Protein AF-A0A8C2IG34-F1 (afdb_monomer)

InterPro domains:
  IPR011990 Tetratricopeptide-like helical domain superfamily [G3DSA:1.25.40.10] (146-275)
  IPR011990 Tetratricopeptide-like helical domain superfamily [SSF48452] (186-272)
  IPR013547 Prolyl 4-hydroxylase, N-terminal [PF08336] (46-177)
  IPR019734 Tetratricopeptide repeat [PS50005] (227-260)
  IPR045054 Prolyl 4-hydroxylase [PTHR10869] (148-442)
  IPR059068 Prolyl 4-hydroxylase, peptide-substrate-binding domain [PF23558] (186-275)

Structure (mmCIF, N/CA/C/O backbone):
data_AF-A0A8C2IG34-F1
#
_entry.id   AF-A0A8C2IG34-F1
#
loop_
_atom_site.group_PDB
_atom_site.id
_atom_site.type_symbol
_atom_site.label_atom_id
_atom_site.label_alt_id
_atom_site.label_comp_id
_atom_site.label_asym_id
_atom_site.label_entity_id
_atom_site.label_seq_id
_atom_site.pdbx_PDB_ins_code
_atom_site.Cartn_x
_atom_site.Cartn_y
_atom_site.Cartn_z
_atom_site.occupancy
_atom_site.B_iso_or_equiv
_atom_site.auth_seq_id
_atom_site.auth_comp_id
_atom_site.auth_asym_id
_atom_site.auth_atom_id
_atom_site.pdbx_PDB_model_num
ATOM 1 N N . MET A 1 1 ? 50.173 -30.047 80.010 1.00 35.06 1 MET A N 1
ATOM 2 C CA . MET A 1 1 ? 50.820 -30.413 78.730 1.00 35.06 1 MET A CA 1
ATOM 3 C C . MET A 1 1 ? 49.701 -30.813 77.779 1.00 35.06 1 MET A C 1
ATOM 5 O O . MET A 1 1 ? 48.978 -31.735 78.106 1.00 35.06 1 MET A O 1
ATOM 9 N N . GLN A 1 2 ? 49.252 -29.912 76.905 1.00 35.12 2 GLN A N 1
ATOM 10 C CA . GLN A 1 2 ? 49.770 -29.615 75.556 1.00 35.12 2 GLN A CA 1
ATOM 11 C C . GLN A 1 2 ? 49.113 -30.478 74.458 1.00 35.12 2 GLN A C 1
ATOM 13 O O . GLN A 1 2 ? 49.476 -31.629 74.267 1.00 35.12 2 GLN A O 1
ATOM 18 N N . GLN A 1 3 ? 48.238 -29.789 73.712 1.00 36.59 3 GLN A N 1
ATOM 19 C CA . GLN A 1 3 ? 47.991 -29.854 72.263 1.00 36.59 3 GLN A CA 1
ATOM 20 C C . GLN A 1 3 ? 46.979 -30.847 71.637 1.00 36.59 3 GLN A C 1
ATOM 22 O O . GLN A 1 3 ? 46.649 -31.863 72.239 1.00 36.59 3 GLN A O 1
ATOM 27 N N . PRO A 1 4 ? 46.394 -30.451 70.474 1.00 54.81 4 PRO A N 1
ATOM 28 C CA . PRO A 1 4 ? 44.979 -30.627 70.132 1.00 54.81 4 PRO A CA 1
ATOM 29 C C . PRO A 1 4 ? 44.765 -31.474 68.861 1.00 54.81 4 PRO A C 1
ATOM 31 O O . PRO A 1 4 ? 45.717 -31.810 68.162 1.00 54.81 4 PRO A O 1
ATOM 34 N N . VAL A 1 5 ? 43.506 -31.756 68.511 1.00 39.03 5 VAL A N 1
ATOM 35 C CA . VAL A 1 5 ? 43.142 -32.259 67.176 1.00 39.03 5 VAL A CA 1
ATOM 36 C C . VAL A 1 5 ? 42.267 -31.224 66.475 1.00 39.03 5 VAL A C 1
ATOM 38 O O . VAL A 1 5 ? 41.266 -30.757 67.013 1.00 39.03 5 VAL A O 1
ATOM 41 N N . SER A 1 6 ? 42.735 -30.856 65.291 1.00 39.84 6 SER A N 1
ATOM 42 C CA . SER A 1 6 ? 42.227 -29.883 64.331 1.00 39.84 6 SER A CA 1
ATOM 43 C C . SER A 1 6 ? 41.020 -30.370 63.522 1.00 39.84 6 SER A C 1
ATOM 45 O O . SER A 1 6 ? 40.952 -31.544 63.166 1.00 39.84 6 SER A O 1
ATOM 47 N N . ASP A 1 7 ? 40.158 -29.407 63.186 1.00 45.31 7 ASP A N 1
ATOM 48 C CA . ASP A 1 7 ? 39.379 -29.185 61.958 1.00 45.31 7 ASP A CA 1
ATOM 49 C C . ASP A 1 7 ? 39.124 -30.337 60.976 1.00 45.31 7 ASP A C 1
ATOM 51 O O . ASP A 1 7 ? 40.057 -30.896 60.414 1.00 45.31 7 ASP A O 1
ATOM 55 N N . PHE A 1 8 ? 37.846 -30.521 60.607 1.00 36.56 8 PHE A N 1
ATOM 56 C CA . PHE A 1 8 ? 37.419 -30.601 59.197 1.00 36.56 8 PHE A CA 1
ATOM 57 C C . PHE A 1 8 ? 35.886 -30.443 59.080 1.00 36.56 8 PHE A C 1
ATOM 59 O O . PHE A 1 8 ? 35.159 -31.382 58.762 1.00 36.56 8 PHE A O 1
ATOM 66 N N . LEU A 1 9 ? 35.353 -29.244 59.351 1.00 44.16 9 LEU A N 1
ATOM 67 C CA . LEU A 1 9 ? 33.945 -28.929 59.085 1.00 44.16 9 LEU A CA 1
ATOM 68 C C . LEU A 1 9 ? 33.803 -27.954 57.906 1.00 44.16 9 LEU A C 1
ATOM 70 O O . LEU A 1 9 ? 34.110 -26.772 57.981 1.00 44.16 9 LEU A O 1
ATOM 74 N N . ASN A 1 10 ? 33.225 -28.496 56.834 1.00 51.44 10 ASN A N 1
ATOM 75 C CA . ASN A 1 10 ? 32.070 -27.902 56.164 1.00 51.44 10 ASN A CA 1
ATOM 76 C C . ASN A 1 10 ? 32.257 -26.638 55.294 1.00 51.44 10 ASN A C 1
ATOM 78 O O . ASN A 1 10 ? 31.440 -25.724 55.332 1.00 51.44 10 ASN A O 1
ATOM 82 N N . THR A 1 11 ? 33.259 -26.612 54.412 1.00 45.41 11 THR A N 1
ATOM 83 C CA . THR A 1 11 ? 33.370 -25.586 53.345 1.00 45.41 11 THR A CA 1
ATOM 84 C C . THR A 1 11 ? 32.961 -26.079 51.949 1.00 45.41 11 THR A C 1
ATOM 86 O O . THR A 1 11 ? 32.830 -25.275 51.025 1.00 45.41 11 THR A O 1
ATOM 89 N N . ARG A 1 12 ? 32.714 -27.387 51.774 1.00 45.50 12 ARG A N 1
ATOM 90 C CA . ARG A 1 12 ? 32.344 -27.983 50.473 1.00 45.50 12 ARG A CA 1
ATOM 91 C C . ARG A 1 12 ? 30.837 -27.936 50.184 1.00 45.50 12 ARG A C 1
ATOM 93 O O . ARG A 1 12 ? 30.459 -27.643 49.056 1.00 45.50 12 ARG A O 1
ATOM 100 N N . GLY A 1 13 ? 29.987 -28.132 51.197 1.00 47.00 13 GLY A N 1
ATOM 101 C CA . GLY A 1 13 ? 28.525 -28.153 51.032 1.00 47.00 13 GLY A CA 1
ATOM 102 C C . GLY A 1 13 ? 27.918 -26.790 50.679 1.00 47.00 13 GLY A C 1
ATOM 103 O O . GLY A 1 13 ? 27.080 -26.703 49.790 1.00 47.00 13 GLY A O 1
ATOM 104 N N . SER A 1 14 ? 28.401 -25.708 51.301 1.00 51.50 14 SER A N 1
ATOM 105 C CA . SER A 1 14 ? 27.894 -24.344 51.063 1.00 51.50 14 SER A CA 1
ATOM 106 C C . SER A 1 14 ? 28.184 -23.834 49.643 1.00 51.50 14 SER A C 1
ATOM 108 O O . SER A 1 14 ? 27.312 -23.244 49.007 1.00 51.50 14 SER A O 1
ATOM 110 N N . LYS A 1 15 ? 29.371 -24.129 49.091 1.00 50.31 15 LYS A N 1
ATOM 111 C CA . LYS A 1 15 ? 29.723 -23.726 47.718 1.00 50.31 15 LYS A CA 1
ATOM 112 C C . LYS A 1 15 ? 28.886 -24.456 46.669 1.00 50.31 15 LYS A C 1
ATOM 114 O O . LYS A 1 15 ? 28.502 -23.855 45.672 1.00 50.31 15 LYS A O 1
ATOM 119 N N . GLN A 1 16 ? 28.573 -25.727 46.908 1.00 54.25 16 GLN A N 1
ATOM 120 C CA . GLN A 1 16 ? 27.790 -26.551 45.988 1.00 54.25 16 GLN A CA 1
ATOM 121 C C . GLN A 1 16 ? 26.297 -26.182 46.011 1.00 54.25 16 GLN A C 1
ATOM 123 O O . GLN A 1 16 ? 25.638 -26.202 44.972 1.00 54.25 16 GLN A O 1
ATOM 128 N N . PHE A 1 17 ? 25.788 -25.749 47.168 1.00 57.66 17 PHE A N 1
ATOM 129 C CA . PHE A 1 17 ? 24.428 -25.226 47.310 1.00 57.66 17 PHE A CA 1
ATOM 130 C C . PHE A 1 17 ? 24.252 -23.852 46.635 1.00 57.66 17 PHE A C 1
ATOM 132 O O . PHE A 1 17 ? 23.277 -23.627 45.925 1.00 57.66 17 PHE A O 1
ATOM 139 N N . CYS A 1 18 ? 25.236 -22.951 46.752 1.00 61.22 18 CYS A N 1
ATOM 140 C CA . CYS A 1 18 ? 25.208 -21.679 46.017 1.00 61.22 18 CYS A CA 1
ATOM 141 C C . CYS A 1 18 ? 25.310 -21.874 44.496 1.00 61.22 18 CYS A C 1
ATOM 143 O O . CYS A 1 18 ? 24.632 -21.177 43.745 1.00 61.22 18 CYS A O 1
ATOM 145 N N . LEU A 1 19 ? 26.121 -22.831 44.029 1.00 63.72 19 LEU A N 1
ATOM 146 C CA . LEU A 1 19 ? 26.281 -23.100 42.595 1.00 63.72 19 LEU A CA 1
ATOM 147 C C . LEU A 1 19 ? 24.998 -23.676 41.968 1.00 63.72 19 LEU A C 1
ATOM 149 O O . LEU A 1 19 ? 24.655 -23.352 40.832 1.00 63.72 19 LEU A O 1
ATOM 153 N N . THR A 1 20 ? 24.268 -24.503 42.718 1.00 71.06 20 THR A N 1
ATOM 154 C CA . THR A 1 20 ? 22.988 -25.085 42.282 1.00 71.06 20 THR A CA 1
ATOM 155 C C . THR A 1 20 ? 21.854 -24.059 42.292 1.00 71.06 20 THR A C 1
ATOM 157 O O . THR A 1 20 ? 21.083 -24.010 41.341 1.00 71.06 20 THR A O 1
ATOM 160 N N . MET A 1 21 ? 21.797 -23.159 43.280 1.00 68.44 21 MET A N 1
ATOM 161 C CA . MET A 1 21 ? 20.848 -22.035 43.250 1.00 68.44 21 MET A CA 1
ATOM 162 C C . MET A 1 21 ? 21.128 -21.059 42.103 1.00 68.44 21 MET A C 1
ATOM 164 O O . MET A 1 21 ? 20.196 -20.635 41.427 1.00 68.44 21 MET A O 1
ATOM 168 N N . ALA A 1 22 ? 22.397 -20.717 41.860 1.00 69.75 22 ALA A N 1
ATOM 169 C CA . ALA A 1 22 ? 22.773 -19.799 40.785 1.00 69.75 22 ALA A CA 1
ATOM 170 C C . ALA A 1 22 ? 22.454 -20.377 39.398 1.00 69.75 22 ALA A C 1
ATOM 172 O O . ALA A 1 22 ? 21.942 -19.668 38.538 1.00 69.75 22 ALA A O 1
ATOM 173 N N . THR A 1 23 ? 22.695 -21.675 39.190 1.00 73.75 23 THR A N 1
ATOM 174 C CA . THR A 1 23 ? 22.338 -22.354 37.932 1.00 73.75 23 THR A CA 1
ATOM 175 C C . THR A 1 23 ? 20.828 -22.439 37.731 1.00 73.75 23 THR A C 1
ATOM 177 O O . THR A 1 23 ? 20.368 -22.206 36.616 1.00 73.75 23 THR A O 1
ATOM 180 N N . PHE A 1 24 ? 20.048 -22.675 38.792 1.00 76.50 24 PHE A N 1
ATOM 181 C CA . PHE A 1 24 ? 18.585 -22.650 38.714 1.00 76.50 24 PHE A CA 1
ATOM 182 C C . PHE A 1 24 ? 18.057 -21.252 38.364 1.00 76.50 24 PHE A C 1
ATOM 184 O O . PHE A 1 24 ? 17.223 -21.127 37.477 1.00 76.50 24 PHE A O 1
ATOM 191 N N . LEU A 1 25 ? 18.605 -20.199 38.983 1.00 75.38 25 LEU A N 1
ATOM 192 C CA . LEU A 1 25 ? 18.249 -18.802 38.702 1.00 75.38 25 LEU A CA 1
ATOM 193 C C . LEU A 1 25 ? 18.571 -18.397 37.257 1.00 75.38 25 LEU A C 1
ATOM 195 O O . LEU A 1 25 ? 17.748 -17.772 36.589 1.00 75.38 25 LEU A O 1
ATOM 199 N N . VAL A 1 26 ? 19.740 -18.798 36.752 1.00 75.94 26 VAL A N 1
ATOM 200 C CA . VAL A 1 26 ? 20.153 -18.549 35.364 1.00 75.94 26 VAL A CA 1
ATOM 201 C C . VAL A 1 26 ? 19.265 -19.310 34.379 1.00 75.94 26 VAL A C 1
ATOM 203 O O . VAL A 1 26 ? 18.842 -18.731 33.385 1.00 75.94 26 VAL A O 1
ATOM 206 N N . LEU A 1 27 ? 18.906 -20.565 34.666 1.00 73.88 27 LEU A N 1
ATOM 207 C CA . LEU A 1 27 ? 17.966 -21.338 33.845 1.00 73.88 27 LEU A CA 1
ATOM 208 C C . LEU A 1 27 ? 16.550 -20.742 33.868 1.00 73.88 27 LEU A C 1
ATOM 210 O O . LEU A 1 27 ? 15.903 -20.681 32.824 1.00 73.88 27 LEU A O 1
ATOM 214 N N . THR A 1 28 ? 16.077 -20.240 35.012 1.00 70.19 28 THR A N 1
ATOM 215 C CA . THR A 1 28 ? 14.782 -19.541 35.093 1.00 70.19 28 THR A CA 1
ATOM 216 C C . THR A 1 28 ? 14.796 -18.203 34.357 1.00 70.19 28 THR A C 1
ATOM 218 O O . THR A 1 28 ? 13.826 -17.863 33.693 1.00 70.19 28 THR A O 1
ATOM 221 N N . LEU A 1 29 ? 15.905 -17.460 34.400 1.00 68.19 29 LEU A N 1
ATOM 222 C CA . LEU A 1 29 ? 16.047 -16.204 33.660 1.00 68.19 29 LEU A CA 1
ATOM 223 C C . LEU A 1 29 ? 16.165 -16.448 32.152 1.00 68.19 29 LEU A C 1
ATOM 225 O O . LEU A 1 29 ? 15.525 -15.743 31.387 1.00 68.19 29 LEU A O 1
ATOM 229 N N . LEU A 1 30 ? 16.907 -17.474 31.718 1.00 64.56 30 LEU A N 1
ATOM 230 C CA . LEU A 1 30 ? 17.024 -17.859 30.306 1.00 64.56 30 LEU A CA 1
ATOM 231 C C . LEU A 1 30 ? 15.703 -18.382 29.732 1.00 64.56 30 LEU A C 1
ATOM 233 O O . LEU A 1 30 ? 15.382 -18.096 28.581 1.00 64.56 30 LEU A O 1
ATOM 237 N N . THR A 1 31 ? 14.915 -19.112 30.524 1.00 59.78 31 THR A N 1
ATOM 238 C CA . THR A 1 31 ? 13.570 -19.543 30.113 1.00 59.78 31 THR A CA 1
ATOM 239 C C . THR A 1 31 ? 12.608 -18.360 30.053 1.00 59.78 31 THR A C 1
ATOM 241 O O . THR A 1 31 ? 11.941 -18.204 29.037 1.00 59.78 31 THR A O 1
ATOM 244 N N . LEU A 1 32 ? 12.610 -17.457 31.042 1.00 53.00 32 LEU A N 1
ATOM 245 C CA . LEU A 1 32 ? 11.836 -16.206 30.993 1.00 53.00 32 LEU A CA 1
ATOM 246 C C . LEU A 1 32 ? 12.209 -15.330 29.784 1.00 53.00 32 LEU A C 1
ATOM 248 O O . LEU A 1 32 ? 11.317 -14.768 29.157 1.00 53.00 32 LEU A O 1
ATOM 252 N N . TRP A 1 33 ? 13.492 -15.280 29.406 1.00 45.47 33 TRP A N 1
ATOM 253 C CA . TRP A 1 33 ? 13.965 -14.564 28.212 1.00 45.47 33 TRP A CA 1
ATOM 254 C C . TRP A 1 33 ? 13.563 -15.252 26.898 1.00 45.47 33 TRP A C 1
ATOM 256 O O . TRP A 1 33 ? 13.300 -14.588 25.901 1.00 45.47 33 TRP A O 1
ATOM 266 N N . SER A 1 34 ? 13.455 -16.585 26.903 1.00 45.44 34 SER A N 1
ATOM 267 C CA . SER A 1 34 ? 13.000 -17.372 25.745 1.00 45.44 34 SER A CA 1
ATOM 268 C C . SER A 1 34 ? 11.484 -17.270 25.519 1.00 45.44 34 SER A C 1
ATOM 270 O O . SER A 1 34 ? 11.027 -17.386 24.385 1.00 45.44 34 SER A O 1
ATOM 272 N N . PHE A 1 35 ? 10.702 -17.022 26.578 1.00 40.59 35 PHE A N 1
ATOM 273 C CA . PHE A 1 35 ? 9.256 -16.765 26.495 1.00 40.59 35 PHE A CA 1
ATOM 274 C C . PHE A 1 35 ? 8.908 -15.290 26.240 1.00 40.59 35 PHE A C 1
ATOM 276 O O . PHE A 1 35 ? 7.778 -14.993 25.864 1.00 40.59 35 PHE A O 1
ATOM 283 N N . SER A 1 36 ? 9.864 -14.368 26.387 1.00 32.28 36 SER A N 1
ATOM 284 C CA . SER A 1 36 ? 9.698 -12.944 26.085 1.00 32.28 36 SER A CA 1
ATOM 285 C C . SER A 1 36 ? 10.241 -12.584 24.702 1.00 32.28 36 SER A C 1
ATOM 287 O O . SER A 1 36 ? 11.000 -11.626 24.559 1.00 32.28 36 SER A O 1
ATOM 289 N N . SER A 1 37 ? 9.879 -13.345 23.667 1.00 30.48 37 SER A N 1
ATOM 290 C CA . SER A 1 37 ? 9.975 -12.781 22.320 1.00 30.48 37 SER A CA 1
ATOM 291 C C . SER A 1 37 ? 8.926 -11.670 22.241 1.00 30.48 37 SER A C 1
ATOM 293 O O . SER A 1 37 ? 7.749 -11.970 22.463 1.00 30.48 37 SER A O 1
ATOM 295 N N . PRO A 1 38 ? 9.293 -10.401 21.987 1.00 34.06 38 PRO A N 1
ATOM 296 C CA . PRO A 1 38 ? 8.288 -9.404 21.677 1.00 34.06 38 PRO A CA 1
ATOM 297 C C . PRO A 1 38 ? 7.557 -9.911 20.436 1.00 34.06 38 PRO A C 1
ATOM 299 O O . PRO A 1 38 ? 8.142 -10.046 19.363 1.00 34.06 38 PRO A O 1
ATOM 302 N N . VAL A 1 39 ? 6.286 -10.275 20.594 1.00 38.16 39 VAL A N 1
ATOM 303 C CA . VAL A 1 39 ? 5.408 -10.487 19.450 1.00 38.16 39 VAL A CA 1
ATOM 304 C C . VAL A 1 39 ? 5.244 -9.104 18.842 1.00 38.16 39 VAL A C 1
ATOM 306 O O . VAL A 1 39 ? 4.446 -8.298 19.319 1.00 38.16 39 VAL A O 1
ATOM 309 N N . GLN A 1 40 ? 6.076 -8.798 17.849 1.00 41.97 40 GLN A N 1
ATOM 310 C CA . GLN A 1 40 ? 5.972 -7.576 17.073 1.00 41.97 40 GLN A CA 1
ATOM 311 C C . GLN A 1 40 ? 4.647 -7.676 16.314 1.00 41.97 40 GLN A C 1
ATOM 313 O O . GLN A 1 40 ? 4.503 -8.413 15.339 1.00 41.97 40 GLN A O 1
ATOM 318 N N . ALA A 1 41 ? 3.609 -7.066 16.876 1.00 52.38 41 ALA A N 1
ATOM 319 C CA . ALA A 1 41 ? 2.284 -7.108 16.296 1.00 52.38 41 ALA A CA 1
ATOM 320 C C . ALA A 1 41 ? 2.256 -6.138 15.116 1.00 52.38 41 ALA A C 1
ATOM 322 O O . ALA A 1 41 ? 2.379 -4.935 15.336 1.00 52.38 41 ALA A O 1
ATOM 323 N N . GLU A 1 42 ? 2.046 -6.664 13.910 1.00 54.28 42 GLU A N 1
ATOM 324 C CA . GLU A 1 42 ? 1.925 -5.881 12.675 1.00 54.28 42 GLU A CA 1
ATOM 325 C C . GLU A 1 42 ? 1.079 -4.625 12.861 1.00 54.28 42 GLU A C 1
ATOM 327 O O . GLU A 1 42 ? -0.060 -4.676 13.362 1.00 54.28 42 GLU A O 1
ATOM 332 N N . ILE A 1 43 ? 1.634 -3.496 12.446 1.00 54.88 43 ILE A N 1
ATOM 333 C CA . ILE A 1 43 ? 1.086 -2.177 12.739 1.00 54.88 43 ILE A CA 1
ATOM 334 C C . ILE A 1 43 ? -0.157 -1.913 11.880 1.00 54.88 43 ILE A C 1
ATOM 336 O O . ILE A 1 43 ? -1.135 -1.323 12.351 1.00 54.88 43 ILE A O 1
ATOM 340 N N . PHE A 1 44 ? -0.207 -2.463 10.661 1.00 53.88 44 PHE A N 1
ATOM 341 C CA . PHE A 1 44 ? -1.334 -2.264 9.745 1.00 53.88 44 PHE A CA 1
ATOM 342 C C . PHE A 1 44 ? -2.635 -2.954 10.176 1.00 53.88 44 PHE A C 1
ATOM 344 O O . PHE A 1 44 ? -3.677 -2.729 9.560 1.00 53.88 44 PHE A O 1
ATOM 351 N N . THR A 1 45 ? -2.616 -3.808 11.200 1.00 53.38 45 THR A N 1
ATOM 352 C CA . THR A 1 45 ? -3.786 -4.602 11.618 1.00 53.38 45 THR A CA 1
ATOM 353 C C . THR A 1 45 ? -4.672 -3.892 12.660 1.00 53.38 45 THR A C 1
ATOM 355 O O . THR A 1 45 ? -5.672 -4.457 13.105 1.00 53.38 45 THR A O 1
ATOM 358 N N . SER A 1 46 ? -4.360 -2.639 13.039 1.00 60.78 46 SER A N 1
ATOM 359 C CA . SER A 1 46 ? -5.136 -1.832 14.001 1.00 60.78 46 SER A CA 1
ATOM 360 C C . SER A 1 46 ? -5.341 -0.380 13.552 1.00 60.78 46 SER A C 1
ATOM 362 O O . SER A 1 46 ? -4.381 0.346 13.303 1.00 60.78 46 SER A O 1
ATOM 364 N N . ILE A 1 47 ? -6.595 0.094 13.554 1.00 64.38 47 ILE A N 1
ATOM 365 C CA . ILE A 1 47 ? -6.930 1.505 13.267 1.00 64.38 47 ILE A CA 1
ATOM 366 C C . ILE A 1 47 ? -6.310 2.445 14.310 1.00 64.38 47 ILE A C 1
ATOM 368 O O . ILE A 1 47 ? -5.938 3.570 13.980 1.00 64.38 47 ILE A O 1
ATOM 372 N N . GLY A 1 48 ? -6.208 1.998 15.567 1.00 63.62 48 GLY A N 1
ATOM 373 C CA . GLY A 1 48 ? -5.592 2.783 16.640 1.00 63.62 48 GLY A CA 1
ATOM 374 C C . GLY A 1 48 ? -4.129 3.093 16.335 1.00 63.62 48 GLY A C 1
ATOM 375 O O . GLY A 1 48 ? -3.765 4.260 16.263 1.00 63.62 48 GLY A O 1
ATOM 376 N N . GLN A 1 49 ? -3.343 2.057 16.030 1.00 68.06 49 GLN A N 1
ATOM 377 C CA . GLN A 1 49 ? -1.915 2.205 15.727 1.00 68.06 49 GLN A CA 1
ATOM 378 C C . GLN A 1 49 ? -1.686 3.028 14.449 1.00 68.06 49 GLN A C 1
ATOM 380 O O . GLN A 1 49 ? -0.846 3.919 14.440 1.00 68.06 49 GLN A O 1
ATOM 385 N N . MET A 1 50 ? -2.496 2.819 13.404 1.00 76.50 50 MET A N 1
ATOM 386 C CA . MET A 1 50 ? -2.443 3.642 12.184 1.00 76.50 50 MET A CA 1
ATOM 387 C C . MET A 1 50 ? -2.775 5.120 12.445 1.00 76.50 50 MET A C 1
ATOM 389 O O . MET A 1 50 ? -2.223 6.003 11.799 1.00 76.50 50 MET A O 1
ATOM 393 N N . THR A 1 51 ? -3.675 5.410 13.391 1.00 76.12 51 THR A N 1
ATOM 394 C CA . THR A 1 51 ? -3.989 6.797 13.772 1.00 76.12 51 THR A CA 1
ATOM 395 C C . THR A 1 51 ? -2.806 7.446 14.491 1.00 76.12 51 THR A C 1
ATOM 397 O O . THR A 1 51 ? -2.502 8.608 14.230 1.00 76.12 51 THR A O 1
ATOM 400 N N . ASP A 1 52 ? -2.129 6.702 15.366 1.00 80.81 52 ASP A N 1
ATOM 401 C CA . ASP A 1 52 ? -0.945 7.186 16.080 1.00 80.81 52 ASP A CA 1
ATOM 402 C C . ASP A 1 52 ? 0.211 7.477 15.107 1.00 80.81 52 ASP A C 1
ATOM 404 O O . ASP A 1 52 ? 0.880 8.502 15.244 1.00 80.81 52 ASP A O 1
ATOM 408 N N . LEU A 1 53 ? 0.377 6.657 14.059 1.00 85.88 53 LEU A N 1
ATOM 409 C CA . LEU A 1 53 ? 1.347 6.905 12.984 1.00 85.88 53 LEU A CA 1
ATOM 410 C C . LEU A 1 53 ? 1.110 8.233 12.254 1.00 85.88 53 LEU A C 1
ATOM 412 O O . LEU A 1 53 ? 2.066 8.960 12.004 1.00 85.88 53 LEU A O 1
ATOM 416 N N . ILE A 1 54 ? -0.145 8.589 11.959 1.00 86.94 54 ILE A N 1
ATOM 417 C CA . ILE A 1 54 ? -0.473 9.872 11.306 1.00 86.94 54 ILE A CA 1
ATOM 418 C C . ILE A 1 54 ? -0.048 11.055 12.187 1.00 86.94 54 ILE A C 1
ATOM 420 O O . ILE A 1 54 ? 0.444 12.074 11.696 1.00 86.94 54 ILE A O 1
ATOM 424 N N . PHE A 1 55 ? -0.239 10.948 13.504 1.00 87.88 55 PHE A N 1
ATOM 425 C CA . PHE A 1 55 ? 0.198 11.997 14.424 1.00 87.88 55 PHE A CA 1
ATOM 426 C C . PHE A 1 55 ? 1.723 12.065 14.541 1.00 87.88 55 PHE A C 1
ATOM 428 O O . PHE A 1 55 ? 2.255 13.174 14.555 1.00 87.88 55 PHE A O 1
ATOM 435 N N . ALA A 1 56 ? 2.410 10.920 14.549 1.00 89.25 56 ALA A N 1
ATOM 436 C CA . ALA A 1 56 ? 3.871 10.860 14.523 1.00 89.25 56 ALA A CA 1
ATOM 437 C C . ALA A 1 56 ? 4.447 11.479 13.238 1.00 89.25 56 ALA A C 1
ATOM 439 O O . ALA A 1 56 ? 5.365 12.293 13.301 1.00 89.25 56 ALA A O 1
ATOM 440 N N . GLU A 1 57 ? 3.871 11.173 12.072 1.00 92.31 57 GLU A N 1
ATOM 441 C CA . GLU A 1 57 ? 4.264 11.786 10.799 1.00 92.31 57 GLU A CA 1
ATOM 442 C C . GLU A 1 57 ? 4.110 13.312 10.849 1.00 92.31 57 GLU A C 1
ATOM 444 O O . GLU A 1 57 ? 5.020 14.047 10.465 1.00 92.31 57 GLU A O 1
ATOM 449 N N . ARG A 1 58 ? 3.000 13.813 11.404 1.00 92.38 58 ARG A N 1
ATOM 450 C CA . ARG A 1 58 ? 2.786 15.257 11.580 1.00 92.38 58 ARG A CA 1
ATOM 451 C C . ARG A 1 58 ? 3.863 15.909 12.456 1.00 92.38 58 ARG A C 1
ATOM 453 O O . ARG A 1 58 ? 4.290 17.022 12.148 1.00 92.38 58 ARG A O 1
ATOM 460 N N . GLU A 1 59 ? 4.280 15.257 13.539 1.00 92.19 59 GLU A N 1
ATOM 461 C CA . GLU A 1 59 ? 5.351 15.750 14.420 1.00 92.19 59 GLU A CA 1
ATOM 462 C C . GLU A 1 59 ? 6.711 15.762 13.711 1.00 92.19 59 GLU A C 1
ATOM 464 O O . GLU A 1 59 ? 7.456 16.738 13.814 1.00 92.19 59 GLU A O 1
ATOM 469 N N . LEU A 1 60 ? 7.005 14.739 12.908 1.00 94.69 60 LEU A N 1
ATOM 470 C CA . LEU A 1 60 ? 8.223 14.690 12.099 1.00 94.69 60 LEU A CA 1
ATOM 471 C C . LEU A 1 60 ? 8.240 15.749 10.998 1.00 94.69 60 LEU A C 1
ATOM 473 O O . LEU A 1 60 ? 9.277 16.367 10.774 1.00 94.69 60 LEU A O 1
ATOM 477 N N . VAL A 1 61 ? 7.102 16.022 10.354 1.00 96.31 61 VAL A N 1
ATOM 478 C CA . VAL A 1 61 ? 6.976 17.118 9.380 1.00 96.31 61 VAL A CA 1
ATOM 479 C C . VAL A 1 61 ? 7.234 18.470 10.043 1.00 96.31 61 VAL A C 1
ATOM 481 O O . VAL A 1 61 ? 7.871 19.335 9.444 1.00 96.31 61 VAL A O 1
ATOM 484 N N . GLN A 1 62 ? 6.762 18.671 11.274 1.00 95.56 62 GLN A N 1
ATOM 485 C CA . GLN A 1 62 ? 7.052 19.894 12.021 1.00 95.56 62 GLN A CA 1
ATOM 486 C C . GLN A 1 62 ? 8.550 20.012 12.341 1.00 95.56 62 GLN A C 1
ATOM 488 O O . GLN A 1 62 ? 9.151 21.050 12.076 1.00 95.56 62 GLN A O 1
ATOM 493 N N . SER A 1 63 ? 9.172 18.930 12.805 1.00 96.56 63 SER A N 1
ATOM 494 C CA . SER A 1 63 ? 10.613 18.884 13.074 1.00 96.56 63 SER A CA 1
ATOM 495 C C . SER A 1 63 ? 11.465 19.089 11.812 1.00 96.56 63 SER A C 1
ATOM 497 O O . SER A 1 63 ? 12.499 19.751 11.860 1.00 96.56 63 SER A O 1
ATOM 499 N N . LEU A 1 64 ? 11.005 18.591 10.660 1.00 97.50 64 LEU A N 1
ATOM 500 C CA . LEU A 1 64 ? 11.636 18.834 9.364 1.00 97.50 64 LEU A CA 1
ATOM 501 C C . LEU A 1 64 ? 11.586 20.320 8.983 1.00 97.50 64 LEU A C 1
ATOM 503 O O . LEU A 1 64 ? 12.567 20.847 8.469 1.00 97.50 64 LEU A O 1
ATOM 507 N N . LYS A 1 65 ? 10.469 21.010 9.246 1.00 97.44 65 LYS A N 1
ATOM 508 C CA . LYS A 1 65 ? 10.356 22.458 8.996 1.00 97.44 65 LYS A CA 1
ATOM 509 C C . LYS A 1 65 ? 11.313 23.267 9.864 1.00 97.44 65 LYS A C 1
ATOM 511 O O . LYS A 1 65 ? 11.931 24.193 9.357 1.00 97.44 65 LYS A O 1
ATOM 516 N N . GLU A 1 66 ? 11.460 22.899 11.133 1.00 97.19 66 GLU A N 1
ATOM 517 C CA . GLU A 1 66 ? 12.409 23.541 12.053 1.00 97.19 66 GLU A CA 1
ATOM 518 C C . GLU A 1 66 ? 13.861 23.343 11.597 1.00 97.19 66 GLU A C 1
ATOM 520 O O . GLU A 1 66 ? 14.653 24.283 11.626 1.00 97.19 66 GLU A O 1
ATOM 525 N N . TYR A 1 67 ? 14.201 22.145 11.107 1.00 97.81 67 TYR A N 1
ATOM 526 C CA . TYR A 1 67 ? 15.499 21.888 10.480 1.00 97.81 67 TYR A CA 1
ATOM 527 C C . TYR A 1 67 ? 15.723 22.756 9.232 1.00 97.81 67 TYR A C 1
ATOM 529 O O . TYR A 1 67 ? 16.784 23.365 9.097 1.00 97.81 67 TYR A O 1
ATOM 537 N N . ILE A 1 68 ? 14.724 22.850 8.345 1.00 97.94 68 ILE A N 1
ATOM 538 C CA . ILE A 1 68 ? 14.799 23.685 7.137 1.00 97.94 68 ILE A CA 1
ATOM 539 C C . ILE A 1 68 ? 15.034 25.153 7.509 1.00 97.94 68 ILE A C 1
ATOM 541 O O . ILE A 1 68 ? 15.937 25.773 6.957 1.00 97.94 68 ILE A O 1
ATOM 545 N N . GLU A 1 69 ? 14.280 25.696 8.467 1.00 97.88 69 GLU A N 1
ATOM 546 C CA . GLU A 1 69 ? 14.440 27.082 8.923 1.00 97.88 69 GLU A CA 1
ATOM 547 C C . GLU A 1 69 ? 15.851 27.336 9.485 1.00 97.88 69 GLU A C 1
ATOM 549 O O . GLU A 1 69 ? 16.479 28.352 9.182 1.00 97.88 69 GLU A O 1
ATOM 554 N N . ALA A 1 70 ? 16.396 26.388 10.252 1.00 97.06 70 ALA A N 1
ATOM 555 C CA . ALA A 1 70 ? 17.753 26.486 10.782 1.00 97.06 70 ALA A CA 1
ATOM 556 C C . ALA A 1 70 ? 18.832 26.441 9.679 1.00 97.06 70 ALA A C 1
ATOM 558 O O . ALA A 1 70 ? 19.799 27.209 9.742 1.00 97.06 70 ALA A O 1
ATOM 559 N N . GLU A 1 71 ? 18.670 25.595 8.656 1.00 97.38 71 GLU A N 1
ATOM 560 C CA . GLU A 1 71 ? 19.555 25.580 7.480 1.00 97.38 71 GLU A CA 1
ATOM 561 C C . GLU A 1 71 ? 19.449 26.868 6.658 1.00 97.38 71 GLU A C 1
ATOM 563 O O . GLU A 1 71 ? 20.467 27.401 6.218 1.00 97.38 71 GLU A O 1
ATOM 568 N N . GLU A 1 72 ? 18.245 27.412 6.467 1.00 97.62 72 GLU A N 1
ATOM 569 C CA . GLU A 1 72 ? 18.044 28.667 5.737 1.00 97.62 72 GLU A CA 1
ATOM 570 C C . GLU A 1 72 ? 18.729 29.846 6.439 1.00 97.62 72 GLU A C 1
ATOM 572 O O . GLU A 1 72 ? 19.451 30.604 5.786 1.00 97.62 72 GLU A O 1
ATOM 577 N N . LEU A 1 73 ? 18.596 29.958 7.767 1.00 96.88 73 LEU A N 1
ATOM 578 C CA . LEU A 1 73 ? 19.278 30.982 8.569 1.00 96.88 73 LEU A CA 1
ATOM 579 C C . LEU A 1 73 ? 20.805 30.837 8.514 1.00 96.88 73 LEU A C 1
ATOM 581 O O . LEU A 1 73 ? 21.527 31.828 8.358 1.00 96.88 73 LEU A O 1
ATOM 585 N N . LYS A 1 74 ? 21.316 29.602 8.607 1.00 96.94 74 LYS A N 1
ATOM 586 C CA . LYS A 1 74 ? 22.748 29.317 8.445 1.00 96.94 74 LYS A CA 1
ATOM 587 C C . LYS A 1 74 ? 23.224 29.725 7.050 1.00 96.94 74 LYS A C 1
ATOM 589 O O . LYS A 1 74 ? 24.245 30.403 6.918 1.00 96.94 74 LYS A O 1
ATOM 594 N N . LEU A 1 75 ? 22.487 29.344 6.009 1.00 97.56 75 LEU A N 1
ATOM 595 C CA . LEU A 1 75 ? 22.814 29.660 4.624 1.00 97.56 75 LEU A CA 1
ATOM 596 C C . LEU A 1 75 ? 22.790 31.171 4.368 1.00 97.56 75 LEU A C 1
ATOM 598 O O . LEU A 1 75 ? 23.664 31.680 3.667 1.00 97.56 75 LEU A O 1
ATOM 602 N N . GLU A 1 76 ? 21.829 31.899 4.933 1.00 97.56 76 GLU A N 1
ATOM 603 C CA . GLU A 1 76 ? 21.761 33.359 4.848 1.00 97.56 76 GLU A CA 1
ATOM 604 C C . GLU A 1 76 ? 22.981 34.016 5.506 1.00 97.56 76 GLU A C 1
ATOM 606 O O . GLU A 1 76 ? 23.621 34.884 4.903 1.00 97.56 76 GLU A O 1
ATOM 611 N N . ALA A 1 77 ? 23.380 33.546 6.692 1.00 96.50 77 ALA A N 1
ATOM 612 C CA . ALA A 1 77 ? 24.586 34.024 7.359 1.00 96.50 77 ALA A CA 1
ATOM 613 C C . ALA A 1 77 ? 25.849 33.759 6.518 1.00 96.50 77 ALA A C 1
ATOM 615 O O . ALA A 1 77 ? 26.675 34.659 6.341 1.00 96.50 77 ALA A O 1
ATOM 616 N N . VAL A 1 78 ? 25.986 32.561 5.940 1.00 96.94 78 VAL A N 1
ATOM 617 C CA . VAL A 1 78 ? 27.114 32.210 5.058 1.00 96.94 78 VAL A CA 1
ATOM 618 C C . VAL A 1 78 ? 27.122 33.067 3.786 1.00 96.94 78 VAL A C 1
ATOM 620 O O . VAL A 1 78 ? 28.185 33.548 3.390 1.00 96.94 78 VAL A O 1
ATOM 623 N N . LYS A 1 79 ? 25.960 33.325 3.170 1.00 97.31 79 LYS A N 1
ATOM 624 C CA . LYS A 1 79 ? 25.837 34.238 2.019 1.00 97.31 79 LYS A CA 1
ATOM 625 C C . LYS A 1 79 ? 26.290 35.654 2.376 1.00 97.31 79 LYS A C 1
ATOM 627 O O . LYS A 1 79 ? 27.114 36.220 1.665 1.00 97.31 79 LYS A O 1
ATOM 632 N N . SER A 1 80 ? 25.846 36.190 3.516 1.00 96.38 80 SER A N 1
ATOM 633 C CA . SER A 1 80 ? 26.282 37.513 3.982 1.00 96.38 80 SER A CA 1
ATOM 634 C C . SER A 1 80 ? 27.798 37.582 4.209 1.00 96.38 80 SER A C 1
ATOM 636 O O . SER A 1 80 ? 28.431 38.590 3.875 1.00 96.38 80 SER A O 1
ATOM 638 N N . TRP A 1 81 ? 28.396 36.513 4.744 1.00 95.12 81 TRP A N 1
ATOM 639 C CA . TRP A 1 81 ? 29.848 36.395 4.867 1.00 95.12 81 TRP A CA 1
ATOM 640 C C . TRP A 1 81 ? 30.541 36.392 3.504 1.00 95.12 81 TRP A C 1
ATOM 642 O O . TRP A 1 81 ? 31.516 37.124 3.324 1.00 95.12 81 TRP A O 1
ATOM 652 N N . ALA A 1 82 ? 30.034 35.620 2.541 1.00 95.12 82 ALA A N 1
ATOM 653 C CA . ALA A 1 82 ? 30.577 35.557 1.189 1.00 95.12 82 ALA A CA 1
ATOM 654 C C . ALA A 1 82 ? 30.538 36.927 0.489 1.00 95.12 82 ALA A C 1
ATOM 656 O O . ALA A 1 82 ? 31.567 37.367 -0.022 1.00 95.12 82 ALA A O 1
ATOM 657 N N . ASP A 1 83 ? 29.413 37.644 0.556 1.00 94.94 83 ASP A N 1
ATOM 658 C CA . ASP A 1 83 ? 29.258 38.979 -0.040 1.00 94.94 83 ASP A CA 1
ATOM 659 C C . ASP A 1 83 ? 30.225 40.000 0.581 1.00 94.94 83 ASP A C 1
ATOM 661 O O . ASP A 1 83 ? 30.899 40.765 -0.119 1.00 94.94 83 ASP A O 1
ATOM 665 N N . LYS A 1 84 ? 30.354 39.987 1.916 1.00 91.31 84 LYS A N 1
ATOM 666 C CA . LYS A 1 84 ? 31.313 40.836 2.640 1.00 91.31 84 LYS A CA 1
ATOM 667 C C . LYS A 1 84 ? 32.751 40.536 2.207 1.00 91.31 84 LYS A C 1
ATOM 669 O O . LYS A 1 84 ? 33.547 41.463 2.042 1.00 91.31 84 LYS A O 1
ATOM 674 N N . LEU A 1 85 ? 33.106 39.260 2.060 1.00 90.25 85 LEU A N 1
ATOM 675 C CA . LEU A 1 85 ? 34.450 38.844 1.665 1.00 90.25 85 LEU A CA 1
ATOM 676 C C . LEU A 1 85 ? 34.750 39.190 0.201 1.00 90.25 85 LEU A C 1
ATOM 678 O O . LEU A 1 85 ? 35.844 39.685 -0.060 1.00 90.25 85 LEU A O 1
ATOM 682 N N . ASP A 1 86 ? 33.796 39.018 -0.716 1.00 90.44 86 ASP A N 1
ATOM 683 C CA . ASP A 1 86 ? 33.926 39.359 -2.142 1.00 90.44 86 ASP A CA 1
ATOM 684 C C . ASP A 1 86 ? 34.177 40.862 -2.364 1.00 90.44 86 ASP A C 1
ATOM 686 O O . ASP A 1 86 ? 35.072 41.258 -3.115 1.00 90.44 86 ASP A O 1
ATOM 690 N N . LEU A 1 87 ? 33.467 41.733 -1.638 1.00 87.31 87 LEU A N 1
ATOM 691 C CA . LEU A 1 87 ? 33.732 43.177 -1.681 1.00 87.31 87 LEU A CA 1
ATOM 692 C C . LEU A 1 87 ? 35.153 43.521 -1.208 1.00 87.31 87 LEU A C 1
ATOM 694 O O . LEU A 1 87 ? 35.833 44.362 -1.803 1.00 87.31 87 LEU A O 1
ATOM 698 N N . LEU A 1 88 ? 35.617 42.868 -0.138 1.00 84.31 88 LEU A N 1
ATOM 699 C CA . LEU A 1 88 ? 36.938 43.116 0.440 1.00 84.31 88 LEU A CA 1
ATOM 700 C C . LEU A 1 88 ? 38.076 42.578 -0.434 1.00 84.31 88 LEU A C 1
ATOM 702 O O . LEU A 1 88 ? 39.139 43.201 -0.491 1.00 84.31 88 LEU A O 1
ATOM 706 N N . THR A 1 89 ? 37.883 41.439 -1.100 1.00 84.75 89 THR A N 1
ATOM 707 C CA . THR A 1 89 ? 38.902 40.845 -1.971 1.00 84.75 89 THR A CA 1
ATOM 708 C C . THR A 1 89 ? 39.101 41.682 -3.227 1.00 84.75 89 THR A C 1
ATOM 710 O O . THR A 1 89 ? 40.249 42.023 -3.510 1.00 84.75 89 THR A O 1
ATOM 713 N N . ARG A 1 90 ? 38.026 42.134 -3.893 1.00 85.06 90 ARG A N 1
ATOM 714 C CA . ARG A 1 90 ? 38.094 42.994 -5.096 1.00 85.06 90 ARG A CA 1
ATOM 715 C C . ARG A 1 90 ? 38.933 44.258 -4.892 1.00 85.06 90 ARG A C 1
ATOM 717 O O . ARG A 1 90 ? 39.754 44.606 -5.744 1.00 85.06 90 ARG A O 1
ATOM 724 N N . ALA A 1 91 ? 38.753 44.929 -3.753 1.00 77.25 91 ALA A N 1
ATOM 725 C CA . ALA A 1 91 ? 39.526 46.122 -3.406 1.00 77.25 91 ALA A CA 1
ATOM 726 C C . ALA A 1 91 ? 41.015 45.798 -3.189 1.00 77.25 91 ALA A C 1
ATOM 728 O O . ALA A 1 91 ? 41.880 46.533 -3.655 1.00 77.25 91 ALA A O 1
ATOM 729 N N . SER A 1 92 ? 41.319 44.677 -2.524 1.00 80.94 92 SER A N 1
ATOM 730 C CA . SER A 1 92 ? 42.701 44.279 -2.225 1.00 80.94 92 SER A CA 1
ATOM 731 C C . SER A 1 92 ? 43.475 43.715 -3.421 1.00 80.94 92 SER A C 1
ATOM 733 O O . SER A 1 92 ? 44.693 43.836 -3.458 1.00 80.94 92 SER A O 1
ATOM 735 N N . THR A 1 93 ? 42.799 43.110 -4.404 1.00 86.44 93 THR A N 1
ATOM 736 C CA . THR A 1 93 ? 43.452 42.504 -5.578 1.00 86.44 93 THR A CA 1
ATOM 737 C C . THR A 1 93 ? 43.724 43.497 -6.705 1.00 86.44 93 THR A C 1
ATOM 739 O O . THR A 1 93 ? 44.498 43.184 -7.603 1.00 86.44 93 THR A O 1
ATOM 742 N N . SER A 1 94 ? 43.093 44.675 -6.679 1.00 86.12 94 SER A N 1
ATOM 743 C CA . SER A 1 94 ? 43.255 45.697 -7.723 1.00 86.12 94 SER A CA 1
ATOM 744 C C . SER A 1 94 ? 44.587 46.460 -7.614 1.00 86.12 94 SER A C 1
ATOM 746 O O . SER A 1 94 ? 45.149 46.838 -8.636 1.00 86.12 94 SER A O 1
ATOM 748 N N . ASP A 1 95 ? 45.103 46.652 -6.394 1.00 87.19 95 ASP A N 1
ATOM 749 C CA . ASP A 1 95 ? 46.441 47.202 -6.107 1.00 87.19 95 ASP A CA 1
ATOM 750 C C . ASP A 1 95 ? 46.971 46.635 -4.771 1.00 87.19 95 ASP A C 1
ATOM 752 O O . ASP A 1 95 ? 46.807 47.258 -3.718 1.00 87.19 95 ASP A O 1
ATOM 756 N N . PRO A 1 96 ? 47.561 45.425 -4.769 1.00 88.06 96 PRO A N 1
ATOM 757 C CA . PRO A 1 96 ? 47.960 44.756 -3.531 1.00 88.06 96 PRO A CA 1
ATOM 758 C C . PRO A 1 96 ? 49.043 45.500 -2.739 1.00 88.06 96 PRO A C 1
ATOM 760 O O . PRO A 1 96 ? 48.966 45.569 -1.511 1.00 88.06 96 PRO A O 1
ATOM 763 N N . GLU A 1 97 ? 50.046 46.065 -3.419 1.00 85.69 97 GLU A N 1
ATOM 764 C CA . GLU A 1 97 ? 51.162 46.757 -2.764 1.00 85.69 97 GLU A CA 1
ATOM 765 C C . GLU A 1 97 ? 50.714 48.093 -2.163 1.00 85.69 97 GLU A C 1
ATOM 767 O O . GLU A 1 97 ? 50.996 48.356 -0.990 1.00 85.69 97 GLU A O 1
ATOM 772 N N . GLY A 1 98 ? 49.946 48.903 -2.903 1.00 87.38 98 GLY A N 1
ATOM 773 C CA . GLY A 1 98 ? 49.386 50.148 -2.376 1.00 87.38 98 GLY A CA 1
ATOM 774 C C . GLY A 1 98 ? 48.346 49.915 -1.278 1.00 87.38 98 GLY A C 1
ATOM 775 O O . GLY A 1 98 ? 48.312 50.649 -0.286 1.00 87.38 98 GLY A O 1
ATOM 776 N N . PHE A 1 99 ? 47.549 48.845 -1.377 1.00 86.31 99 PHE A N 1
ATOM 777 C CA . PHE A 1 99 ? 46.597 48.462 -0.335 1.00 86.31 99 PHE A CA 1
ATOM 778 C C . PHE A 1 99 ? 47.301 48.081 0.974 1.00 86.31 99 PHE A C 1
ATOM 780 O O . PHE A 1 99 ? 46.873 48.526 2.043 1.00 86.31 99 PHE A O 1
ATOM 787 N N . LEU A 1 100 ? 48.380 47.292 0.907 1.00 89.31 100 LEU A N 1
ATOM 788 C CA . LEU A 1 100 ? 49.140 46.831 2.076 1.00 89.31 100 LEU A CA 1
ATOM 789 C C . LEU A 1 100 ? 50.102 47.880 2.646 1.00 89.31 100 LEU A C 1
ATOM 791 O O . LEU A 1 100 ? 50.452 47.787 3.824 1.00 89.31 100 LEU A O 1
ATOM 795 N N . ALA A 1 101 ? 50.474 48.902 1.870 1.00 88.25 101 ALA A N 1
ATOM 796 C CA . ALA A 1 101 ? 51.261 50.035 2.356 1.00 88.25 101 ALA A CA 1
ATOM 797 C C . ALA A 1 101 ? 50.550 50.820 3.478 1.00 88.25 101 ALA A C 1
ATOM 799 O O . ALA A 1 101 ? 51.208 51.493 4.272 1.00 88.25 101 ALA A O 1
ATOM 800 N N . HIS A 1 102 ? 49.217 50.714 3.587 1.00 88.44 102 HIS A N 1
ATOM 801 C CA . HIS A 1 102 ? 48.443 51.289 4.684 1.00 88.44 102 HIS A CA 1
ATOM 802 C C . HIS A 1 102 ? 48.388 50.325 5.895 1.00 88.44 102 HIS A C 1
ATOM 804 O O . HIS A 1 102 ? 47.732 49.280 5.818 1.00 88.44 102 HIS A O 1
ATOM 810 N N . PRO A 1 103 ? 48.970 50.670 7.063 1.00 87.75 103 PRO A N 1
ATOM 811 C CA . PRO A 1 103 ? 49.090 49.747 8.200 1.00 87.75 103 PRO A CA 1
ATOM 812 C C . PRO A 1 103 ? 47.762 49.164 8.716 1.00 87.75 103 PRO A C 1
ATOM 814 O O . PRO A 1 103 ? 47.718 48.019 9.168 1.00 87.75 103 PRO A O 1
ATOM 817 N N . VAL A 1 104 ? 46.652 49.911 8.613 1.00 91.69 104 VAL A N 1
ATOM 818 C CA . VAL A 1 104 ? 45.313 49.414 9.004 1.00 91.69 104 VAL A CA 1
ATOM 819 C C . VAL A 1 104 ? 44.833 48.295 8.077 1.00 91.69 104 VAL A C 1
ATOM 821 O O . VAL A 1 104 ? 44.218 47.338 8.545 1.00 91.69 104 VAL A O 1
ATOM 824 N N . ASN A 1 105 ? 45.134 48.378 6.779 1.00 89.69 105 ASN A N 1
ATOM 825 C CA . ASN A 1 105 ? 44.732 47.367 5.803 1.00 89.69 105 ASN A CA 1
ATOM 826 C C . ASN A 1 105 ? 45.530 46.075 6.004 1.00 89.69 105 ASN A C 1
ATOM 828 O O . ASN A 1 105 ? 44.941 44.993 6.007 1.00 89.69 105 ASN A O 1
ATOM 832 N N . ALA A 1 106 ? 46.838 46.192 6.267 1.00 89.31 106 ALA A N 1
ATOM 833 C CA . ALA A 1 106 ? 47.687 45.062 6.633 1.00 89.31 106 ALA A CA 1
ATOM 834 C C . ALA A 1 106 ? 47.171 44.355 7.902 1.00 89.31 106 ALA A C 1
ATOM 836 O O . ALA A 1 106 ? 46.969 43.140 7.892 1.00 89.31 106 ALA A O 1
ATOM 837 N N . TYR A 1 107 ? 46.848 45.107 8.964 1.00 92.00 107 TYR A N 1
ATOM 838 C CA . TYR A 1 107 ? 46.238 44.545 10.177 1.00 92.00 107 TYR A CA 1
ATOM 839 C C . TYR A 1 107 ? 44.887 43.866 9.898 1.00 92.00 107 TYR A C 1
ATOM 841 O O . TYR A 1 107 ? 44.651 42.745 10.352 1.00 92.00 107 TYR A O 1
ATOM 849 N N . LYS A 1 108 ? 43.996 44.510 9.130 1.00 92.19 108 LYS A N 1
ATOM 850 C CA . LYS A 1 108 ? 42.677 43.953 8.791 1.00 92.19 108 LYS A CA 1
ATOM 851 C C . LYS A 1 108 ? 42.778 42.664 7.975 1.00 92.19 108 LYS A C 1
ATOM 853 O O . LYS A 1 108 ? 41.975 41.765 8.214 1.00 92.19 108 LYS A O 1
ATOM 858 N N . LEU A 1 109 ? 43.747 42.545 7.064 1.00 91.62 109 LEU A N 1
ATOM 859 C CA . LEU A 1 109 ? 44.009 41.301 6.334 1.00 91.62 109 LEU A CA 1
ATOM 860 C C . LEU A 1 109 ? 44.499 40.192 7.275 1.00 91.62 109 LEU A C 1
ATOM 862 O O . LEU A 1 109 ? 43.953 39.091 7.233 1.00 91.62 109 LEU A O 1
ATOM 866 N N . MET A 1 110 ? 45.473 40.489 8.144 1.00 92.00 110 MET A N 1
ATOM 867 C CA . MET A 1 110 ? 45.993 39.521 9.121 1.00 92.00 110 MET A CA 1
ATOM 868 C C . MET A 1 110 ? 44.891 39.023 10.060 1.00 92.00 110 MET A C 1
ATOM 870 O O . MET A 1 110 ? 44.725 37.818 10.222 1.00 92.00 110 MET A O 1
ATOM 874 N N . LYS A 1 111 ? 44.073 39.929 10.616 1.00 92.94 111 LYS A N 1
ATOM 875 C CA . LYS A 1 111 ? 42.917 39.561 11.448 1.00 92.94 111 LYS A CA 1
ATOM 876 C C . LYS A 1 111 ? 41.916 38.698 10.678 1.00 92.94 111 LYS A C 1
ATOM 878 O O . LYS A 1 111 ? 41.407 37.722 11.221 1.00 92.94 111 LYS A O 1
ATOM 883 N N . ARG A 1 112 ? 41.628 39.053 9.422 1.00 93.38 112 ARG A N 1
ATOM 884 C CA . ARG A 1 112 ? 40.671 38.312 8.601 1.00 93.38 112 ARG A CA 1
ATOM 885 C C . ARG A 1 112 ? 41.123 36.869 8.397 1.00 93.38 112 ARG A C 1
ATOM 887 O O . ARG A 1 112 ? 40.350 35.967 8.685 1.00 93.38 112 ARG A O 1
ATOM 894 N N . LEU A 1 113 ? 42.364 36.659 7.954 1.00 93.00 113 LEU A N 1
ATOM 895 C CA . LEU A 1 113 ? 42.925 35.324 7.705 1.00 93.00 113 LEU A CA 1
ATOM 896 C C . LEU A 1 113 ? 43.134 34.501 8.983 1.00 93.00 113 LEU A C 1
ATOM 898 O O . LEU A 1 113 ? 42.975 33.291 8.939 1.00 93.00 113 LEU A O 1
ATOM 902 N N . ASN A 1 114 ? 43.470 35.139 10.106 1.00 93.12 114 ASN A N 1
ATOM 903 C CA . ASN A 1 114 ? 43.750 34.434 11.359 1.00 93.12 114 ASN A CA 1
ATOM 904 C C . ASN A 1 114 ? 42.504 34.146 12.217 1.00 93.12 114 ASN A C 1
ATOM 906 O O . ASN A 1 114 ? 42.542 33.255 13.057 1.00 93.12 114 ASN A O 1
ATOM 910 N N . THR A 1 115 ? 41.439 34.942 12.092 1.00 93.19 115 THR A N 1
ATOM 911 C CA . THR A 1 115 ? 40.285 34.872 13.007 1.00 93.19 115 THR A CA 1
ATOM 912 C C . THR A 1 115 ? 38.957 34.817 12.266 1.00 93.19 115 THR A C 1
ATOM 914 O O . THR A 1 115 ? 38.186 33.893 12.490 1.00 93.19 115 THR A O 1
ATOM 917 N N . GLU A 1 116 ? 38.691 35.761 11.357 1.00 93.81 116 GLU A N 1
ATOM 918 C CA . GLU A 1 116 ? 37.376 35.838 10.694 1.00 93.81 116 GLU A CA 1
ATOM 919 C C . GLU A 1 116 ? 37.107 34.608 9.793 1.00 93.81 116 GLU A C 1
ATOM 921 O O . GLU A 1 116 ? 35.976 34.141 9.713 1.00 93.81 116 GLU A O 1
ATOM 926 N N . TRP A 1 117 ? 38.134 34.037 9.149 1.00 95.12 117 TRP A N 1
ATOM 927 C CA . TRP A 1 117 ? 37.988 32.792 8.376 1.00 95.12 117 TRP A CA 1
ATOM 928 C C . TRP A 1 117 ? 37.724 31.561 9.253 1.00 95.12 117 TRP A C 1
ATOM 930 O O . TRP A 1 117 ? 36.928 30.714 8.858 1.00 95.12 117 TRP A O 1
ATOM 940 N N . SER A 1 118 ? 38.324 31.478 10.443 1.00 95.25 118 SER A N 1
ATOM 941 C CA . SER A 1 118 ? 38.059 30.387 11.392 1.00 95.25 118 SER A CA 1
ATOM 942 C C . SER A 1 118 ? 36.639 30.463 11.972 1.00 95.25 118 SER A C 1
ATOM 944 O O . SER A 1 118 ? 36.003 29.438 12.200 1.00 95.25 118 SER A O 1
ATOM 946 N N . GLU A 1 119 ? 36.109 31.673 12.187 1.00 94.81 119 GLU A N 1
ATOM 947 C CA . GLU A 1 119 ? 34.706 31.883 12.580 1.00 94.81 119 GLU A CA 1
ATOM 948 C C . GLU A 1 119 ? 33.740 31.404 11.483 1.00 94.81 119 GLU A C 1
ATOM 950 O O . GLU A 1 119 ? 32.753 30.728 11.778 1.00 94.81 119 GLU A O 1
ATOM 955 N N . LEU A 1 120 ? 34.046 31.701 10.214 1.00 95.19 120 LEU A N 1
ATOM 956 C CA . LEU A 1 120 ? 33.275 31.200 9.074 1.00 95.19 120 LEU A CA 1
ATOM 957 C C . LEU A 1 120 ? 33.353 29.670 8.961 1.00 95.19 120 LEU A C 1
ATOM 959 O O . LEU A 1 120 ? 32.328 29.032 8.744 1.00 95.19 120 LEU A O 1
ATOM 963 N N . GLU A 1 121 ? 34.535 29.076 9.132 1.00 94.94 121 GLU A N 1
ATOM 964 C CA . GLU A 1 121 ? 34.709 27.618 9.154 1.00 94.94 121 GLU A CA 1
ATOM 965 C C . GLU A 1 121 ? 33.828 26.971 10.233 1.00 94.94 121 GLU A C 1
ATOM 967 O O . GLU A 1 121 ? 33.085 26.035 9.944 1.00 94.94 121 GLU A O 1
ATOM 972 N N . SER A 1 122 ? 33.832 27.526 11.449 1.00 96.31 122 SER A N 1
ATOM 973 C CA . SER A 1 122 ? 32.974 27.076 12.550 1.00 96.31 122 SER A CA 1
ATOM 974 C C . SER A 1 122 ? 31.482 27.148 12.203 1.00 96.31 122 SER A C 1
ATOM 976 O O . SER A 1 122 ? 30.742 26.221 12.522 1.00 96.31 122 SER A O 1
ATOM 978 N N . LEU A 1 123 ? 31.028 28.229 11.557 1.00 95.31 123 LEU A N 1
ATOM 979 C CA . LEU A 1 123 ? 29.639 28.367 11.103 1.00 95.31 123 LEU A CA 1
ATOM 980 C C . LEU A 1 123 ? 29.289 27.328 10.029 1.00 95.31 123 LEU A C 1
ATOM 982 O O . LEU A 1 123 ? 28.216 26.734 10.073 1.00 95.31 123 LEU A O 1
ATOM 986 N N . VAL A 1 124 ? 30.184 27.092 9.067 1.00 95.31 124 VAL A N 1
ATOM 987 C CA . VAL A 1 124 ? 29.966 26.123 7.980 1.00 95.31 124 VAL A CA 1
ATOM 988 C C . VAL A 1 124 ? 29.867 24.694 8.522 1.00 95.31 124 VAL A C 1
ATOM 990 O O . VAL A 1 124 ? 29.004 23.938 8.070 1.00 95.31 124 VAL A O 1
ATOM 993 N N . LEU A 1 125 ? 30.703 24.347 9.505 1.00 95.81 125 LEU A N 1
ATOM 994 C CA . LEU A 1 125 ? 30.737 23.026 10.143 1.00 95.81 125 LEU A CA 1
ATOM 995 C C . LEU A 1 125 ? 29.570 22.759 11.103 1.00 95.81 125 LEU A C 1
ATOM 997 O O . LEU A 1 125 ? 29.367 21.612 11.490 1.00 95.81 125 LEU A O 1
ATOM 1001 N N . GLN A 1 126 ? 28.812 23.781 11.503 1.00 94.25 126 GLN A N 1
ATOM 1002 C CA . GLN A 1 126 ? 27.664 23.605 12.387 1.00 94.25 126 GLN A CA 1
ATOM 1003 C C . GLN A 1 126 ? 26.572 22.769 11.703 1.00 94.25 126 GLN A C 1
ATOM 1005 O O . GLN A 1 126 ? 26.106 23.137 10.627 1.00 94.25 126 GLN A O 1
ATOM 1010 N N . ASP A 1 127 ? 26.137 21.677 12.330 1.00 93.81 127 ASP A N 1
ATOM 1011 C CA . ASP A 1 127 ? 25.055 20.822 11.832 1.00 93.81 127 ASP A CA 1
ATOM 1012 C C . ASP A 1 127 ? 23.739 21.142 12.569 1.00 93.81 127 ASP A C 1
ATOM 1014 O O . ASP A 1 127 ? 23.635 20.882 13.769 1.00 93.81 127 ASP A O 1
ATOM 1018 N N . PRO A 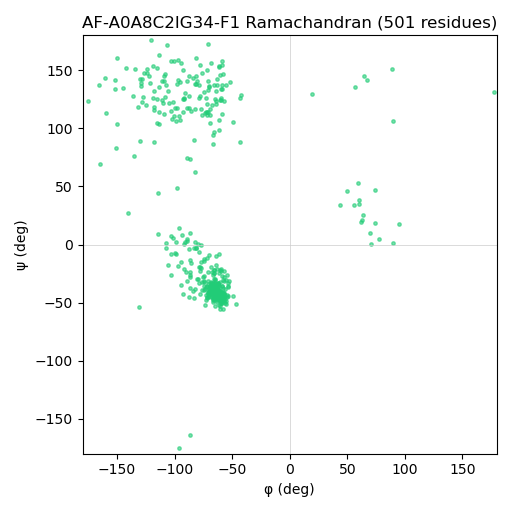1 128 ? 22.731 21.736 11.904 1.00 94.00 128 PRO A N 1
ATOM 1019 C CA . PRO A 1 128 ? 21.432 21.995 12.520 1.00 94.00 128 PRO A CA 1
ATOM 1020 C C . PRO A 1 128 ? 20.513 20.757 12.560 1.00 94.00 128 PRO A C 1
ATOM 1022 O O . PRO A 1 128 ? 19.383 20.860 13.039 1.00 94.00 128 PRO A O 1
ATOM 1025 N N . SER A 1 129 ? 20.951 19.591 12.065 1.00 95.06 129 SER A N 1
ATOM 1026 C CA . SER A 1 129 ? 20.106 18.397 11.931 1.00 95.06 129 SER A CA 1
ATOM 1027 C C . SER A 1 129 ? 19.857 17.627 13.233 1.00 95.06 129 SER A C 1
ATOM 1029 O O . SER A 1 129 ? 18.902 16.850 13.291 1.00 95.06 129 SER A O 1
ATOM 1031 N N . ASP A 1 130 ? 20.633 17.871 14.297 1.00 93.81 130 ASP A N 1
ATOM 1032 C CA . ASP A 1 130 ? 20.589 17.113 15.561 1.00 93.81 130 ASP A CA 1
ATOM 1033 C C . ASP A 1 130 ? 19.170 16.935 16.130 1.00 93.81 130 ASP A C 1
ATOM 1035 O O . ASP A 1 130 ? 18.788 15.834 16.548 1.00 93.81 130 ASP A O 1
ATOM 1039 N N . GLY A 1 131 ? 18.365 18.004 16.128 1.00 91.25 131 GLY A N 1
ATOM 1040 C CA . GLY A 1 131 ? 16.985 17.972 16.622 1.00 91.25 131 GLY A CA 1
ATOM 1041 C C . GLY A 1 131 ? 16.085 17.057 15.788 1.00 91.25 131 GLY A C 1
ATOM 1042 O O . GLY A 1 131 ? 15.376 16.211 16.338 1.00 91.25 131 GLY A O 1
ATOM 1043 N N . PHE A 1 132 ? 16.171 17.169 14.460 1.00 95.19 132 PHE A N 1
ATOM 1044 C CA . PHE A 1 132 ? 15.411 16.337 13.529 1.00 95.19 132 PHE A CA 1
ATOM 1045 C C . PHE A 1 132 ? 15.837 14.868 13.591 1.00 95.19 132 PHE A C 1
ATOM 1047 O O . PHE A 1 132 ? 14.987 13.984 13.708 1.00 95.19 132 PHE A O 1
ATOM 1054 N N . ILE A 1 133 ? 17.143 14.589 13.579 1.00 95.31 133 ILE A N 1
ATOM 1055 C CA . ILE A 1 133 ? 17.676 13.221 13.638 1.00 95.31 133 ILE A CA 1
ATOM 1056 C C . ILE A 1 133 ? 17.305 12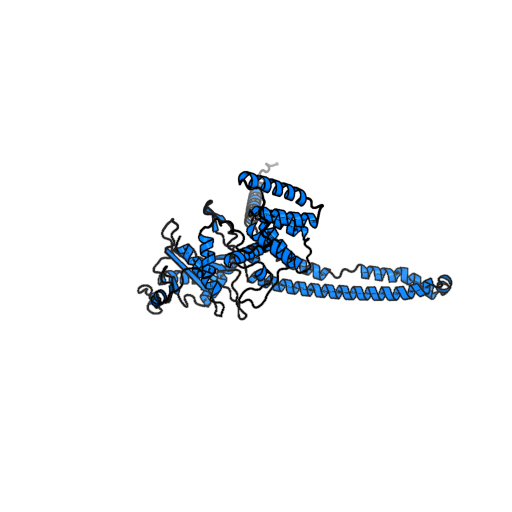.536 14.955 1.00 95.31 133 ILE A C 1
ATOM 1058 O O . ILE A 1 133 ? 16.925 11.359 14.953 1.00 95.31 133 ILE A O 1
ATOM 1062 N N . SER A 1 134 ? 17.348 13.265 16.072 1.00 92.81 134 SER A N 1
ATOM 1063 C CA . SER A 1 134 ? 16.915 12.748 17.373 1.00 92.81 134 SER A CA 1
ATOM 1064 C C . SER A 1 134 ? 15.427 12.396 17.364 1.00 92.81 134 SER A C 1
ATOM 1066 O O . SER A 1 134 ? 15.057 11.297 17.779 1.00 92.81 134 SER A O 1
ATOM 1068 N N . ASN A 1 135 ? 14.576 13.280 16.832 1.00 90.62 135 ASN A N 1
ATOM 1069 C CA . ASN A 1 135 ? 13.135 13.046 16.771 1.00 90.62 135 ASN A CA 1
ATOM 1070 C C . ASN A 1 135 ? 12.777 11.868 15.843 1.00 90.62 135 ASN A C 1
ATOM 1072 O O . ASN A 1 135 ? 12.052 10.951 16.232 1.00 90.62 135 ASN A O 1
ATOM 1076 N N . MET A 1 136 ? 13.381 11.820 14.650 1.00 92.69 136 MET A N 1
ATOM 1077 C CA . MET A 1 136 ? 13.260 10.694 13.719 1.00 92.69 136 MET A CA 1
ATOM 1078 C C . MET A 1 136 ? 13.652 9.374 14.391 1.00 92.69 136 MET A C 1
ATOM 1080 O O . MET A 1 136 ? 12.932 8.386 14.279 1.00 92.69 136 MET A O 1
ATOM 1084 N N . SER A 1 137 ? 14.757 9.353 15.138 1.00 90.81 137 SER A N 1
ATOM 1085 C CA . SER A 1 137 ? 15.228 8.148 15.833 1.00 90.81 137 SER A CA 1
ATOM 1086 C C . SER A 1 137 ? 14.247 7.664 16.906 1.00 90.81 137 SER A C 1
ATOM 1088 O O . SER A 1 137 ? 14.036 6.459 17.038 1.00 90.81 137 SER A O 1
ATOM 1090 N N . VAL A 1 138 ? 13.610 8.584 17.639 1.00 89.38 138 VAL A N 1
ATOM 1091 C CA . VAL A 1 138 ? 12.594 8.257 18.654 1.00 89.38 138 VAL A CA 1
ATOM 1092 C C . VAL A 1 138 ? 11.337 7.660 18.023 1.00 89.38 138 VAL A C 1
ATOM 1094 O O . VAL A 1 138 ? 10.796 6.693 18.561 1.00 89.38 138 VAL A O 1
ATOM 1097 N N . HIS A 1 139 ? 10.872 8.189 16.889 1.00 86.44 139 HIS A N 1
ATOM 1098 C CA . HIS A 1 139 ? 9.669 7.678 16.225 1.00 86.44 139 HIS A CA 1
ATOM 1099 C C . HIS A 1 139 ? 9.916 6.411 15.401 1.00 86.44 139 HIS A C 1
ATOM 1101 O O . HIS A 1 139 ? 9.025 5.566 15.317 1.00 86.44 139 HIS A O 1
ATOM 1107 N N . ARG A 1 140 ? 11.123 6.229 14.850 1.00 86.31 140 ARG A N 1
ATOM 1108 C CA . ARG A 1 140 ? 11.469 5.104 13.964 1.00 86.31 140 ARG A CA 1
ATOM 1109 C C . ARG A 1 140 ? 11.204 3.729 14.576 1.00 86.31 140 ARG A C 1
ATOM 1111 O O . ARG A 1 140 ? 10.883 2.802 13.846 1.00 86.31 140 ARG A O 1
ATOM 1118 N N . GLN A 1 141 ? 11.300 3.588 15.897 1.00 80.56 141 GLN A N 1
ATOM 1119 C CA . GLN A 1 141 ? 10.999 2.325 16.587 1.00 80.56 141 GLN A CA 1
ATOM 1120 C C . GLN A 1 141 ? 9.527 1.883 16.462 1.00 80.56 141 GLN A C 1
ATOM 1122 O O . GLN A 1 141 ? 9.219 0.724 16.719 1.00 80.56 141 GLN A O 1
ATOM 1127 N N . TYR A 1 142 ? 8.625 2.798 16.092 1.00 80.50 142 TYR A N 1
ATOM 1128 C CA . TYR A 1 142 ? 7.193 2.541 15.926 1.00 80.50 142 TYR A CA 1
ATOM 1129 C C . TYR A 1 142 ? 6.755 2.524 14.461 1.00 80.50 142 TYR A C 1
ATOM 1131 O O . TYR A 1 142 ? 5.562 2.398 14.197 1.00 80.50 142 TYR A O 1
ATOM 1139 N N . PHE A 1 143 ? 7.681 2.709 13.520 1.00 83.62 143 PHE A N 1
ATOM 1140 C CA . PHE A 1 143 ? 7.359 2.724 12.099 1.00 83.62 143 PHE A CA 1
ATOM 1141 C C . PHE A 1 143 ? 7.013 1.325 11.588 1.00 83.62 143 PHE A C 1
ATOM 1143 O O . PHE A 1 143 ? 7.544 0.345 12.117 1.00 83.62 143 PHE A O 1
ATOM 1150 N N . PRO A 1 144 ? 6.150 1.237 10.558 1.00 84.44 144 PRO A N 1
ATOM 1151 C CA . PRO A 1 144 ? 5.947 -0.012 9.844 1.00 84.44 144 PRO A CA 1
ATOM 1152 C C . PRO A 1 144 ? 7.257 -0.487 9.211 1.00 84.44 144 PRO A C 1
ATOM 1154 O O . PRO A 1 144 ? 8.090 0.325 8.794 1.00 84.44 144 PRO A O 1
ATOM 1157 N N . ASP A 1 145 ? 7.429 -1.803 9.158 1.00 82.88 145 ASP A N 1
ATOM 1158 C CA . ASP A 1 145 ? 8.537 -2.450 8.459 1.00 82.88 145 ASP A CA 1
ATOM 1159 C C . ASP A 1 145 ? 8.139 -2.909 7.040 1.00 82.88 145 ASP A C 1
ATOM 1161 O O . ASP A 1 145 ? 7.044 -2.630 6.547 1.00 82.88 145 ASP A O 1
ATOM 1165 N N . GLU A 1 146 ? 9.057 -3.596 6.356 1.00 82.50 146 GLU A N 1
ATOM 1166 C CA . GLU A 1 146 ? 8.846 -4.104 4.993 1.00 82.50 146 GLU A CA 1
ATOM 1167 C C . GLU A 1 146 ? 7.694 -5.127 4.917 1.00 82.50 146 GLU A C 1
ATOM 1169 O O . GLU A 1 146 ? 6.960 -5.176 3.928 1.00 82.50 146 GLU A O 1
ATOM 1174 N N . GLU A 1 147 ? 7.484 -5.926 5.969 1.00 80.19 147 GLU A N 1
ATOM 1175 C CA . GLU A 1 147 ? 6.381 -6.890 6.017 1.00 80.19 147 GLU A CA 1
ATOM 1176 C C . GLU A 1 147 ? 5.035 -6.180 6.202 1.00 80.19 147 GLU A C 1
ATOM 1178 O O . GLU A 1 147 ? 4.037 -6.578 5.590 1.00 80.19 147 GLU A O 1
ATOM 1183 N N . ASP A 1 148 ? 5.002 -5.094 6.981 1.00 79.19 148 ASP A N 1
ATOM 1184 C CA . ASP A 1 148 ? 3.812 -4.258 7.126 1.00 79.19 148 ASP A CA 1
ATOM 1185 C C . ASP A 1 148 ? 3.396 -3.610 5.791 1.00 79.19 148 ASP A C 1
ATOM 1187 O O . ASP A 1 148 ? 2.211 -3.619 5.427 1.00 79.19 148 ASP A O 1
ATOM 1191 N N . GLU A 1 149 ? 4.364 -3.089 5.033 1.00 81.88 149 GLU A N 1
ATOM 1192 C CA . GLU A 1 149 ? 4.148 -2.516 3.700 1.00 81.88 149 GLU A CA 1
ATOM 1193 C C . GLU A 1 149 ? 3.645 -3.578 2.710 1.00 81.88 149 GLU A C 1
ATOM 1195 O O . GLU A 1 149 ? 2.596 -3.415 2.072 1.00 81.88 149 GLU A O 1
ATOM 1200 N N . LYS A 1 150 ? 4.320 -4.731 2.657 1.00 83.88 150 LYS A N 1
ATOM 1201 C CA . LYS A 1 150 ? 3.918 -5.876 1.832 1.00 83.88 150 LYS A CA 1
ATOM 1202 C C . LYS A 1 150 ? 2.512 -6.368 2.183 1.00 83.88 150 LYS A C 1
ATOM 1204 O O . LYS A 1 150 ? 1.715 -6.695 1.297 1.00 83.88 150 LYS A O 1
ATOM 1209 N N . GLY A 1 151 ? 2.176 -6.410 3.472 1.00 78.88 151 GLY A N 1
ATOM 1210 C CA . GLY A 1 151 ? 0.849 -6.760 3.971 1.00 78.88 151 GLY A CA 1
ATOM 1211 C C . GLY A 1 151 ? -0.230 -5.764 3.537 1.00 78.88 151 GLY A C 1
ATOM 1212 O O . GLY A 1 151 ? -1.342 -6.168 3.176 1.00 78.88 151 GLY A O 1
ATOM 1213 N N . ALA A 1 152 ? 0.088 -4.467 3.512 1.00 81.62 152 ALA A N 1
ATOM 1214 C CA . ALA A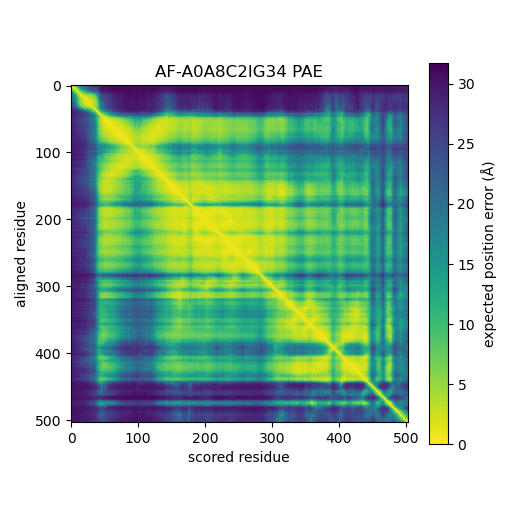 1 152 ? -0.806 -3.433 3.002 1.00 81.62 152 ALA A CA 1
ATOM 1215 C C . ALA A 1 152 ? -1.051 -3.574 1.490 1.00 81.62 152 ALA A C 1
ATOM 1217 O O . ALA A 1 152 ? -2.211 -3.563 1.069 1.00 81.62 152 ALA A O 1
ATOM 1218 N N . ALA A 1 153 ? -0.001 -3.806 0.701 1.00 86.38 153 ALA A N 1
ATOM 1219 C CA . ALA A 1 153 ? -0.098 -4.051 -0.737 1.00 86.38 153 ALA A CA 1
ATOM 1220 C C . ALA A 1 153 ? -0.958 -5.287 -1.059 1.00 86.38 153 ALA A C 1
ATOM 1222 O O . ALA A 1 153 ? -1.914 -5.206 -1.833 1.00 86.38 153 ALA A O 1
ATOM 1223 N N . LYS A 1 154 ? -0.719 -6.421 -0.384 1.00 82.75 154 LYS A N 1
ATOM 1224 C CA . LYS A 1 154 ? -1.545 -7.636 -0.536 1.00 82.75 154 LYS A CA 1
ATOM 1225 C C . LYS A 1 154 ? -3.016 -7.395 -0.182 1.00 82.75 154 LYS A C 1
ATOM 1227 O O . LYS A 1 154 ? -3.910 -7.949 -0.823 1.00 82.75 154 LYS A O 1
ATOM 1232 N N . ALA A 1 155 ? -3.294 -6.556 0.819 1.00 79.56 155 ALA A N 1
ATOM 1233 C CA . ALA A 1 155 ? -4.665 -6.186 1.161 1.00 79.56 155 ALA A CA 1
ATOM 1234 C C . ALA A 1 155 ? -5.347 -5.377 0.042 1.00 79.56 155 ALA A C 1
ATOM 1236 O O . ALA A 1 155 ? -6.533 -5.595 -0.211 1.00 79.56 155 ALA A O 1
ATOM 1237 N N . LEU A 1 156 ? -4.615 -4.492 -0.647 1.00 85.75 156 LEU A N 1
ATOM 1238 C CA . LEU A 1 156 ? -5.127 -3.763 -1.813 1.00 85.75 156 LEU A CA 1
ATOM 1239 C C . LEU A 1 156 ? -5.428 -4.708 -2.981 1.00 85.75 156 LEU A C 1
ATOM 1241 O O . LEU A 1 156 ? -6.523 -4.631 -3.534 1.00 85.75 156 LEU A O 1
ATOM 1245 N N . LEU A 1 157 ? -4.526 -5.644 -3.300 1.00 86.94 157 LEU A N 1
ATOM 1246 C CA . LEU A 1 157 ? -4.764 -6.664 -4.335 1.00 86.94 157 LEU A CA 1
ATOM 1247 C C . LEU A 1 157 ? -6.019 -7.493 -4.033 1.00 86.94 157 LEU A C 1
ATOM 1249 O O . LEU A 1 157 ? -6.867 -7.713 -4.891 1.00 86.94 157 LEU A O 1
ATOM 1253 N N . ARG A 1 158 ? -6.227 -7.868 -2.768 1.00 83.12 158 ARG A N 1
ATOM 1254 C CA . ARG A 1 158 ? -7.444 -8.586 -2.376 1.00 83.12 158 ARG A CA 1
ATOM 1255 C C . ARG A 1 158 ? -8.718 -7.756 -2.555 1.00 83.12 158 ARG A C 1
ATOM 1257 O O . ARG A 1 158 ? -9.759 -8.314 -2.906 1.00 83.12 158 ARG A O 1
ATOM 1264 N N . LEU A 1 159 ? -8.681 -6.455 -2.265 1.00 84.75 159 LEU A N 1
ATOM 1265 C CA . LEU A 1 159 ? -9.823 -5.570 -2.523 1.00 84.75 159 LEU A CA 1
ATOM 1266 C C . LEU A 1 159 ? -10.097 -5.462 -4.023 1.00 84.75 159 LEU A C 1
ATOM 1268 O O . LEU A 1 159 ? -11.260 -5.500 -4.425 1.00 84.75 159 LEU A O 1
ATOM 1272 N N . GLN A 1 160 ? -9.033 -5.387 -4.825 1.00 87.50 160 GLN A N 1
ATOM 1273 C CA . GLN A 1 160 ? -9.110 -5.396 -6.278 1.00 87.50 160 GLN A CA 1
ATOM 1274 C C . GLN A 1 160 ? -9.858 -6.632 -6.789 1.00 87.50 160 GLN A C 1
ATOM 1276 O O . GLN A 1 160 ? -10.846 -6.487 -7.506 1.00 87.50 160 GLN A O 1
ATOM 1281 N N . ASP A 1 161 ? -9.455 -7.821 -6.340 1.00 85.75 161 ASP A N 1
ATOM 1282 C CA . ASP A 1 161 ? -10.120 -9.094 -6.629 1.00 85.75 161 ASP A CA 1
ATOM 1283 C C . ASP A 1 161 ? -11.590 -9.105 -6.188 1.00 85.75 161 ASP A C 1
ATOM 1285 O O . ASP A 1 161 ? -12.506 -9.366 -6.972 1.00 85.75 161 ASP A O 1
ATOM 1289 N N . THR A 1 162 ? -11.819 -8.804 -4.906 1.00 83.00 162 THR A N 1
ATOM 1290 C CA . THR A 1 162 ? -13.131 -8.952 -4.262 1.00 83.00 162 THR A CA 1
ATOM 1291 C C . THR A 1 162 ? -14.175 -8.091 -4.958 1.00 83.00 162 THR A C 1
ATOM 1293 O O . THR A 1 162 ? -15.283 -8.555 -5.228 1.00 83.00 162 THR A O 1
ATOM 1296 N N . TYR A 1 163 ? -13.814 -6.855 -5.301 1.00 84.00 163 TYR A N 1
ATOM 1297 C CA . TYR A 1 163 ? -14.731 -5.884 -5.887 1.00 84.00 163 TYR A CA 1
ATOM 1298 C C . TYR A 1 163 ? -14.556 -5.702 -7.399 1.00 84.00 163 TYR A C 1
ATOM 1300 O O . TYR A 1 163 ? -15.217 -4.837 -7.967 1.00 84.00 163 TYR A O 1
ATOM 1308 N N . LYS A 1 164 ? -13.721 -6.522 -8.057 1.00 87.12 164 LYS A N 1
ATOM 1309 C CA . LYS A 1 164 ? -13.397 -6.417 -9.493 1.00 87.12 164 LYS A CA 1
ATOM 1310 C C . LYS A 1 164 ? -12.995 -4.991 -9.893 1.00 87.12 164 LYS A C 1
ATOM 1312 O O . LYS A 1 164 ? -13.496 -4.443 -10.874 1.00 87.12 164 LYS A O 1
ATOM 1317 N N . LEU A 1 165 ? -12.126 -4.374 -9.095 1.00 87.62 165 LEU A N 1
ATOM 1318 C CA . LEU A 1 165 ? -11.685 -2.997 -9.318 1.00 87.62 165 LEU A CA 1
ATOM 1319 C C . LEU A 1 165 ? -10.644 -2.969 -10.434 1.00 87.62 165 LEU A C 1
ATOM 1321 O O . LEU A 1 165 ? -9.644 -3.685 -10.385 1.00 87.62 165 LEU A O 1
ATOM 1325 N N . ASP A 1 166 ? -10.849 -2.120 -11.433 1.00 88.50 166 ASP A N 1
ATOM 1326 C CA . ASP A 1 166 ? -9.840 -1.920 -12.461 1.00 88.50 166 ASP A CA 1
ATOM 1327 C C . ASP A 1 166 ? -8.640 -1.145 -11.888 1.00 88.50 166 ASP A C 1
ATOM 1329 O O . ASP A 1 166 ? -8.804 -0.209 -11.098 1.00 88.50 166 ASP A O 1
ATOM 1333 N N . SER A 1 167 ? -7.420 -1.529 -12.283 1.00 90.69 167 SER A N 1
ATOM 1334 C CA . SER A 1 167 ? -6.191 -0.888 -11.791 1.00 90.69 167 SER A CA 1
ATOM 1335 C C . SER A 1 167 ? -6.149 0.612 -12.089 1.00 90.69 167 SER A C 1
ATOM 1337 O O . SER A 1 167 ? -5.524 1.352 -11.339 1.00 90.69 167 SER A O 1
ATOM 1339 N N . GLU A 1 168 ? -6.824 1.089 -13.140 1.00 89.12 168 GLU A N 1
ATOM 1340 C CA . GLU A 1 168 ? -6.823 2.507 -13.502 1.00 89.12 168 GLU A CA 1
ATOM 1341 C C . GLU A 1 168 ? -7.668 3.365 -12.551 1.00 89.12 168 GLU A C 1
ATOM 1343 O O . GLU A 1 168 ? -7.188 4.374 -12.029 1.00 89.12 168 GLU A O 1
ATOM 1348 N N . SER A 1 169 ? -8.925 2.998 -12.311 1.00 85.88 169 SER A N 1
ATOM 1349 C CA . SER A 1 169 ? -9.786 3.690 -11.352 1.00 85.88 169 SER A CA 1
ATOM 1350 C C . SER A 1 169 ? -9.223 3.565 -9.948 1.00 85.88 169 SER A C 1
ATOM 1352 O O . SER A 1 169 ? -9.278 4.531 -9.184 1.00 85.88 169 SER A O 1
ATOM 1354 N N . PHE A 1 170 ? -8.653 2.402 -9.621 1.00 87.44 170 PHE A N 1
ATOM 1355 C CA . PHE A 1 170 ? -8.072 2.165 -8.311 1.00 87.44 170 PHE A CA 1
ATOM 1356 C C . PHE A 1 170 ? -6.826 3.026 -8.079 1.00 87.44 170 PHE A C 1
ATOM 1358 O O . PHE A 1 170 ? -6.753 3.692 -7.048 1.00 87.44 170 PHE A O 1
ATOM 1365 N N . SER A 1 171 ? -5.915 3.117 -9.058 1.00 91.12 171 SER A N 1
ATOM 1366 C CA . SER A 1 171 ? -4.734 3.986 -8.957 1.00 91.12 171 SER A CA 1
ATOM 1367 C C . SER A 1 171 ? -5.105 5.467 -8.894 1.00 91.12 171 SER A C 1
ATOM 1369 O O . SER A 1 171 ? -4.391 6.244 -8.285 1.00 91.12 171 SER A O 1
ATOM 1371 N N . LYS A 1 172 ? -6.214 5.885 -9.513 1.00 88.75 172 LYS A N 1
ATOM 1372 C CA . LYS A 1 172 ? -6.685 7.284 -9.500 1.00 88.75 172 LYS A CA 1
ATOM 1373 C C . LYS A 1 172 ? -7.560 7.617 -8.283 1.00 88.75 172 LYS A C 1
ATOM 1375 O O . LYS A 1 172 ? -8.253 8.634 -8.286 1.00 88.75 172 LYS A O 1
ATOM 1380 N N . GLY A 1 173 ? -7.631 6.725 -7.291 1.00 83.50 173 GLY A N 1
ATOM 1381 C CA . GLY A 1 173 ? -8.447 6.914 -6.091 1.00 83.50 173 GLY A CA 1
ATOM 1382 C C . GLY A 1 173 ? -9.952 7.029 -6.362 1.00 83.50 173 GLY A C 1
ATOM 1383 O O . GLY A 1 173 ? -10.692 7.542 -5.524 1.00 83.50 173 GLY A O 1
ATOM 1384 N N . LYS A 1 174 ? -10.437 6.574 -7.526 1.00 81.31 174 LYS A N 1
ATOM 1385 C CA . LYS A 1 174 ? -11.847 6.665 -7.940 1.00 81.31 174 LYS A CA 1
ATOM 1386 C C . LYS A 1 174 ? -12.667 5.534 -7.328 1.00 81.31 174 LYS A C 1
ATOM 1388 O O . LYS A 1 174 ? -13.227 4.697 -8.032 1.00 81.31 174 LYS A O 1
ATOM 1393 N N . LEU A 1 175 ? -12.737 5.516 -6.001 1.00 76.00 175 LEU A N 1
ATOM 1394 C CA . LEU A 1 175 ? -13.538 4.553 -5.254 1.00 76.00 175 LEU A CA 1
ATOM 1395 C C . LEU A 1 175 ? -14.897 5.163 -4.864 1.00 76.00 175 LEU A C 1
ATOM 1397 O O . LEU A 1 175 ? -14.978 6.343 -4.517 1.00 76.00 175 LEU A O 1
ATOM 1401 N N . PRO A 1 176 ? -16.001 4.399 -4.906 1.00 71.62 176 PRO A N 1
ATOM 1402 C CA . PRO A 1 176 ? -17.296 4.900 -4.459 1.00 71.62 176 PRO A CA 1
ATOM 1403 C C . PRO A 1 176 ? -17.293 5.247 -2.962 1.00 71.62 176 PRO A C 1
ATOM 1405 O O . PRO A 1 176 ? -16.808 4.479 -2.136 1.00 71.62 176 PRO A O 1
ATOM 1408 N N . GLY A 1 177 ? -17.893 6.383 -2.594 1.00 70.00 177 GLY A N 1
ATOM 1409 C CA . GLY A 1 177 ? -18.189 6.714 -1.193 1.00 70.00 177 GLY A CA 1
ATOM 1410 C C . GLY A 1 177 ? -17.011 7.213 -0.348 1.00 70.00 177 GLY A C 1
ATOM 1411 O O . GLY A 1 177 ? -17.199 7.455 0.846 1.00 70.00 177 GLY A O 1
ATOM 1412 N N . VAL A 1 178 ? -15.826 7.418 -0.933 1.00 70.50 178 VAL A N 1
ATOM 1413 C CA . VAL A 1 178 ? -14.689 8.032 -0.229 1.00 70.50 178 VAL A CA 1
ATOM 1414 C C . VAL A 1 178 ? -14.699 9.557 -0.370 1.00 70.50 178 VAL A C 1
ATOM 1416 O O . VAL A 1 178 ? -15.057 10.109 -1.407 1.00 70.50 178 VAL A O 1
ATOM 1419 N N . ARG A 1 179 ? -14.350 10.254 0.719 1.00 60.84 179 ARG A N 1
ATOM 1420 C CA . ARG A 1 179 ? -14.228 11.727 0.753 1.00 60.84 179 ARG A CA 1
ATOM 1421 C C . ARG A 1 179 ? -12.818 12.224 0.444 1.00 60.84 179 ARG A C 1
ATOM 1423 O O . ARG A 1 179 ? -12.652 13.391 0.112 1.00 60.84 179 ARG A O 1
ATOM 1430 N N . TYR A 1 180 ? -11.831 11.355 0.617 1.00 69.44 180 TYR A N 1
ATOM 1431 C CA . TYR A 1 180 ? -10.418 11.653 0.456 1.00 69.44 180 TYR A CA 1
ATOM 1432 C C . TYR A 1 180 ? -9.865 10.652 -0.544 1.00 69.44 180 TYR A C 1
ATOM 1434 O O . TYR A 1 180 ? -9.960 9.446 -0.309 1.00 69.44 180 TYR A O 1
ATOM 1442 N N . ASN A 1 181 ? -9.330 11.164 -1.646 1.00 76.19 181 ASN A N 1
ATOM 1443 C CA . ASN A 1 181 ? -8.746 10.351 -2.699 1.00 76.19 181 ASN A CA 1
ATOM 1444 C C . ASN A 1 181 ? -7.231 10.482 -2.596 1.00 76.19 181 ASN A C 1
ATOM 1446 O O . ASN A 1 181 ? -6.715 11.591 -2.468 1.00 76.19 181 ASN A O 1
ATOM 1450 N N . ALA A 1 182 ? -6.552 9.345 -2.630 1.00 85.31 182 ALA A N 1
ATOM 1451 C CA . ALA A 1 182 ? -5.125 9.270 -2.875 1.00 85.31 182 ALA A CA 1
ATOM 1452 C C . ALA A 1 182 ? -4.930 8.679 -4.270 1.00 85.31 182 ALA A C 1
ATOM 1454 O O . ALA A 1 182 ? -5.734 7.852 -4.709 1.00 85.31 182 ALA A O 1
ATOM 1455 N N . GLU A 1 183 ? -3.883 9.123 -4.947 1.00 91.94 183 GLU A N 1
ATOM 1456 C CA . GLU A 1 183 ? -3.485 8.600 -6.246 1.00 91.94 183 GLU A CA 1
ATOM 1457 C C . GLU A 1 183 ? -2.186 7.812 -6.069 1.00 91.94 183 GLU A C 1
ATOM 1459 O O . GLU A 1 183 ? -1.331 8.200 -5.274 1.00 91.94 183 GLU A O 1
ATOM 1464 N N . LEU A 1 184 ? -2.079 6.687 -6.769 1.00 94.31 184 LEU A N 1
ATOM 1465 C CA . LEU A 1 184 ? -0.866 5.885 -6.857 1.00 94.31 184 LEU A CA 1
ATOM 1466 C C . LEU A 1 184 ? -0.068 6.356 -8.066 1.00 94.31 184 LEU A C 1
ATOM 1468 O O . LEU A 1 184 ? -0.604 6.378 -9.181 1.00 94.31 184 LEU A O 1
ATOM 1472 N N . THR A 1 185 ? 1.192 6.690 -7.817 1.00 96.00 185 THR A N 1
ATOM 1473 C CA . THR A 1 185 ? 2.160 7.117 -8.827 1.00 96.00 185 THR A CA 1
ATOM 1474 C C . THR A 1 185 ? 2.594 5.957 -9.724 1.00 96.00 185 THR A C 1
ATOM 1476 O O . THR A 1 185 ? 2.301 4.783 -9.453 1.00 96.00 185 THR A O 1
ATOM 1479 N N . VAL A 1 186 ? 3.359 6.274 -10.772 1.00 97.56 186 VAL A N 1
ATOM 1480 C CA . VAL A 1 186 ? 4.009 5.265 -11.626 1.00 97.56 186 VAL A CA 1
ATOM 1481 C C . VAL A 1 186 ? 4.866 4.306 -10.796 1.00 97.56 186 VAL A C 1
ATOM 1483 O O . VAL A 1 186 ? 4.814 3.093 -11.018 1.00 97.56 186 VAL A O 1
ATOM 1486 N N . ASP A 1 187 ? 5.636 4.844 -9.845 1.00 97.62 187 ASP A N 1
ATOM 1487 C CA . ASP A 1 187 ? 6.526 4.066 -8.982 1.00 97.62 187 ASP A CA 1
ATOM 1488 C C . ASP A 1 187 ? 5.708 3.159 -8.035 1.00 97.62 187 ASP A C 1
ATOM 1490 O O . ASP A 1 187 ? 5.992 1.965 -7.948 1.00 97.62 187 ASP A O 1
ATOM 1494 N N . ASP A 1 188 ? 4.606 3.655 -7.453 1.00 96.62 188 ASP A N 1
ATOM 1495 C CA . ASP A 1 188 ? 3.704 2.836 -6.620 1.00 96.62 188 ASP A CA 1
ATOM 1496 C C . ASP A 1 188 ? 3.072 1.679 -7.419 1.00 96.62 188 ASP A C 1
ATOM 1498 O O . ASP A 1 188 ? 2.978 0.541 -6.950 1.00 96.62 188 ASP A O 1
ATOM 1502 N N . CYS A 1 189 ? 2.634 1.949 -8.655 1.00 97.38 189 CYS A N 1
ATOM 1503 C CA . CYS A 1 189 ? 2.070 0.924 -9.535 1.00 97.38 189 CYS A CA 1
ATOM 1504 C C . CYS A 1 189 ? 3.122 -0.125 -9.925 1.00 97.38 189 CYS A C 1
ATOM 1506 O O . CYS A 1 189 ? 2.810 -1.318 -10.004 1.00 97.38 189 CYS A O 1
ATOM 1508 N N . PHE A 1 190 ? 4.364 0.303 -10.159 1.00 98.06 190 PHE A N 1
ATOM 1509 C CA . PHE A 1 190 ? 5.477 -0.597 -10.432 1.00 98.06 190 PHE A CA 1
ATOM 1510 C C . PHE A 1 190 ? 5.787 -1.491 -9.228 1.00 98.06 190 PHE A C 1
ATOM 1512 O O . PHE A 1 190 ? 5.898 -2.709 -9.395 1.00 98.06 190 PHE A O 1
ATOM 1519 N N . ASP A 1 191 ? 5.846 -0.930 -8.020 1.00 96.62 191 ASP A N 1
ATOM 1520 C CA . ASP A 1 191 ? 6.115 -1.683 -6.795 1.00 96.62 191 ASP A CA 1
ATOM 1521 C C . ASP A 1 191 ? 5.009 -2.705 -6.498 1.00 96.62 191 ASP A C 1
ATOM 15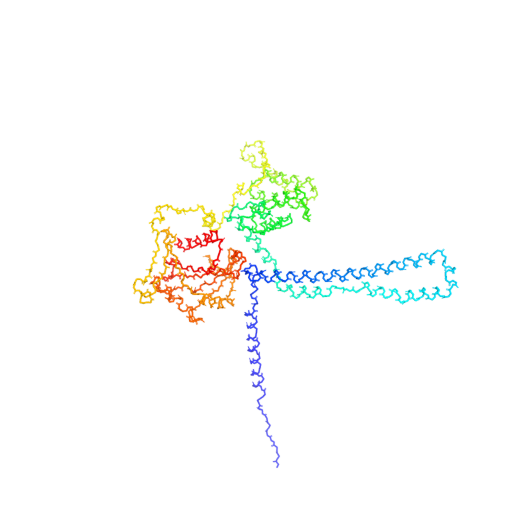23 O O . ASP A 1 191 ? 5.306 -3.869 -6.210 1.00 96.62 191 ASP A O 1
ATOM 1527 N N . MET A 1 192 ? 3.738 -2.341 -6.701 1.00 95.94 192 MET A N 1
ATOM 1528 C CA . MET A 1 192 ? 2.605 -3.276 -6.635 1.00 95.94 192 MET A CA 1
ATOM 1529 C C . MET A 1 192 ? 2.749 -4.432 -7.637 1.00 95.94 192 MET A C 1
ATOM 1531 O O . MET A 1 192 ? 2.593 -5.605 -7.279 1.00 95.94 192 MET A O 1
ATOM 1535 N N . GLY A 1 193 ? 3.085 -4.125 -8.895 1.00 97.25 193 GLY A N 1
ATOM 1536 C CA . GLY A 1 193 ? 3.278 -5.133 -9.939 1.00 97.25 193 GLY A CA 1
ATOM 1537 C C . GLY A 1 193 ? 4.479 -6.047 -9.683 1.00 97.25 193 GLY A C 1
ATOM 1538 O O . GLY A 1 193 ? 4.427 -7.244 -9.985 1.00 97.25 193 GLY A O 1
ATOM 1539 N N . LYS A 1 194 ? 5.552 -5.507 -9.099 1.00 97.38 194 LYS A N 1
ATOM 1540 C CA . LYS A 1 194 ? 6.780 -6.229 -8.753 1.00 97.38 194 LYS A CA 1
ATOM 1541 C C . LYS A 1 194 ? 6.575 -7.120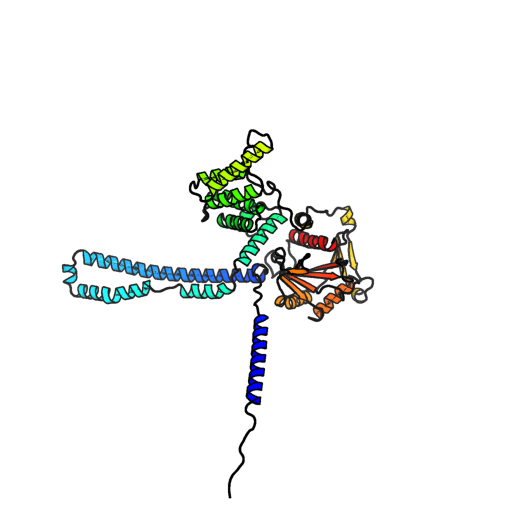 -7.531 1.00 97.38 194 LYS A C 1
ATOM 1543 O O . LYS A 1 194 ? 7.058 -8.251 -7.511 1.00 97.38 194 LYS A O 1
ATOM 1548 N N . LEU A 1 195 ? 5.821 -6.653 -6.540 1.00 95.62 195 LEU A N 1
ATOM 1549 C CA . LEU A 1 195 ? 5.401 -7.463 -5.401 1.00 95.62 195 LEU A CA 1
ATOM 1550 C C . LEU A 1 195 ? 4.578 -8.667 -5.867 1.00 95.62 195 LEU A C 1
ATOM 1552 O O . LEU A 1 195 ? 4.895 -9.794 -5.492 1.00 95.62 195 LEU A O 1
ATOM 1556 N N . ALA A 1 196 ? 3.582 -8.449 -6.731 1.00 95.44 196 ALA A N 1
ATOM 1557 C CA . ALA A 1 196 ? 2.783 -9.531 -7.308 1.00 95.44 196 ALA A CA 1
ATOM 1558 C C . ALA A 1 196 ? 3.652 -10.523 -8.104 1.00 95.44 196 ALA A C 1
ATOM 1560 O O . ALA A 1 196 ? 3.552 -11.734 -7.909 1.00 95.44 196 ALA A O 1
ATOM 1561 N N . TYR A 1 197 ? 4.579 -10.015 -8.924 1.00 96.81 197 TYR A N 1
ATOM 1562 C CA . TYR A 1 197 ? 5.536 -10.835 -9.672 1.00 96.81 197 TYR A CA 1
ATOM 1563 C C . TYR A 1 197 ? 6.353 -11.762 -8.764 1.00 96.81 197 TYR A C 1
ATOM 1565 O O . TYR A 1 197 ? 6.471 -12.957 -9.035 1.00 96.81 197 TYR A O 1
ATOM 1573 N N . ASN A 1 198 ? 6.916 -11.217 -7.682 1.00 94.88 198 ASN A N 1
ATOM 1574 C CA . ASN A 1 198 ? 7.769 -11.962 -6.754 1.00 94.88 198 ASN A CA 1
ATOM 1575 C C . ASN A 1 198 ? 7.001 -13.057 -5.997 1.00 94.88 198 ASN A C 1
ATOM 1577 O O . ASN A 1 198 ? 7.592 -14.048 -5.577 1.00 94.88 198 ASN A O 1
ATOM 1581 N N . GLU A 1 199 ? 5.684 -12.903 -5.860 1.00 89.75 199 GLU A N 1
ATOM 1582 C CA . GLU A 1 199 ? 4.783 -13.898 -5.271 1.00 89.75 199 GLU A CA 1
ATOM 1583 C C . GLU A 1 199 ? 4.237 -14.897 -6.314 1.00 89.75 199 GLU A C 1
ATOM 1585 O O . GLU A 1 199 ? 3.443 -15.770 -5.971 1.00 89.75 199 GLU A O 1
ATOM 1590 N N . ASN A 1 200 ? 4.693 -14.821 -7.572 1.00 93.38 200 ASN A N 1
ATOM 1591 C CA . ASN A 1 200 ? 4.199 -15.585 -8.730 1.00 93.38 200 ASN A CA 1
ATOM 1592 C C . ASN A 1 200 ? 2.729 -15.307 -9.089 1.00 93.38 200 ASN A C 1
ATOM 1594 O O . ASN A 1 200 ? 2.089 -16.093 -9.790 1.00 93.38 200 ASN A O 1
ATOM 1598 N N . ASP A 1 201 ? 2.197 -14.169 -8.649 1.00 93.62 201 ASP A N 1
ATOM 1599 C CA . ASP A 1 201 ? 0.893 -13.664 -9.055 1.00 93.62 201 ASP A CA 1
ATOM 1600 C C . ASP A 1 201 ? 1.039 -12.849 -10.347 1.00 93.62 201 ASP A C 1
ATOM 1602 O O . ASP A 1 201 ? 1.029 -11.613 -10.372 1.00 93.62 201 ASP A O 1
ATOM 1606 N N . TYR A 1 202 ? 1.243 -13.567 -11.453 1.00 96.44 202 TYR A N 1
ATOM 1607 C CA . TYR A 1 202 ? 1.434 -12.942 -12.761 1.00 96.44 202 TYR A CA 1
ATOM 1608 C C . TYR A 1 202 ? 0.173 -12.231 -13.256 1.00 96.44 202 TYR A C 1
ATOM 1610 O O . TYR A 1 202 ? 0.287 -11.252 -13.989 1.00 96.44 202 TYR A O 1
ATOM 1618 N N . TYR A 1 203 ? -1.012 -12.658 -12.810 1.00 95.56 203 TYR A N 1
ATOM 1619 C CA . TYR A 1 203 ? -2.274 -12.001 -13.136 1.00 95.56 203 TYR A CA 1
ATOM 1620 C C . TYR A 1 203 ? -2.280 -10.550 -12.634 1.00 95.56 203 TYR A C 1
ATOM 1622 O O . TYR A 1 203 ? -2.412 -9.624 -13.438 1.00 95.56 203 TYR A O 1
ATOM 1630 N N . HIS A 1 204 ? -2.034 -10.323 -11.339 1.00 95.56 204 HIS A N 1
ATOM 1631 C CA . HIS A 1 204 ? -1.952 -8.962 -10.806 1.00 95.56 204 HIS A CA 1
ATOM 1632 C C . HIS A 1 204 ? -0.713 -8.216 -11.303 1.00 95.56 204 HIS A C 1
ATOM 1634 O O . HIS A 1 204 ? -0.797 -7.016 -11.572 1.00 95.56 204 HIS A O 1
ATOM 1640 N N . SER A 1 205 ? 0.418 -8.910 -11.481 1.00 97.56 205 SER A N 1
ATOM 1641 C CA . SER A 1 205 ? 1.635 -8.284 -12.006 1.00 97.56 205 SER A CA 1
ATOM 1642 C C . SER A 1 205 ? 1.392 -7.631 -13.364 1.00 97.56 205 SER A C 1
ATOM 1644 O O . SER A 1 205 ? 1.755 -6.473 -13.563 1.00 97.56 205 SER A O 1
ATOM 1646 N N . VAL A 1 206 ? 0.696 -8.319 -14.273 1.00 97.50 206 VAL A N 1
ATOM 1647 C CA . VAL A 1 206 ? 0.350 -7.762 -15.581 1.00 97.50 206 VAL A CA 1
ATOM 1648 C C . VAL A 1 206 ? -0.524 -6.511 -15.459 1.00 97.50 206 VAL A C 1
ATOM 1650 O O . VAL A 1 206 ? -0.233 -5.505 -16.108 1.00 97.50 206 VAL A O 1
ATOM 1653 N N . LEU A 1 207 ? -1.577 -6.555 -14.635 1.00 96.81 207 LEU A N 1
ATOM 1654 C CA . LEU A 1 207 ? -2.511 -5.434 -14.482 1.00 96.81 207 LEU A CA 1
ATOM 1655 C C . LEU A 1 207 ? -1.802 -4.169 -13.973 1.00 96.81 207 LEU A C 1
ATOM 1657 O O . LEU A 1 207 ? -1.983 -3.084 -14.531 1.00 96.81 207 LEU A O 1
ATOM 1661 N N . TRP A 1 208 ? -0.955 -4.312 -12.952 1.00 97.69 208 TRP A N 1
ATOM 1662 C CA . TRP A 1 208 ? -0.245 -3.190 -12.334 1.00 97.69 208 TRP A CA 1
ATOM 1663 C C . TRP A 1 208 ? 0.935 -2.685 -13.165 1.00 97.69 208 TRP A C 1
ATOM 1665 O O . TRP A 1 208 ? 1.092 -1.474 -13.312 1.00 97.69 208 TRP A O 1
ATOM 1675 N N . MET A 1 209 ? 1.702 -3.575 -13.802 1.00 98.06 209 MET A N 1
ATOM 1676 C CA . MET A 1 209 ? 2.774 -3.172 -14.720 1.00 98.06 209 MET A CA 1
ATOM 1677 C C . MET A 1 209 ? 2.222 -2.436 -15.944 1.00 98.06 209 MET A C 1
ATOM 1679 O O . MET A 1 209 ? 2.794 -1.437 -16.378 1.00 98.06 209 MET A O 1
ATOM 1683 N N . GLN A 1 210 ? 1.081 -2.876 -16.486 1.00 96.81 210 GLN A N 1
ATOM 1684 C CA . GLN A 1 210 ? 0.427 -2.139 -17.562 1.00 96.81 210 GLN A CA 1
ATOM 1685 C C . GLN A 1 210 ? -0.062 -0.767 -17.088 1.00 96.81 210 GLN A C 1
ATOM 1687 O O . GLN A 1 210 ? 0.046 0.205 -17.837 1.00 96.81 210 GLN A O 1
ATOM 1692 N N . GLN A 1 211 ? -0.595 -0.669 -15.868 1.00 96.81 211 GLN A N 1
ATOM 1693 C CA . GLN A 1 211 ? -1.039 0.613 -15.331 1.00 96.81 211 GLN A CA 1
ATOM 1694 C C . GLN A 1 211 ? 0.133 1.584 -15.133 1.00 96.81 211 GLN A C 1
ATOM 1696 O O . GLN A 1 211 ? 0.022 2.735 -15.552 1.00 96.81 211 GLN A O 1
ATOM 1701 N N . ALA A 1 212 ? 1.269 1.111 -14.610 1.00 97.81 212 ALA A N 1
ATOM 1702 C CA . ALA A 1 212 ? 2.500 1.897 -14.514 1.00 97.81 212 ALA A CA 1
ATOM 1703 C C . ALA A 1 212 ? 2.968 2.381 -15.899 1.00 97.81 212 ALA A C 1
ATOM 1705 O O . ALA A 1 212 ? 3.232 3.566 -16.097 1.00 97.81 212 ALA A O 1
ATOM 1706 N N . LEU A 1 213 ? 2.988 1.483 -16.895 1.00 96.75 213 LEU A N 1
ATOM 1707 C CA . LEU A 1 213 ? 3.351 1.824 -18.273 1.00 96.75 213 LEU A CA 1
ATOM 1708 C C . LEU A 1 213 ? 2.418 2.887 -18.867 1.00 96.75 213 LEU A C 1
ATOM 1710 O O . LEU A 1 213 ? 2.877 3.821 -19.516 1.00 96.75 213 LEU A O 1
ATOM 1714 N N . ARG A 1 214 ? 1.108 2.762 -18.627 1.00 95.19 214 ARG A N 1
ATOM 1715 C CA . ARG A 1 214 ? 0.095 3.705 -19.113 1.00 95.19 214 ARG A CA 1
ATOM 1716 C C . ARG A 1 214 ? 0.245 5.088 -18.478 1.00 95.19 214 ARG A C 1
ATOM 1718 O O . ARG A 1 214 ? 0.109 6.079 -19.192 1.00 95.19 214 ARG A O 1
ATOM 1725 N N . GLN A 1 215 ? 0.491 5.165 -17.170 1.00 96.06 215 GLN A N 1
ATOM 1726 C CA . GLN A 1 215 ? 0.733 6.437 -16.481 1.00 96.06 215 GLN A CA 1
ATOM 1727 C C . GLN A 1 215 ? 2.005 7.113 -17.012 1.00 96.06 215 GLN A C 1
ATOM 1729 O O . GLN A 1 215 ? 1.968 8.282 -17.399 1.00 96.06 215 GLN A O 1
ATOM 1734 N N . MET A 1 216 ? 3.086 6.349 -17.178 1.00 95.94 216 MET A N 1
ATOM 1735 C CA . MET A 1 216 ? 4.335 6.845 -17.760 1.00 95.94 216 MET A CA 1
ATOM 1736 C C . MET A 1 216 ? 4.149 7.333 -19.208 1.00 95.94 216 MET A C 1
ATOM 1738 O O . MET A 1 216 ? 4.629 8.402 -19.575 1.00 95.94 216 MET A O 1
ATOM 1742 N N . ASP A 1 217 ? 3.386 6.603 -20.028 1.00 94.50 217 ASP A N 1
ATOM 1743 C CA . ASP A 1 217 ? 3.052 7.010 -21.401 1.00 94.50 217 ASP A CA 1
ATOM 1744 C C . ASP A 1 217 ? 2.174 8.269 -21.461 1.00 94.50 217 ASP A C 1
ATOM 1746 O O . ASP A 1 217 ? 2.170 8.971 -22.474 1.00 94.50 217 ASP A O 1
ATOM 1750 N N . SER A 1 218 ? 1.453 8.584 -20.380 1.00 94.44 218 SER A N 1
ATOM 1751 C CA . SER A 1 218 ? 0.686 9.827 -20.250 1.00 94.44 218 SER A CA 1
ATOM 1752 C C . SER A 1 218 ? 1.527 11.040 -19.830 1.00 94.44 218 SER A C 1
ATOM 1754 O O . SER A 1 218 ? 1.005 12.155 -19.808 1.00 94.44 218 SER A O 1
ATOM 1756 N N . GLY A 1 219 ? 2.827 10.843 -19.576 1.00 94.38 219 GLY A N 1
ATOM 1757 C CA . GLY A 1 219 ? 3.787 11.901 -19.257 1.00 94.38 219 GLY A CA 1
ATOM 1758 C C . GLY A 1 219 ? 4.014 12.134 -17.764 1.00 94.38 219 GLY A C 1
ATOM 1759 O O . GLY A 1 219 ? 4.503 13.199 -17.402 1.00 94.38 219 GLY A O 1
ATOM 1760 N N . GLU A 1 220 ? 3.640 11.183 -16.905 1.00 95.31 220 GLU A N 1
ATOM 1761 C CA . GLU A 1 220 ? 3.941 11.249 -15.474 1.00 95.31 220 GLU A CA 1
ATOM 1762 C C . GLU A 1 220 ? 5.428 10.952 -15.215 1.00 95.31 220 GLU A C 1
ATOM 1764 O O . GLU A 1 220 ? 5.977 9.979 -15.742 1.00 95.31 220 GLU A O 1
ATOM 1769 N N . ASP A 1 221 ? 6.076 11.804 -14.416 1.00 92.81 221 ASP A N 1
ATOM 1770 C CA . ASP A 1 221 ? 7.475 11.633 -14.026 1.00 92.81 221 ASP A CA 1
ATOM 1771 C C . ASP A 1 221 ? 7.622 10.450 -13.059 1.00 92.81 221 ASP A C 1
ATOM 1773 O O . ASP A 1 221 ? 6.869 10.319 -12.096 1.00 92.81 221 ASP A O 1
ATOM 1777 N N . ALA A 1 222 ? 8.632 9.612 -13.288 1.00 95.44 222 ALA A N 1
ATOM 1778 C CA . ALA A 1 222 ? 8.904 8.430 -12.476 1.00 95.44 222 ALA A CA 1
ATOM 1779 C C . ALA A 1 222 ? 10.408 8.222 -12.297 1.00 95.44 222 ALA A C 1
ATOM 1781 O O . ALA A 1 222 ? 11.205 8.576 -13.172 1.00 95.44 222 ALA A O 1
ATOM 1782 N N . LYS A 1 223 ? 10.806 7.605 -11.181 1.00 95.56 223 LYS A N 1
ATOM 1783 C CA . LYS A 1 223 ? 12.194 7.148 -10.992 1.00 95.56 223 LYS A CA 1
ATOM 1784 C C . LYS A 1 223 ? 12.454 5.845 -11.743 1.00 95.56 223 LYS A C 1
ATOM 1786 O O . LYS A 1 223 ? 13.571 5.612 -12.204 1.00 95.56 223 LYS A O 1
ATOM 1791 N N . THR A 1 224 ? 11.431 5.002 -11.846 1.00 94.31 224 THR A N 1
ATOM 1792 C CA . THR A 1 224 ? 11.480 3.714 -12.536 1.00 94.31 224 THR A CA 1
ATOM 1793 C C . THR A 1 224 ? 11.685 3.893 -14.039 1.00 94.31 224 THR A C 1
ATOM 1795 O O . THR A 1 224 ? 11.048 4.729 -14.680 1.00 94.31 224 THR A O 1
ATOM 1798 N N . LEU A 1 225 ? 12.550 3.070 -14.637 1.00 95.88 225 LEU A N 1
ATOM 1799 C CA . LEU A 1 225 ? 12.776 3.098 -16.078 1.00 95.88 225 LEU A CA 1
ATOM 1800 C C . LEU A 1 225 ? 11.676 2.331 -16.815 1.00 95.88 225 LEU A C 1
ATOM 1802 O O . LEU A 1 225 ? 11.295 1.222 -16.440 1.00 95.88 225 LEU A O 1
ATOM 1806 N N . LYS A 1 226 ? 11.241 2.863 -17.963 1.00 96.50 226 LYS A N 1
ATOM 1807 C CA . LYS A 1 226 ? 10.287 2.180 -18.857 1.00 96.50 226 LYS A CA 1
ATOM 1808 C C . LYS A 1 226 ? 10.741 0.769 -19.253 1.00 96.50 226 LYS A C 1
ATOM 1810 O O . LYS A 1 226 ? 9.912 -0.120 -19.444 1.00 96.50 226 LYS A O 1
ATOM 1815 N N . ALA A 1 227 ? 12.055 0.575 -19.385 1.00 96.75 227 ALA A N 1
ATOM 1816 C CA . ALA A 1 227 ? 12.659 -0.716 -19.694 1.00 96.75 227 ALA A CA 1
ATOM 1817 C C . ALA A 1 227 ? 12.370 -1.764 -18.60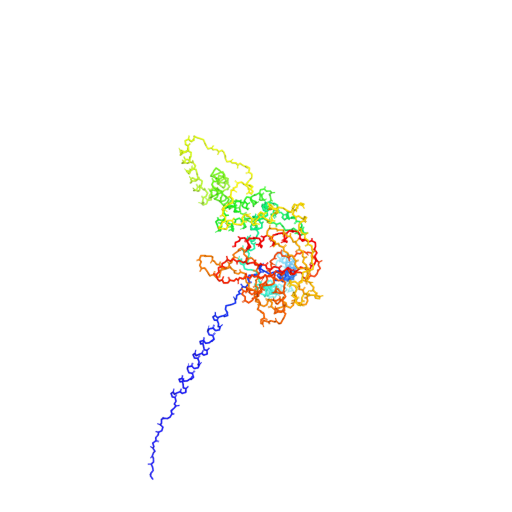4 1.00 96.75 227 ALA A C 1
ATOM 1819 O O . ALA A 1 227 ? 11.988 -2.885 -18.936 1.00 96.75 227 ALA A O 1
ATOM 1820 N N . ASP A 1 228 ? 12.450 -1.382 -17.325 1.00 96.94 228 ASP A N 1
ATOM 1821 C CA . ASP A 1 228 ? 12.180 -2.286 -16.204 1.00 96.94 228 ASP A CA 1
ATOM 1822 C C . ASP A 1 228 ? 10.718 -2.744 -16.215 1.00 96.94 228 ASP A C 1
ATOM 1824 O O . ASP A 1 228 ? 10.440 -3.940 -16.133 1.00 96.94 228 ASP A O 1
ATOM 1828 N N . ILE A 1 229 ? 9.776 -1.813 -16.410 1.00 97.94 229 ILE A N 1
ATOM 1829 C CA . ILE A 1 229 ? 8.340 -2.127 -16.501 1.00 97.94 229 ILE A CA 1
ATOM 1830 C C . ILE A 1 229 ? 8.074 -3.125 -17.634 1.00 97.94 229 ILE A C 1
ATOM 1832 O O . ILE A 1 229 ? 7.375 -4.120 -17.439 1.00 97.94 229 ILE A O 1
ATOM 1836 N N . LEU A 1 230 ? 8.640 -2.887 -18.823 1.00 97.62 230 LEU A N 1
ATOM 1837 C CA . LEU A 1 230 ? 8.457 -3.768 -19.979 1.00 97.62 230 LEU A CA 1
ATOM 1838 C C . LEU A 1 230 ? 9.070 -5.158 -19.768 1.00 97.62 230 LEU A C 1
ATOM 1840 O O . LEU A 1 230 ? 8.517 -6.140 -20.267 1.00 97.62 230 LEU A O 1
ATOM 1844 N N . ASP A 1 231 ? 10.179 -5.264 -19.035 1.00 97.62 231 ASP A N 1
ATOM 1845 C CA . ASP A 1 231 ? 10.800 -6.553 -18.729 1.00 97.62 231 ASP A CA 1
ATOM 1846 C C . ASP A 1 231 ? 9.878 -7.408 -17.845 1.00 97.62 231 ASP A C 1
ATOM 1848 O O . ASP A 1 231 ? 9.499 -8.515 -18.243 1.00 97.62 231 ASP A O 1
ATOM 1852 N N . TYR A 1 232 ? 9.406 -6.863 -16.716 1.00 98.25 232 TYR A N 1
ATOM 1853 C CA . TYR A 1 232 ? 8.446 -7.554 -15.841 1.00 98.25 232 TYR A CA 1
ATOM 1854 C C . TYR A 1 232 ? 7.118 -7.849 -16.549 1.00 98.25 232 TYR A C 1
ATOM 1856 O O . TYR A 1 232 ? 6.596 -8.964 -16.442 1.00 98.25 232 TYR A O 1
ATOM 1864 N N . LEU A 1 233 ? 6.579 -6.882 -17.298 1.00 97.81 233 LEU A N 1
ATOM 1865 C CA . LEU A 1 233 ? 5.314 -7.037 -18.014 1.00 97.81 233 LEU A CA 1
ATOM 1866 C C . LEU A 1 233 ? 5.408 -8.133 -19.080 1.00 97.81 233 LEU A C 1
ATOM 1868 O O . LEU A 1 233 ? 4.544 -9.004 -19.127 1.00 97.81 233 LEU A O 1
ATOM 1872 N N . SER A 1 234 ? 6.459 -8.133 -19.908 1.00 97.25 234 SER A N 1
ATOM 1873 C CA . SER A 1 234 ? 6.608 -9.116 -20.991 1.00 97.25 234 SER A CA 1
ATOM 1874 C C . SER A 1 234 ? 6.721 -10.549 -20.469 1.00 97.25 234 SER A C 1
ATOM 1876 O O . SER A 1 234 ? 6.086 -11.452 -21.017 1.00 97.25 234 SER A O 1
ATOM 1878 N N . TYR A 1 235 ? 7.454 -10.762 -19.371 1.00 97.38 235 TYR A N 1
ATOM 1879 C CA . TYR A 1 235 ? 7.540 -12.078 -18.744 1.00 97.38 235 TYR A CA 1
ATOM 1880 C C . TYR A 1 235 ? 6.215 -12.495 -18.100 1.00 97.38 235 TYR A C 1
ATOM 1882 O O . TYR A 1 235 ? 5.795 -13.637 -18.268 1.00 97.38 235 TYR A O 1
ATOM 1890 N N . SER A 1 236 ? 5.534 -11.588 -17.398 1.00 97.81 236 SER A N 1
ATOM 1891 C CA . SER A 1 236 ? 4.259 -11.903 -16.739 1.00 97.81 236 SER A CA 1
ATOM 1892 C C . SER A 1 236 ? 3.167 -12.234 -17.758 1.00 97.81 236 SER A C 1
ATOM 1894 O O . SER A 1 236 ? 2.444 -13.209 -17.588 1.00 97.81 236 SER A O 1
ATOM 1896 N N . VAL A 1 237 ? 3.107 -11.499 -18.874 1.00 96.88 237 VAL A N 1
ATOM 1897 C CA . VAL A 1 237 ? 2.211 -11.796 -20.005 1.00 96.88 237 VAL A CA 1
ATOM 1898 C C . VAL A 1 237 ? 2.521 -13.168 -20.618 1.00 96.88 237 VAL A C 1
ATOM 1900 O O . VAL A 1 237 ? 1.601 -13.939 -20.885 1.00 96.88 237 VAL A O 1
ATOM 1903 N N . TYR A 1 238 ? 3.804 -13.518 -20.772 1.00 95.94 238 TYR A N 1
ATOM 1904 C CA . TYR A 1 238 ? 4.210 -14.860 -21.200 1.00 95.94 238 TYR A CA 1
ATOM 1905 C C . TYR A 1 238 ? 3.737 -15.951 -20.225 1.00 95.94 238 TYR A C 1
ATOM 1907 O O . TYR A 1 238 ? 3.229 -16.980 -20.668 1.00 95.94 238 TYR A O 1
ATOM 1915 N N . GLN A 1 239 ? 3.854 -15.728 -18.912 1.00 96.12 239 GLN A N 1
ATOM 1916 C CA . GLN A 1 239 ? 3.380 -16.675 -17.894 1.00 96.12 239 GLN A CA 1
ATOM 1917 C C . GLN A 1 239 ? 1.856 -16.848 -17.905 1.00 96.12 239 GLN A C 1
ATOM 1919 O O . GLN A 1 239 ? 1.367 -17.937 -17.615 1.00 96.12 239 GLN A O 1
ATOM 1924 N N . MET A 1 240 ? 1.110 -15.815 -18.308 1.00 94.94 240 MET A N 1
ATOM 1925 C CA . MET A 1 240 ? -0.338 -15.896 -18.538 1.00 94.94 240 MET A CA 1
ATOM 1926 C C . MET A 1 240 ? -0.713 -16.578 -19.870 1.00 94.94 240 MET A C 1
ATOM 1928 O O . MET A 1 240 ? -1.896 -16.729 -20.164 1.00 94.94 240 MET A O 1
ATOM 1932 N N . GLY A 1 241 ? 0.268 -17.016 -20.670 1.00 93.25 241 GLY A N 1
ATOM 1933 C CA . GLY A 1 241 ? 0.061 -17.775 -21.908 1.00 93.25 241 GLY A CA 1
ATOM 1934 C C . GLY A 1 241 ? -0.105 -16.933 -23.178 1.00 93.25 241 GLY A C 1
ATOM 1935 O O . GLY A 1 241 ? -0.258 -17.500 -24.259 1.00 93.25 241 GLY A O 1
ATOM 1936 N N . ASP A 1 242 ? -0.029 -15.601 -23.098 1.00 94.12 242 ASP A N 1
ATOM 1937 C CA . ASP A 1 242 ? -0.154 -14.709 -24.260 1.00 94.12 242 ASP A CA 1
ATOM 1938 C C . ASP A 1 242 ? 1.214 -14.456 -24.907 1.00 94.12 242 ASP A C 1
ATOM 1940 O O . ASP A 1 242 ? 1.858 -13.410 -24.772 1.00 94.12 242 ASP A O 1
ATOM 1944 N N . LEU A 1 243 ? 1.690 -15.485 -25.607 1.00 93.88 243 LEU A N 1
ATOM 1945 C CA . LEU A 1 243 ? 2.988 -15.469 -26.271 1.00 93.88 243 LEU A CA 1
ATOM 1946 C C . LEU A 1 243 ? 3.112 -14.381 -27.361 1.00 93.88 243 LEU A C 1
ATOM 1948 O O . LEU A 1 243 ? 4.158 -13.722 -27.399 1.00 93.88 243 LEU A O 1
ATOM 1952 N N . PRO A 1 244 ? 2.107 -14.135 -28.232 1.00 93.31 244 PRO A N 1
ATOM 1953 C CA . PRO A 1 244 ? 2.180 -13.059 -29.218 1.00 93.31 244 PRO A CA 1
ATOM 1954 C C . PRO A 1 244 ? 2.402 -11.682 -28.585 1.00 93.31 244 PRO A C 1
ATOM 1956 O O . PRO A 1 244 ? 3.280 -10.941 -29.037 1.00 93.31 244 PRO A O 1
ATOM 1959 N N . ARG A 1 245 ? 1.661 -11.347 -27.521 1.00 95.12 245 ARG A N 1
ATOM 1960 C CA . ARG A 1 245 ? 1.805 -10.058 -26.836 1.00 95.12 245 ARG A CA 1
ATOM 1961 C C . ARG A 1 245 ? 3.117 -9.961 -26.064 1.00 95.12 245 ARG A C 1
ATOM 1963 O O . ARG A 1 245 ? 3.745 -8.904 -26.094 1.00 95.12 245 ARG A O 1
ATOM 1970 N N . ALA A 1 246 ? 3.579 -11.048 -25.442 1.00 96.19 246 ALA A N 1
ATOM 1971 C CA . ALA A 1 246 ? 4.887 -11.083 -24.787 1.00 96.19 246 ALA A CA 1
ATOM 1972 C C . ALA A 1 246 ? 6.026 -10.741 -25.764 1.00 96.19 246 ALA A C 1
ATOM 1974 O O . ALA A 1 246 ? 6.867 -9.900 -25.453 1.00 96.19 246 ALA A O 1
ATOM 1975 N N . ILE A 1 247 ? 6.013 -11.320 -26.973 1.00 95.69 247 ILE A N 1
ATOM 1976 C CA . ILE A 1 247 ? 6.994 -11.022 -28.032 1.00 95.69 247 ILE A CA 1
ATOM 1977 C C . ILE A 1 247 ? 6.966 -9.538 -28.407 1.00 95.69 247 ILE A C 1
ATOM 1979 O O . ILE A 1 247 ? 8.023 -8.917 -28.514 1.00 95.69 247 ILE A O 1
ATOM 1983 N N . GLU A 1 248 ? 5.779 -8.964 -28.599 1.00 95.19 248 GLU A N 1
ATOM 1984 C CA . GLU A 1 248 ? 5.631 -7.552 -28.961 1.00 95.19 248 GLU A CA 1
ATOM 1985 C C . GLU A 1 248 ? 6.159 -6.619 -27.859 1.00 95.19 248 GLU A C 1
ATOM 1987 O O . GLU A 1 248 ? 6.930 -5.697 -28.130 1.00 95.19 248 GLU A O 1
ATOM 1992 N N . LEU A 1 249 ? 5.845 -6.907 -26.595 1.00 96.25 249 LEU A N 1
ATOM 1993 C CA . LEU A 1 249 ? 6.383 -6.167 -25.451 1.00 96.25 249 LEU A CA 1
ATOM 1994 C C . LEU A 1 249 ? 7.912 -6.278 -25.365 1.00 96.25 249 LEU A C 1
ATOM 1996 O O . LEU A 1 249 ? 8.590 -5.271 -25.156 1.00 96.25 249 LEU A O 1
ATOM 2000 N N . THR A 1 250 ? 8.479 -7.468 -25.589 1.00 97.06 250 THR A N 1
ATOM 2001 C CA . THR A 1 250 ? 9.938 -7.643 -25.605 1.00 97.06 250 THR A CA 1
ATOM 2002 C C . THR A 1 250 ? 10.590 -6.930 -26.795 1.00 97.06 250 THR A C 1
ATOM 2004 O O . THR A 1 250 ? 11.688 -6.395 -26.652 1.00 97.06 250 THR A O 1
ATOM 2007 N N . ARG A 1 251 ? 9.935 -6.845 -27.961 1.00 96.25 251 ARG A N 1
ATOM 2008 C CA . ARG A 1 251 ? 10.426 -6.036 -29.095 1.00 96.25 251 ARG A CA 1
ATOM 2009 C C . ARG A 1 251 ? 10.485 -4.554 -28.745 1.00 96.25 251 ARG A C 1
ATOM 2011 O O . ARG A 1 251 ? 11.491 -3.911 -29.039 1.00 96.25 251 ARG A O 1
ATOM 2018 N N . ARG A 1 252 ? 9.459 -4.028 -28.067 1.00 95.88 252 ARG A N 1
ATOM 2019 C CA . ARG A 1 252 ? 9.459 -2.647 -27.552 1.00 95.88 252 ARG A CA 1
ATOM 2020 C C . ARG A 1 252 ? 10.583 -2.423 -26.544 1.00 95.88 252 ARG A C 1
ATOM 2022 O O . ARG A 1 252 ? 11.262 -1.405 -26.627 1.00 95.88 252 ARG A O 1
ATOM 2029 N N . LEU A 1 253 ? 10.826 -3.385 -25.652 1.00 97.25 253 LEU A N 1
ATOM 2030 C CA . LEU A 1 253 ? 11.946 -3.335 -24.710 1.00 97.25 253 LEU A CA 1
ATOM 2031 C C . LEU A 1 253 ? 13.296 -3.259 -25.436 1.00 97.25 253 LEU A C 1
ATOM 2033 O O . LEU A 1 253 ? 14.076 -2.356 -25.163 1.00 97.25 253 LEU A O 1
ATOM 2037 N N . VAL A 1 254 ? 13.547 -4.145 -26.406 1.00 97.06 254 VAL A N 1
ATOM 2038 C CA . VAL A 1 254 ? 14.791 -4.144 -27.200 1.00 97.06 254 VAL A CA 1
ATOM 2039 C C . VAL A 1 254 ? 14.955 -2.852 -28.007 1.00 97.06 254 VAL A C 1
ATOM 2041 O O . VAL A 1 254 ? 16.078 -2.402 -28.214 1.00 97.06 254 VAL A O 1
ATOM 2044 N N . ALA A 1 255 ? 13.861 -2.242 -28.468 1.00 96.62 255 ALA A N 1
ATOM 2045 C CA . ALA A 1 255 ? 13.916 -0.966 -29.178 1.00 96.62 255 ALA A CA 1
ATOM 2046 C C . ALA A 1 255 ? 14.330 0.207 -28.268 1.00 96.62 255 ALA A C 1
ATOM 2048 O O . ALA A 1 255 ? 14.975 1.137 -28.746 1.00 96.62 255 ALA A O 1
ATOM 2049 N N . ILE A 1 256 ? 13.967 0.163 -26.981 1.00 95.44 256 ILE A N 1
ATOM 2050 C CA . ILE A 1 256 ? 14.308 1.193 -25.987 1.00 95.44 256 ILE A CA 1
ATOM 2051 C C . ILE A 1 256 ? 15.710 0.961 -25.414 1.00 95.44 256 ILE A C 1
ATOM 2053 O O . ILE A 1 256 ? 16.498 1.899 -25.328 1.00 95.44 256 ILE A O 1
ATOM 2057 N N . ASP A 1 257 ? 16.029 -0.280 -25.051 1.00 96.06 257 ASP A N 1
ATOM 2058 C CA . ASP A 1 257 ? 17.339 -0.683 -24.543 1.00 96.06 257 ASP A CA 1
ATOM 2059 C C . ASP A 1 257 ? 17.855 -1.920 -25.303 1.00 96.06 257 ASP A C 1
ATOM 2061 O O . ASP A 1 257 ? 17.644 -3.067 -24.889 1.00 96.06 257 ASP A O 1
ATOM 2065 N N . PRO A 1 258 ? 18.576 -1.712 -26.421 1.00 94.56 258 PRO A N 1
ATOM 2066 C CA . PRO A 1 258 ? 19.180 -2.800 -27.187 1.00 94.56 258 PRO A CA 1
ATOM 2067 C C . PRO A 1 258 ? 20.242 -3.588 -26.407 1.00 94.56 258 PRO A C 1
ATOM 2069 O O . PRO A 1 258 ? 20.563 -4.718 -26.782 1.00 94.56 258 PRO A O 1
ATOM 2072 N N . SER A 1 259 ? 20.812 -2.993 -25.352 1.00 94.31 259 SER A N 1
ATOM 2073 C CA . SER A 1 259 ? 21.825 -3.605 -24.486 1.00 94.31 259 SER A CA 1
ATOM 2074 C C . SER A 1 259 ? 21.243 -4.334 -23.275 1.00 94.31 259 SER A C 1
ATOM 2076 O O . SER A 1 259 ? 22.008 -4.896 -22.487 1.00 94.31 259 SER A O 1
ATOM 2078 N N . HIS A 1 260 ? 19.914 -4.380 -23.146 1.00 95.38 260 HIS A N 1
ATOM 2079 C CA . HIS A 1 260 ? 19.244 -4.979 -22.003 1.00 95.38 260 HIS A CA 1
ATOM 2080 C C . HIS A 1 260 ? 19.645 -6.449 -21.819 1.00 95.38 260 HIS A C 1
ATOM 2082 O O . HIS A 1 260 ? 19.450 -7.288 -22.708 1.00 95.38 260 HIS A O 1
ATOM 2088 N N . GLN A 1 261 ? 20.156 -6.785 -20.630 1.00 91.75 261 GLN A N 1
ATOM 2089 C CA . GLN A 1 261 ? 20.819 -8.063 -20.339 1.00 91.75 261 GLN A CA 1
ATOM 2090 C C . GLN A 1 261 ? 19.969 -9.295 -20.700 1.00 91.75 261 GLN A C 1
ATOM 2092 O O . GLN A 1 261 ? 20.499 -10.316 -21.146 1.00 91.75 261 GLN A O 1
ATOM 2097 N N . ARG A 1 262 ? 18.646 -9.208 -20.503 1.00 93.38 262 ARG A N 1
ATOM 2098 C CA . ARG A 1 262 ? 17.709 -10.331 -20.686 1.00 93.38 262 ARG A CA 1
ATOM 2099 C C . ARG A 1 262 ? 16.890 -10.268 -21.973 1.00 93.38 262 ARG A C 1
ATOM 2101 O O . ARG A 1 262 ? 16.490 -11.314 -22.481 1.00 93.38 262 ARG A O 1
ATOM 2108 N N . ALA A 1 263 ? 16.655 -9.078 -22.525 1.00 94.50 263 ALA A N 1
ATOM 2109 C CA . ALA A 1 263 ? 15.583 -8.871 -23.504 1.00 94.50 263 ALA A CA 1
ATOM 2110 C C . ALA A 1 263 ? 15.845 -9.619 -24.817 1.00 94.50 263 ALA A C 1
ATOM 2112 O O . ALA A 1 263 ? 14.980 -10.339 -25.309 1.00 94.50 263 ALA A O 1
ATOM 2113 N N . GLY A 1 264 ? 17.070 -9.530 -25.347 1.00 93.00 264 GLY A N 1
ATOM 2114 C CA . GLY A 1 264 ? 17.440 -10.224 -26.583 1.00 93.00 264 GLY A CA 1
ATOM 2115 C C . GLY A 1 264 ? 17.384 -11.752 -26.463 1.00 93.00 264 GLY A C 1
ATOM 2116 O O . GLY A 1 264 ? 16.990 -12.438 -27.409 1.00 93.00 264 GLY A O 1
ATOM 2117 N N . THR A 1 265 ? 17.739 -12.297 -25.296 1.00 94.44 265 THR A N 1
ATOM 2118 C CA . THR A 1 265 ? 17.659 -13.742 -25.026 1.00 94.44 265 THR A CA 1
ATOM 2119 C C . THR A 1 265 ? 16.206 -14.192 -24.878 1.00 94.44 265 THR A C 1
ATOM 2121 O O . THR A 1 265 ? 15.820 -15.178 -25.510 1.00 94.44 265 THR A O 1
ATOM 2124 N N . ASN A 1 266 ? 15.392 -13.448 -24.121 1.00 95.25 266 ASN A N 1
ATOM 2125 C CA . ASN A 1 266 ? 13.962 -13.715 -23.948 1.00 95.25 266 ASN A CA 1
ATOM 2126 C C . ASN A 1 266 ? 13.220 -13.663 -25.289 1.00 95.25 266 ASN A C 1
ATOM 2128 O O . ASN A 1 266 ? 12.472 -14.584 -25.601 1.00 95.25 266 ASN A O 1
ATOM 2132 N N . LEU A 1 267 ? 13.504 -12.664 -26.133 1.00 96.25 267 LEU A N 1
ATOM 2133 C CA . LEU A 1 267 ? 12.884 -12.533 -27.452 1.00 96.25 267 LEU A CA 1
ATOM 2134 C C . LEU A 1 267 ? 13.142 -13.767 -28.326 1.00 96.25 267 LEU A C 1
ATOM 2136 O O . LEU A 1 267 ? 12.205 -14.372 -28.841 1.00 96.25 267 LEU A O 1
ATOM 2140 N N . ARG A 1 268 ? 14.406 -14.199 -28.436 1.00 95.69 268 ARG A N 1
ATOM 2141 C CA . ARG A 1 268 ? 14.769 -15.407 -29.200 1.00 95.69 268 ARG A CA 1
ATOM 2142 C C . ARG A 1 268 ? 14.114 -16.666 -28.636 1.00 95.69 268 ARG A C 1
ATOM 2144 O O . ARG A 1 268 ? 13.774 -17.577 -29.392 1.00 95.69 268 ARG A O 1
ATOM 2151 N N . TYR A 1 269 ? 13.979 -16.742 -27.314 1.00 95.69 269 TYR A N 1
ATOM 2152 C CA . TYR A 1 269 ? 13.316 -17.852 -26.645 1.00 95.69 269 TYR A CA 1
ATOM 2153 C C . TYR A 1 269 ? 11.815 -17.885 -26.972 1.00 95.69 269 TYR A C 1
ATOM 2155 O O . TYR A 1 269 ? 11.323 -18.915 -27.438 1.00 95.69 269 TYR A O 1
ATOM 2163 N N . PHE A 1 270 ? 11.114 -16.757 -26.836 1.00 95.94 270 PHE A N 1
ATOM 2164 C CA . PHE A 1 270 ? 9.693 -16.632 -27.161 1.00 95.94 270 PHE A CA 1
ATOM 2165 C C . PHE A 1 270 ? 9.405 -16.902 -28.645 1.00 95.94 270 PHE A C 1
ATOM 2167 O O . PHE A 1 270 ? 8.512 -17.684 -28.965 1.00 95.94 270 PHE A O 1
ATOM 2174 N N . GLU A 1 271 ? 10.212 -16.365 -29.565 1.00 94.19 271 GLU A N 1
ATOM 2175 C CA . GLU A 1 271 ? 10.070 -16.622 -31.007 1.00 94.19 271 GLU A CA 1
ATOM 2176 C C . GLU A 1 271 ? 10.275 -18.106 -31.360 1.00 94.19 271 GLU A C 1
ATOM 2178 O O . GLU A 1 271 ? 9.588 -18.655 -32.230 1.00 94.19 271 GLU A O 1
ATOM 2183 N N . ARG A 1 272 ? 11.186 -18.799 -30.661 1.00 94.81 272 ARG A N 1
ATOM 2184 C CA . ARG A 1 272 ? 11.379 -20.248 -30.821 1.00 94.81 272 ARG A CA 1
ATOM 2185 C C . ARG A 1 272 ? 10.173 -21.041 -30.316 1.00 94.81 272 ARG A C 1
ATOM 2187 O O . ARG A 1 272 ? 9.798 -22.010 -30.982 1.00 94.81 272 ARG A O 1
ATOM 2194 N N . LEU A 1 273 ? 9.598 -20.666 -29.169 1.00 94.00 273 LEU A N 1
ATOM 2195 C CA . LEU A 1 273 ? 8.384 -21.295 -28.639 1.00 94.00 273 LEU A CA 1
ATOM 2196 C C . LEU A 1 273 ? 7.218 -21.133 -29.613 1.00 94.00 273 LEU A C 1
ATOM 2198 O O . LEU A 1 273 ? 6.606 -22.129 -29.990 1.00 94.00 273 LEU A O 1
ATOM 2202 N N . LEU A 1 274 ? 7.007 -19.919 -30.120 1.00 91.31 274 LEU A N 1
ATOM 2203 C CA . LEU A 1 274 ? 5.939 -19.627 -31.071 1.00 91.31 274 LEU A CA 1
ATOM 2204 C C . LEU A 1 274 ? 6.113 -20.430 -32.365 1.00 91.31 274 LEU A C 1
ATOM 2206 O O . LEU A 1 274 ? 5.175 -21.035 -32.875 1.00 91.31 274 LEU A O 1
ATOM 2210 N N . SER A 1 275 ? 7.342 -20.499 -32.882 1.00 91.12 275 SER A N 1
ATOM 2211 C CA . SER A 1 275 ? 7.654 -21.299 -34.073 1.00 91.12 275 SER A CA 1
ATOM 2212 C C . SER A 1 275 ? 7.361 -22.788 -33.873 1.00 91.12 275 SER A C 1
ATOM 2214 O O . SER A 1 275 ? 7.060 -23.496 -34.833 1.00 91.12 275 SER A O 1
ATOM 2216 N N . LYS A 1 276 ? 7.512 -23.297 -32.645 1.00 91.81 276 LYS A N 1
ATOM 2217 C CA . LYS A 1 276 ? 7.166 -24.678 -32.303 1.00 91.81 276 LYS A CA 1
ATOM 2218 C C . LYS A 1 276 ? 5.647 -24.854 -32.255 1.00 91.81 276 LYS A C 1
ATOM 2220 O O . LYS A 1 276 ? 5.153 -25.761 -32.909 1.00 91.81 276 LYS A O 1
ATOM 2225 N N . GLU A 1 277 ? 4.936 -23.957 -31.583 1.00 89.38 277 GLU A N 1
ATOM 2226 C CA . GLU A 1 277 ? 3.473 -23.976 -31.481 1.00 89.38 277 GLU A CA 1
ATOM 2227 C C . GLU A 1 277 ? 2.790 -23.921 -32.857 1.00 89.38 277 GLU A C 1
ATOM 2229 O O . GLU A 1 277 ? 1.908 -24.724 -33.151 1.00 89.38 277 GLU A O 1
ATOM 2234 N N . LEU A 1 278 ? 3.266 -23.054 -33.757 1.00 89.69 278 LEU A N 1
ATOM 2235 C CA . LEU A 1 278 ? 2.770 -22.970 -35.134 1.00 89.69 278 LEU A CA 1
ATOM 2236 C C . LEU A 1 278 ? 2.952 -24.282 -35.908 1.00 89.69 278 LEU A C 1
ATOM 2238 O O . LEU A 1 278 ? 2.042 -24.707 -36.622 1.00 89.69 278 LEU A O 1
ATOM 2242 N N . ARG A 1 279 ? 4.105 -24.946 -35.744 1.00 89.62 279 ARG A N 1
ATOM 2243 C CA . ARG A 1 279 ? 4.357 -26.261 -36.354 1.00 89.62 279 ARG A CA 1
ATOM 2244 C C . ARG A 1 279 ? 3.427 -27.328 -35.790 1.00 89.62 279 ARG A C 1
ATOM 2246 O O . ARG A 1 279 ? 2.858 -28.084 -36.572 1.00 89.62 279 ARG A O 1
ATOM 2253 N N . ASP A 1 280 ? 3.261 -27.365 -34.471 1.00 89.88 280 ASP A N 1
ATOM 2254 C CA . ASP A 1 280 ? 2.430 -28.358 -33.785 1.00 89.88 280 ASP A CA 1
ATOM 2255 C C . ASP A 1 280 ? 0.938 -28.193 -34.153 1.00 89.88 280 ASP A C 1
ATOM 2257 O O . ASP A 1 280 ? 0.219 -29.181 -34.291 1.00 89.88 280 ASP A O 1
ATOM 2261 N N . LEU A 1 281 ? 0.487 -26.958 -34.405 1.00 87.19 281 LEU A N 1
ATOM 2262 C CA . LEU A 1 281 ? -0.877 -26.629 -34.844 1.00 87.19 281 LEU A CA 1
ATOM 2263 C C . LEU A 1 281 ? -1.084 -26.674 -36.371 1.00 87.19 281 LEU A C 1
ATOM 2265 O O . LEU A 1 281 ? -2.198 -26.439 -36.841 1.00 87.19 281 LEU A O 1
ATOM 2269 N N . GLY A 1 282 ? -0.036 -26.927 -37.164 1.00 84.50 282 GLY A N 1
ATOM 2270 C CA . GLY A 1 282 ? -0.109 -26.917 -38.630 1.00 84.50 282 GLY A CA 1
ATOM 2271 C C . GLY A 1 282 ? -0.446 -25.547 -39.238 1.00 84.50 282 GLY A C 1
ATOM 2272 O O . GLY A 1 282 ? -0.995 -25.479 -40.339 1.00 84.50 282 GLY A O 1
ATOM 2273 N N . ARG A 1 283 ? -0.146 -24.451 -38.530 1.00 82.94 283 ARG A N 1
ATOM 2274 C CA . ARG A 1 283 ? -0.393 -23.071 -38.973 1.00 82.94 283 ARG A CA 1
ATOM 2275 C C . ARG A 1 283 ? 0.880 -22.461 -39.559 1.00 82.94 283 ARG A C 1
ATOM 2277 O O . ARG A 1 283 ? 1.963 -22.599 -39.003 1.00 82.94 283 ARG A O 1
ATOM 2284 N N . SER A 1 284 ? 0.740 -21.730 -40.663 1.00 72.19 284 SER A N 1
ATOM 2285 C CA . SER A 1 284 ? 1.875 -21.074 -41.339 1.00 72.19 284 SER A CA 1
ATOM 2286 C C . SER A 1 284 ? 2.087 -19.619 -40.917 1.00 72.19 284 SER A C 1
ATOM 2288 O O . SER A 1 284 ? 3.123 -19.041 -41.237 1.00 72.19 284 SER A O 1
ATOM 2290 N N . GLN A 1 285 ? 1.104 -19.005 -40.254 1.00 72.69 285 GLN A N 1
ATOM 2291 C CA . GLN A 1 285 ? 1.123 -17.592 -39.877 1.00 72.69 285 GLN A CA 1
ATOM 2292 C C . GLN A 1 285 ? 0.802 -17.426 -38.392 1.00 72.69 285 GLN A C 1
ATOM 2294 O O . GLN A 1 285 ? -0.080 -18.101 -37.861 1.00 72.69 285 GLN A O 1
ATOM 2299 N N . GLN A 1 286 ? 1.540 -16.521 -37.752 1.00 74.56 286 GLN A N 1
ATOM 2300 C CA . GLN A 1 286 ? 1.284 -16.053 -36.396 1.00 74.56 286 GLN A CA 1
ATOM 2301 C C . GLN A 1 286 ? 0.014 -15.194 -36.384 1.00 74.56 286 GLN A C 1
ATOM 2303 O O . GLN A 1 286 ? -0.147 -14.329 -37.246 1.00 74.56 286 GLN A O 1
ATOM 2308 N N . GLU A 1 287 ? -0.852 -15.392 -35.390 1.00 75.88 287 GLU A N 1
ATOM 2309 C CA . GLU A 1 287 ? -1.897 -14.405 -35.118 1.00 75.88 287 GLU A CA 1
ATOM 2310 C C . GLU A 1 287 ? -1.267 -13.142 -34.519 1.00 75.88 287 GLU A C 1
ATOM 2312 O O . GLU A 1 287 ? -0.402 -13.249 -33.639 1.00 75.88 287 GLU A O 1
ATOM 2317 N N . PRO A 1 288 ? -1.634 -11.950 -35.022 1.00 79.19 288 PRO A N 1
ATOM 2318 C CA . PRO A 1 288 ? -1.078 -10.705 -34.520 1.00 79.19 288 PRO A CA 1
ATOM 2319 C C . PRO A 1 288 ? -1.361 -10.574 -33.023 1.00 79.19 288 PRO A C 1
ATOM 2321 O O . PRO A 1 288 ? -2.398 -11.024 -32.534 1.00 79.19 288 PRO A O 1
ATOM 2324 N N . ALA A 1 289 ? -0.428 -9.955 -32.299 1.00 80.94 289 ALA A N 1
ATOM 2325 C CA . ALA A 1 289 ? -0.657 -9.626 -30.903 1.00 80.94 289 ALA A CA 1
ATOM 2326 C C . ALA A 1 289 ? -1.887 -8.718 -30.789 1.00 80.94 289 ALA A C 1
ATOM 2328 O O . ALA A 1 289 ? -2.046 -7.779 -31.571 1.00 80.94 289 ALA A O 1
ATOM 2329 N N . ASP A 1 290 ? -2.747 -8.983 -29.809 1.00 83.75 290 ASP A N 1
ATOM 2330 C CA . ASP A 1 290 ? -3.852 -8.081 -29.518 1.00 83.75 290 ASP A CA 1
ATOM 2331 C C . ASP A 1 290 ? -3.297 -6.806 -28.865 1.00 83.75 290 ASP A C 1
ATOM 2333 O O . ASP A 1 290 ? -2.786 -6.823 -27.743 1.00 83.75 290 ASP A O 1
ATOM 2337 N N . GLU A 1 291 ? -3.375 -5.689 -29.583 1.00 80.56 291 GLU A N 1
ATOM 2338 C CA . GLU A 1 291 ? -2.868 -4.390 -29.129 1.00 80.56 291 GLU A CA 1
ATOM 2339 C C . GLU A 1 291 ? -3.810 -3.684 -28.145 1.00 80.56 291 GLU A C 1
ATOM 2341 O O . GLU A 1 291 ? -3.456 -2.640 -27.590 1.00 80.56 291 GLU A O 1
ATOM 2346 N N . ARG A 1 292 ? -5.014 -4.224 -27.912 1.00 86.31 292 ARG A N 1
ATOM 2347 C CA . ARG A 1 292 ? -5.942 -3.649 -26.936 1.00 86.31 292 ARG A CA 1
ATOM 2348 C C . ARG A 1 292 ? -5.330 -3.710 -25.531 1.00 86.31 292 ARG A C 1
ATOM 2350 O O . ARG A 1 292 ? -4.691 -4.710 -25.194 1.00 86.31 292 ARG A O 1
ATOM 2357 N N . PRO A 1 293 ? -5.546 -2.676 -24.694 1.00 85.94 293 PRO A N 1
ATOM 2358 C CA . PRO A 1 293 ? -5.110 -2.706 -23.305 1.00 85.94 293 PRO A CA 1
ATOM 2359 C C . PRO A 1 293 ? -5.676 -3.925 -22.577 1.00 85.94 293 PRO A C 1
ATOM 2361 O O . PRO A 1 293 ? -6.860 -4.231 -22.716 1.00 85.94 293 PRO A O 1
ATOM 2364 N N . ILE A 1 294 ? -4.836 -4.576 -21.780 1.00 87.12 294 ILE A N 1
ATOM 2365 C CA . ILE A 1 294 ? -5.203 -5.691 -20.909 1.00 87.12 294 ILE A CA 1
ATOM 2366 C C . ILE A 1 294 ? -6.181 -5.165 -19.860 1.00 87.12 294 ILE A C 1
ATOM 2368 O O . ILE A 1 294 ? -5.895 -4.207 -19.142 1.00 87.12 294 ILE A O 1
ATOM 2372 N N . GLN A 1 295 ? -7.352 -5.773 -19.798 1.00 85.56 295 GLN A N 1
ATOM 2373 C CA . GLN A 1 295 ? -8.381 -5.500 -18.806 1.00 85.56 295 GLN A CA 1
ATOM 2374 C C . GLN A 1 295 ? -8.452 -6.653 -17.805 1.00 85.56 295 GLN A C 1
ATOM 2376 O O . GLN A 1 295 ? -7.819 -7.695 -17.984 1.00 85.56 295 GLN A O 1
ATOM 2381 N N . LEU A 1 296 ? -9.233 -6.457 -16.745 1.00 84.38 296 LEU A N 1
ATOM 2382 C CA . LEU A 1 296 ? -9.376 -7.411 -15.645 1.00 84.38 296 LEU A CA 1
ATOM 2383 C C . LEU A 1 296 ? -9.851 -8.802 -16.115 1.00 84.38 296 LEU A C 1
ATOM 2385 O O . LEU A 1 296 ? -9.515 -9.808 -15.511 1.00 84.38 296 LEU A O 1
ATOM 2389 N N . ASP A 1 297 ? -10.599 -8.869 -17.214 1.00 85.81 297 ASP A N 1
ATOM 2390 C CA . ASP A 1 297 ? -11.153 -10.085 -17.818 1.00 85.81 297 ASP A CA 1
ATOM 2391 C C . ASP A 1 297 ? -10.333 -10.628 -19.002 1.00 85.81 297 ASP A C 1
ATOM 2393 O O . ASP A 1 297 ? -10.716 -11.624 -19.613 1.00 85.81 297 ASP A O 1
ATOM 2397 N N . THR A 1 298 ? -9.206 -9.995 -19.349 1.00 88.19 298 THR A N 1
ATOM 2398 C CA . THR A 1 298 ? -8.367 -10.434 -20.479 1.00 88.19 298 THR A CA 1
ATOM 2399 C C . THR A 1 298 ? -7.694 -11.776 -20.214 1.00 88.19 298 THR A C 1
ATOM 2401 O O . THR A 1 298 ? -7.506 -12.558 -21.144 1.00 88.19 298 THR A O 1
ATOM 2404 N N . TYR A 1 299 ? -7.352 -12.054 -18.956 1.00 91.44 299 TYR A N 1
ATOM 2405 C CA . TYR A 1 299 ? -6.821 -13.343 -18.530 1.00 91.44 299 TYR A CA 1
ATOM 2406 C C . TYR A 1 299 ? -7.681 -13.922 -17.420 1.00 91.44 299 TYR A C 1
ATOM 2408 O O . TYR A 1 299 ? -8.214 -13.192 -16.586 1.00 91.44 299 TYR A O 1
ATOM 2416 N N . GLU A 1 300 ? -7.776 -15.246 -17.378 1.00 87.69 300 GLU A N 1
ATOM 2417 C CA . GLU A 1 300 ? -8.409 -15.921 -16.254 1.00 87.69 300 GLU A CA 1
ATOM 2418 C C . GLU A 1 300 ? -7.492 -15.845 -15.032 1.00 87.69 300 GLU A C 1
ATOM 2420 O O . GLU A 1 300 ? -6.321 -16.236 -15.083 1.00 87.69 300 GLU A O 1
ATOM 2425 N N . ARG A 1 301 ? -8.033 -15.346 -13.916 1.00 86.94 301 ARG A N 1
ATOM 2426 C CA . ARG A 1 301 ? -7.343 -15.402 -12.629 1.00 86.94 301 ARG A CA 1
ATOM 2427 C C . ARG A 1 301 ? -7.081 -16.873 -12.275 1.00 86.94 301 ARG A C 1
ATOM 2429 O O . ARG A 1 301 ? -8.009 -17.682 -12.368 1.00 86.94 301 ARG A O 1
ATOM 2436 N N . PRO A 1 302 ? -5.865 -17.235 -11.826 1.00 84.31 302 PRO A N 1
ATOM 2437 C CA . PRO A 1 302 ? -5.603 -18.566 -11.299 1.00 84.31 302 PRO A CA 1
ATOM 2438 C C . PRO A 1 302 ? -6.617 -18.943 -10.216 1.00 84.31 302 PRO A C 1
ATOM 2440 O O . PRO A 1 302 ? -6.991 -18.116 -9.380 1.00 84.31 302 PRO A O 1
ATOM 2443 N N . LYS A 1 303 ? -7.068 -20.200 -10.231 1.00 80.19 303 LYS A N 1
ATOM 2444 C CA . LYS A 1 303 ? -8.007 -20.694 -9.222 1.00 80.19 303 LYS A CA 1
ATOM 2445 C C . LYS A 1 303 ? -7.352 -20.659 -7.850 1.00 80.19 303 LYS A C 1
ATOM 2447 O O . LYS A 1 303 ? -6.234 -21.144 -7.678 1.00 80.19 303 LYS A O 1
ATOM 2452 N N . ASP A 1 304 ? -8.076 -20.107 -6.886 1.00 74.50 304 ASP A N 1
ATOM 2453 C CA . ASP A 1 304 ? -7.659 -20.136 -5.492 1.00 74.50 304 ASP A CA 1
ATOM 2454 C C . ASP A 1 304 ? -7.720 -21.576 -4.949 1.00 74.50 304 ASP A C 1
ATOM 2456 O O . ASP A 1 304 ? -8.464 -22.421 -5.455 1.00 74.50 304 ASP A O 1
ATOM 2460 N N . TYR A 1 305 ? -6.937 -21.863 -3.910 1.00 70.75 305 TYR A N 1
ATOM 2461 C CA . TYR A 1 305 ? -6.983 -23.151 -3.223 1.00 70.75 305 TYR A CA 1
ATOM 2462 C C . TYR A 1 305 ? -8.302 -23.350 -2.459 1.00 70.75 305 TYR A C 1
ATOM 2464 O O . TYR A 1 305 ? -8.643 -24.489 -2.142 1.00 70.75 305 TYR A O 1
ATOM 2472 N N . LEU A 1 306 ? -9.037 -22.264 -2.177 1.00 69.00 306 LEU A N 1
ATOM 2473 C CA . LEU A 1 306 ? -10.386 -22.275 -1.609 1.00 69.00 306 LEU A CA 1
ATOM 2474 C C . LEU A 1 306 ? -11.444 -22.083 -2.710 1.00 69.00 306 LEU A C 1
ATOM 2476 O O . LEU A 1 306 ? -11.634 -20.955 -3.178 1.00 69.00 306 LEU A O 1
ATOM 2480 N N . PRO A 1 307 ? -12.187 -23.138 -3.095 1.00 68.06 307 PRO A N 1
ATOM 2481 C CA . PRO A 1 307 ? -13.251 -23.046 -4.099 1.00 68.06 307 PRO A CA 1
ATOM 2482 C C . PRO A 1 307 ? -14.343 -22.030 -3.738 1.00 68.06 307 PRO A C 1
ATOM 2484 O O . PRO A 1 307 ? -14.940 -21.402 -4.611 1.00 68.06 307 PRO A O 1
ATOM 2487 N N . GLU A 1 308 ? -14.602 -21.836 -2.446 1.00 71.44 308 GLU A N 1
ATOM 2488 C CA . GLU A 1 308 ? -15.649 -20.955 -1.932 1.00 71.44 308 GLU A CA 1
ATOM 2489 C C . GLU A 1 308 ? -15.281 -19.472 -2.057 1.00 71.44 308 GLU A C 1
ATOM 2491 O O . GLU A 1 308 ? -16.149 -18.611 -1.898 1.00 71.44 308 GLU A O 1
ATOM 2496 N N . ARG A 1 309 ? -14.014 -19.144 -2.354 1.00 75.19 309 ARG A N 1
ATOM 2497 C CA . ARG A 1 309 ? -13.547 -17.756 -2.422 1.00 75.19 309 ARG A CA 1
ATOM 2498 C C . ARG A 1 309 ? -14.256 -16.963 -3.516 1.00 75.19 309 ARG A C 1
ATOM 2500 O O . ARG A 1 309 ? -14.632 -15.821 -3.282 1.00 75.19 309 ARG A O 1
ATOM 2507 N N . GLU A 1 310 ? -14.501 -17.559 -4.678 1.00 80.12 310 GLU A N 1
ATOM 2508 C CA . GLU A 1 310 ? -15.227 -16.880 -5.761 1.00 80.12 310 GLU A CA 1
ATOM 2509 C C . GLU A 1 310 ? -16.680 -16.584 -5.371 1.00 80.12 310 GLU A C 1
ATOM 2511 O O . GLU A 1 310 ? -17.188 -15.494 -5.642 1.00 80.12 310 GLU A O 1
ATOM 2516 N N . VAL A 1 311 ? -17.331 -17.527 -4.679 1.00 80.12 311 VAL A N 1
ATOM 2517 C CA . VAL A 1 311 ? -18.689 -17.351 -4.145 1.00 80.12 311 VAL A CA 1
ATOM 2518 C C . VAL A 1 311 ? -18.698 -16.246 -3.091 1.00 80.12 311 VAL A C 1
ATOM 2520 O O . VAL A 1 311 ? -19.558 -15.371 -3.136 1.00 80.12 311 VAL A O 1
ATOM 2523 N N . TYR A 1 312 ? -17.719 -16.243 -2.186 1.00 75.69 312 TYR A N 1
ATOM 2524 C CA . TYR A 1 312 ? -17.523 -15.197 -1.185 1.00 75.69 312 TYR A CA 1
ATOM 2525 C C . TYR A 1 312 ? -17.351 -13.806 -1.819 1.00 75.69 312 TYR A C 1
ATOM 2527 O O . TYR A 1 312 ? -18.027 -12.853 -1.436 1.00 75.69 312 TYR A O 1
ATOM 2535 N N . GLU A 1 313 ? -16.480 -13.685 -2.818 1.00 81.38 313 GLU A N 1
ATOM 2536 C CA . GLU A 1 313 ? -16.227 -12.422 -3.512 1.00 81.38 313 GLU A CA 1
ATOM 2537 C C . GLU A 1 313 ? -17.476 -11.949 -4.279 1.00 81.38 313 GLU A C 1
ATOM 2539 O O . GLU A 1 313 ? -17.817 -10.769 -4.242 1.00 81.38 313 GLU A O 1
ATOM 2544 N N . ALA A 1 314 ? -18.207 -12.862 -4.928 1.00 82.06 314 ALA A N 1
ATOM 2545 C CA . ALA A 1 314 ? -19.474 -12.564 -5.604 1.00 82.06 314 ALA A CA 1
ATOM 2546 C C . ALA A 1 314 ? -20.557 -12.084 -4.637 1.00 82.06 314 ALA A C 1
ATOM 2548 O O . ALA A 1 314 ? -21.259 -11.106 -4.906 1.00 82.06 314 ALA A O 1
ATOM 2549 N N . LEU A 1 315 ? -20.659 -12.739 -3.485 1.00 80.31 315 LEU A N 1
ATOM 2550 C CA . LEU A 1 315 ? -21.539 -12.336 -2.404 1.00 80.31 315 LEU A CA 1
ATOM 2551 C C . LEU A 1 315 ? -21.231 -10.892 -1.979 1.00 80.31 315 LEU A C 1
ATOM 2553 O O . LEU A 1 315 ? -22.145 -10.065 -2.018 1.00 80.31 315 LEU A O 1
ATOM 2557 N N . CYS A 1 316 ? -19.960 -10.563 -1.728 1.00 76.00 316 CYS A N 1
ATOM 2558 C CA . CYS A 1 316 ? -19.500 -9.212 -1.385 1.00 76.00 316 CYS A CA 1
ATOM 2559 C C . CYS A 1 316 ? -19.847 -8.125 -2.420 1.00 76.00 316 CYS A C 1
ATOM 2561 O O . CYS A 1 316 ? -19.916 -6.944 -2.082 1.00 76.00 316 CYS A O 1
ATOM 2563 N N . ARG A 1 317 ? -20.081 -8.507 -3.681 1.00 81.62 317 ARG A N 1
ATOM 2564 C CA . ARG A 1 317 ? -20.548 -7.612 -4.756 1.00 81.62 317 ARG A CA 1
ATOM 2565 C C . ARG A 1 317 ? -22.076 -7.560 -4.891 1.00 81.62 317 ARG A C 1
ATOM 2567 O O . ARG A 1 317 ? -22.594 -6.887 -5.778 1.00 81.62 317 ARG A O 1
ATOM 2574 N N . GLY A 1 318 ? -22.810 -8.294 -4.057 1.00 81.38 318 GLY A N 1
ATOM 2575 C CA . GLY A 1 318 ? -24.265 -8.433 -4.141 1.00 81.38 318 GLY A CA 1
ATOM 2576 C C . GLY A 1 318 ? -24.742 -9.328 -5.296 1.00 81.38 318 GLY A C 1
ATOM 2577 O O . GLY A 1 318 ? -25.909 -9.257 -5.694 1.00 81.38 318 GLY A O 1
ATOM 2578 N N . GLU A 1 319 ? -23.863 -10.172 -5.852 1.00 83.06 319 GLU A N 1
ATOM 2579 C CA . GLU A 1 319 ? -24.148 -11.061 -6.995 1.00 83.06 319 GLU A CA 1
ATOM 2580 C C . GLU A 1 319 ? -24.847 -12.379 -6.583 1.00 83.06 319 GLU A C 1
ATOM 2582 O O . GLU A 1 319 ? -25.123 -13.229 -7.426 1.00 83.06 319 GLU A O 1
ATOM 2587 N N . GLY A 1 320 ? -25.164 -12.561 -5.296 1.00 78.44 320 GLY A N 1
ATOM 2588 C CA . GLY A 1 320 ? -25.786 -13.776 -4.759 1.00 78.44 320 GLY A CA 1
ATOM 2589 C C . GLY A 1 320 ? -27.318 -13.825 -4.811 1.00 78.44 320 GLY A C 1
ATOM 2590 O O . GLY A 1 320 ? -27.993 -13.059 -5.503 1.00 78.44 320 GLY A O 1
ATOM 2591 N N . VAL A 1 321 ? -27.888 -14.752 -4.030 1.00 79.81 321 VAL A N 1
ATOM 2592 C CA . VAL A 1 321 ? -29.344 -14.884 -3.878 1.00 79.81 321 VAL A CA 1
ATOM 2593 C C . VAL A 1 321 ? -29.904 -13.581 -3.315 1.00 79.81 321 VAL A C 1
ATOM 2595 O O . VAL A 1 321 ? -29.466 -13.124 -2.266 1.00 79.81 321 VAL A O 1
ATOM 2598 N N . LYS A 1 322 ? -30.893 -12.993 -3.993 1.00 83.06 322 LYS A N 1
ATOM 2599 C CA . LYS A 1 322 ? -31.483 -11.708 -3.594 1.00 83.06 322 LYS A CA 1
ATOM 2600 C C . LYS A 1 322 ? -32.726 -11.884 -2.726 1.00 83.06 322 LYS A C 1
ATOM 2602 O O . LYS A 1 322 ? -33.424 -12.906 -2.784 1.00 83.06 322 LYS A O 1
ATOM 2607 N N . MET A 1 323 ? -33.023 -10.856 -1.936 1.00 84.06 323 MET A N 1
ATOM 2608 C CA . MET A 1 323 ? -34.292 -10.757 -1.225 1.00 84.06 323 MET A CA 1
ATOM 2609 C C . MET A 1 323 ? -35.417 -10.519 -2.239 1.00 84.06 323 MET A C 1
ATOM 2611 O O . MET A 1 323 ? -35.427 -9.515 -2.946 1.00 84.06 323 MET A O 1
ATOM 2615 N N . THR A 1 324 ? -36.360 -11.457 -2.340 1.00 89.12 324 THR A N 1
ATOM 2616 C CA . THR A 1 324 ? -37.541 -11.316 -3.210 1.00 89.12 324 THR A CA 1
ATOM 2617 C C . THR A 1 324 ? -38.754 -10.912 -2.376 1.00 89.12 324 THR A C 1
ATOM 2619 O O . THR A 1 324 ? -38.788 -11.241 -1.190 1.00 89.12 324 THR A O 1
ATOM 2622 N N . PRO A 1 325 ? -39.803 -10.303 -2.961 1.00 92.50 325 PRO A N 1
ATOM 2623 C CA . PRO A 1 325 ? -41.022 -9.968 -2.217 1.00 92.50 325 PRO A CA 1
ATOM 2624 C C . PRO A 1 325 ? -41.636 -11.170 -1.482 1.00 92.50 325 PRO A C 1
ATOM 2626 O O . PRO A 1 325 ? -42.117 -11.046 -0.360 1.00 92.50 325 PRO A O 1
ATOM 2629 N N . LYS A 1 326 ? -41.554 -12.367 -2.081 1.00 90.88 326 LYS A N 1
ATOM 2630 C CA . LYS A 1 326 ? -42.011 -13.619 -1.464 1.00 90.88 326 LYS A CA 1
ATOM 2631 C C . LYS A 1 326 ? -41.199 -13.985 -0.219 1.00 90.88 326 LYS A C 1
ATOM 2633 O O . LYS A 1 326 ? -41.780 -14.444 0.758 1.00 90.88 326 LYS A O 1
ATOM 2638 N N . ARG A 1 327 ? -39.877 -13.811 -0.249 1.00 89.88 327 ARG A N 1
ATOM 2639 C CA . ARG A 1 327 ? -39.006 -14.092 0.904 1.00 89.88 327 ARG A CA 1
ATOM 2640 C C . ARG A 1 327 ? -39.178 -13.036 1.988 1.00 89.88 327 ARG A C 1
ATOM 2642 O O . ARG A 1 327 ? -39.385 -13.399 3.135 1.00 89.88 327 ARG A O 1
ATOM 2649 N N . LEU A 1 328 ? -39.241 -11.763 1.596 1.00 89.12 328 LEU A N 1
ATOM 2650 C CA . LEU A 1 328 ? -39.503 -10.640 2.497 1.00 89.12 328 LEU A CA 1
ATOM 2651 C C . LEU A 1 328 ? -40.815 -10.824 3.272 1.00 89.12 328 LEU A C 1
ATOM 2653 O O . LEU A 1 328 ? -40.861 -10.559 4.464 1.00 89.12 328 LEU A O 1
ATOM 2657 N N . SER A 1 329 ? -41.859 -11.361 2.628 1.00 91.38 329 SER A N 1
ATOM 2658 C CA . SER A 1 329 ? -43.145 -11.641 3.291 1.00 91.38 329 SER A CA 1
ATOM 2659 C C . SER A 1 329 ? -43.088 -12.691 4.411 1.00 91.38 329 SER A C 1
ATOM 2661 O O . SER A 1 329 ? -44.077 -12.873 5.117 1.00 91.38 329 SER A O 1
ATOM 2663 N N . ARG A 1 330 ? -41.963 -13.405 4.556 1.00 89.81 330 ARG A N 1
ATOM 2664 C CA . ARG A 1 330 ? -41.729 -14.406 5.607 1.00 89.81 330 ARG A CA 1
ATOM 2665 C C . ARG A 1 330 ? -40.907 -13.871 6.777 1.00 89.81 330 ARG A C 1
ATOM 2667 O O . ARG A 1 330 ? -40.729 -14.614 7.734 1.00 89.81 330 ARG A O 1
ATOM 2674 N N . LEU A 1 331 ? -40.374 -12.656 6.674 1.00 92.62 331 LEU A N 1
ATOM 2675 C CA . LEU A 1 331 ? -39.539 -12.057 7.707 1.00 92.62 331 LEU A CA 1
ATOM 2676 C C . LEU A 1 331 ? -40.419 -11.269 8.673 1.00 92.62 331 LEU A C 1
ATOM 2678 O O . LEU A 1 331 ? -41.253 -10.468 8.245 1.00 92.62 331 LEU A O 1
ATOM 2682 N N . PHE A 1 332 ? -40.239 -11.498 9.971 1.00 93.56 332 PHE A N 1
ATOM 2683 C CA . PHE A 1 332 ? -41.010 -10.836 11.013 1.00 93.56 332 PHE A CA 1
ATOM 2684 C C . PHE A 1 332 ? -40.106 -10.343 12.143 1.00 93.56 332 PHE A C 1
ATOM 2686 O O . PHE A 1 332 ? -39.085 -10.947 12.463 1.00 93.56 332 PHE A O 1
ATOM 2693 N N . CYS A 1 333 ? -40.532 -9.264 12.796 1.00 94.50 333 CYS A N 1
ATOM 2694 C CA . CYS A 1 333 ? -39.965 -8.834 14.069 1.00 94.50 333 CYS A CA 1
ATOM 2695 C C . CYS A 1 333 ? -40.824 -9.380 15.210 1.00 94.50 333 CYS A C 1
ATOM 2697 O O . CYS A 1 333 ? -42.057 -9.374 15.127 1.00 94.50 333 CYS A O 1
ATOM 2699 N N . ARG A 1 334 ? -40.190 -9.827 16.291 1.00 93.69 334 ARG A N 1
ATOM 2700 C CA . ARG A 1 334 ? -40.886 -10.395 17.449 1.00 93.69 334 ARG A CA 1
ATOM 2701 C C . ARG A 1 334 ? -40.134 -10.161 18.750 1.00 93.69 334 ARG A C 1
ATOM 2703 O O . ARG A 1 334 ? -38.943 -9.876 18.777 1.00 93.69 334 ARG A O 1
ATOM 2710 N N . TYR A 1 335 ? -40.878 -10.282 19.839 1.00 94.06 335 TYR A N 1
ATOM 2711 C CA . TYR A 1 335 ? -40.339 -10.354 21.188 1.00 94.06 335 TYR A CA 1
ATOM 2712 C C . TYR A 1 335 ? -40.221 -11.831 21.565 1.00 94.06 335 TYR A C 1
ATOM 2714 O O . TYR A 1 335 ? -41.237 -12.493 21.772 1.00 94.06 335 TYR A O 1
ATOM 2722 N N . GLN A 1 336 ? -38.995 -12.349 21.605 1.00 91.00 336 GLN A N 1
ATOM 2723 C CA . GLN A 1 336 ? -38.705 -13.750 21.898 1.00 91.00 336 GLN A CA 1
ATOM 2724 C C . GLN A 1 336 ? -38.451 -13.934 23.397 1.00 91.00 336 GLN A C 1
ATOM 2726 O O . GLN A 1 336 ? -37.579 -13.287 23.979 1.00 91.00 336 GLN A O 1
ATOM 2731 N N . ASP A 1 337 ? -39.196 -14.842 24.024 1.00 92.19 337 ASP A N 1
ATOM 2732 C CA . ASP A 1 337 ? -39.084 -15.157 25.452 1.00 92.19 337 ASP A CA 1
ATOM 2733 C C . ASP A 1 337 ? -38.189 -16.378 25.740 1.00 92.19 337 ASP A C 1
ATOM 2735 O O . ASP A 1 337 ? -38.223 -16.922 26.841 1.00 92.19 337 ASP A O 1
ATOM 2739 N N . GLY A 1 338 ? -37.400 -16.833 24.758 1.00 85.56 338 GLY A N 1
ATOM 2740 C CA . GLY A 1 338 ? -36.512 -17.993 24.897 1.00 85.56 338 GLY A CA 1
ATOM 2741 C C . GLY A 1 338 ? -37.253 -19.289 25.226 1.00 85.56 338 GLY A C 1
ATOM 2742 O O . GLY A 1 338 ? -36.785 -20.067 26.053 1.00 85.56 338 GLY A O 1
ATOM 2743 N N . ASN A 1 339 ? -38.436 -19.499 24.637 1.00 88.00 339 ASN A N 1
ATOM 2744 C CA . ASN A 1 339 ? -39.317 -20.625 24.953 1.00 88.00 339 ASN A CA 1
ATOM 2745 C C . ASN A 1 339 ? -39.734 -20.626 26.436 1.00 88.00 339 ASN A C 1
ATOM 2747 O O . ASN A 1 339 ? -39.584 -21.618 27.153 1.00 88.00 339 ASN A O 1
ATOM 2751 N N . ARG A 1 340 ? -40.265 -19.482 26.892 1.00 89.38 340 ARG A N 1
ATOM 2752 C CA . ARG A 1 340 ? -40.641 -19.206 28.293 1.00 89.38 340 ARG A CA 1
ATOM 2753 C C . ARG A 1 340 ? -39.476 -19.289 29.281 1.00 89.38 340 ARG A C 1
ATOM 2755 O O . ARG A 1 340 ? -39.660 -19.692 30.434 1.00 89.38 340 ARG A O 1
ATOM 2762 N N . ASN A 1 341 ? -38.287 -18.882 28.853 1.00 91.44 341 ASN A N 1
ATOM 2763 C CA . ASN A 1 341 ? -37.143 -18.738 29.736 1.00 91.44 341 ASN A CA 1
ATOM 2764 C C . ASN A 1 341 ? -37.475 -17.722 30.848 1.00 91.44 341 ASN A C 1
ATOM 2766 O O . ASN A 1 341 ? -37.804 -16.573 30.537 1.00 91.44 341 ASN A O 1
ATOM 2770 N N . PRO A 1 342 ? -37.351 -18.086 32.142 1.00 93.00 342 PRO A N 1
ATOM 2771 C CA . PRO A 1 342 ? -37.705 -17.204 33.253 1.00 93.00 342 PRO A CA 1
ATOM 2772 C C . PRO A 1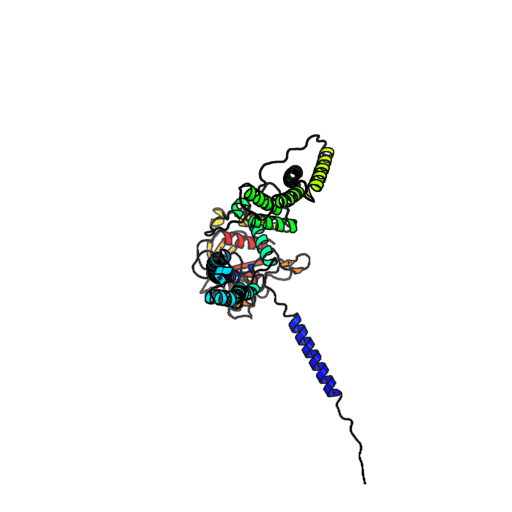 342 ? -37.049 -15.817 33.204 1.00 93.00 342 PRO A C 1
ATOM 2774 O O . PRO A 1 342 ? -37.657 -14.841 33.644 1.00 93.00 342 PRO A O 1
ATOM 2777 N N . ARG A 1 343 ? -35.832 -15.711 32.651 1.00 91.06 343 ARG A N 1
ATOM 2778 C CA . ARG A 1 343 ? -35.086 -14.448 32.533 1.00 91.06 343 ARG A CA 1
ATOM 2779 C C . ARG A 1 343 ? -35.591 -13.541 31.409 1.00 91.06 343 ARG A C 1
ATOM 2781 O O . ARG A 1 343 ? -35.361 -12.337 31.471 1.00 91.06 343 ARG A O 1
ATOM 2788 N N . LEU A 1 344 ? -36.311 -14.089 30.430 1.00 93.31 344 LEU A N 1
ATOM 2789 C CA . LEU A 1 344 ? -36.823 -13.361 29.265 1.00 93.31 344 LEU A CA 1
ATOM 2790 C C . LEU A 1 344 ? -38.342 -13.124 29.311 1.00 93.31 344 LEU A C 1
ATOM 2792 O O . LEU A 1 344 ? -38.864 -12.415 28.461 1.00 93.31 344 LEU A O 1
ATOM 2796 N N . LEU A 1 345 ? -39.062 -13.631 30.320 1.00 92.19 345 LEU A N 1
ATOM 2797 C CA . LEU A 1 345 ? -40.516 -13.427 30.439 1.00 92.19 345 LEU A CA 1
ATOM 2798 C C . LEU A 1 345 ? -40.911 -11.953 30.628 1.00 92.19 345 LEU A C 1
ATOM 2800 O O . LEU A 1 345 ? -41.878 -11.487 30.033 1.00 92.19 345 LEU A O 1
ATOM 2804 N N . LEU A 1 346 ? -40.183 -11.220 31.479 1.00 90.62 346 LEU A N 1
ATOM 2805 C CA . LEU A 1 346 ? -40.470 -9.807 31.777 1.00 90.62 346 LEU A CA 1
ATOM 2806 C C . LEU A 1 346 ? -39.737 -8.841 30.844 1.00 90.62 346 LEU A C 1
ATOM 2808 O O . LEU A 1 346 ? -40.167 -7.703 30.666 1.00 90.62 346 LEU A O 1
ATOM 2812 N N . LYS A 1 347 ? -38.627 -9.295 30.260 1.00 90.56 347 LYS A N 1
ATOM 2813 C CA . LYS A 1 347 ? -37.833 -8.539 29.293 1.00 90.56 347 LYS A CA 1
ATOM 2814 C C . LYS A 1 347 ? -37.455 -9.456 28.121 1.00 90.56 347 LYS A C 1
ATOM 2816 O O . LYS A 1 347 ? -36.315 -9.918 28.071 1.00 90.56 347 LYS A O 1
ATOM 2821 N N . PRO A 1 348 ? -38.403 -9.742 27.209 1.00 93.75 348 PRO A N 1
ATOM 2822 C CA . PRO A 1 348 ? -38.125 -10.548 26.028 1.00 93.75 348 PRO A CA 1
ATOM 2823 C C . PRO A 1 348 ? -37.071 -9.886 25.144 1.00 93.75 348 PRO A C 1
ATOM 2825 O O . PRO A 1 348 ? -36.955 -8.655 25.117 1.00 93.75 348 PRO A O 1
ATOM 2828 N N . MET A 1 349 ? -36.339 -10.695 24.383 1.00 92.69 349 MET A N 1
ATOM 2829 C CA . MET A 1 349 ? -35.359 -10.175 23.440 1.00 92.69 349 MET A CA 1
ATOM 2830 C C . MET A 1 349 ? -36.053 -9.674 22.171 1.00 92.69 349 MET A C 1
ATOM 2832 O O . MET A 1 349 ? -36.968 -10.317 21.658 1.00 92.69 349 MET A O 1
ATOM 2836 N N . LYS A 1 350 ? -35.624 -8.513 21.670 1.00 93.12 350 LYS A N 1
ATOM 2837 C CA . LYS A 1 350 ? -36.077 -7.965 20.387 1.00 93.12 350 LYS A CA 1
ATOM 2838 C C . LYS A 1 350 ? -35.381 -8.741 19.266 1.00 93.12 350 LYS A C 1
ATOM 2840 O O . LYS A 1 350 ? -34.170 -8.617 19.117 1.00 93.12 350 LYS A O 1
ATOM 2845 N N . GLU A 1 351 ? -36.126 -9.536 18.514 1.00 91.56 351 GLU A N 1
ATOM 2846 C CA . GLU A 1 351 ? -35.626 -10.371 17.418 1.00 91.56 351 GLU A CA 1
ATOM 2847 C C . GLU A 1 351 ? -36.185 -9.875 16.077 1.00 91.56 351 GLU A C 1
ATOM 2849 O O . GLU A 1 351 ? -37.375 -9.572 15.965 1.00 91.56 351 GLU A O 1
ATOM 2854 N N . GLU A 1 352 ? -35.328 -9.793 15.065 1.00 90.62 352 GLU A N 1
ATOM 2855 C CA . GLU A 1 352 ? -35.665 -9.427 13.690 1.00 90.62 352 GLU A CA 1
ATOM 2856 C C . GLU A 1 352 ? -35.137 -10.492 12.723 1.00 90.62 352 GLU A C 1
ATOM 2858 O O . GLU A 1 352 ? -33.957 -10.838 12.759 1.00 90.62 352 GLU A O 1
ATOM 2863 N N . ASP A 1 353 ? -36.006 -11.018 11.858 1.00 89.50 353 ASP A N 1
ATOM 2864 C CA . ASP A 1 353 ? -35.599 -11.929 10.788 1.00 89.50 353 ASP A CA 1
ATOM 2865 C C . ASP A 1 353 ? -34.839 -11.164 9.690 1.00 89.50 353 ASP A C 1
ATOM 2867 O O . ASP A 1 353 ? -35.420 -10.358 8.966 1.00 89.50 353 ASP A O 1
ATOM 2871 N N . GLU A 1 354 ? -33.552 -11.460 9.515 1.00 86.38 354 GLU A N 1
ATOM 2872 C CA . GLU A 1 354 ? -32.714 -10.889 8.449 1.00 86.38 354 GLU A CA 1
ATOM 2873 C C . GLU A 1 354 ? -32.768 -11.739 7.173 1.00 86.38 354 GLU A C 1
ATOM 2875 O O . GLU A 1 354 ? -32.653 -11.229 6.055 1.00 86.38 354 GLU A O 1
ATOM 2880 N N . TRP A 1 355 ? -32.936 -13.057 7.323 1.00 84.62 355 TRP A N 1
ATOM 2881 C CA . TRP A 1 355 ? -32.946 -13.998 6.205 1.00 84.62 355 TRP A CA 1
ATOM 2882 C C . TRP A 1 355 ? -33.791 -15.240 6.507 1.00 84.62 355 TRP A C 1
ATOM 2884 O O . TRP A 1 355 ? -33.776 -15.762 7.622 1.00 84.62 355 TRP A O 1
ATOM 2894 N N . ASP A 1 356 ? -34.523 -15.741 5.505 1.00 84.50 356 ASP A N 1
ATOM 2895 C CA . ASP A 1 356 ? -35.431 -16.886 5.679 1.00 84.50 356 ASP A CA 1
ATOM 2896 C C . ASP A 1 356 ? -34.746 -18.256 5.508 1.00 84.50 356 ASP A C 1
ATOM 2898 O O . ASP A 1 356 ? -35.209 -19.237 6.085 1.00 84.50 356 ASP A O 1
ATOM 2902 N N . SER A 1 357 ? -33.675 -18.360 4.711 1.00 80.38 357 SER A N 1
ATOM 2903 C CA . SER A 1 357 ? -32.943 -19.619 4.489 1.00 80.38 357 SER A CA 1
ATOM 2904 C C . SER A 1 357 ? -31.512 -19.377 3.959 1.00 80.38 357 SER A C 1
ATOM 2906 O O . SER A 1 357 ? -31.371 -18.882 2.833 1.00 80.38 357 SER A O 1
ATOM 2908 N N . PRO A 1 358 ? -30.456 -19.703 4.736 1.00 79.62 358 PRO A N 1
ATOM 2909 C CA . PRO A 1 358 ? -30.515 -20.176 6.126 1.00 79.62 358 PRO A CA 1
ATOM 2910 C C . PRO A 1 358 ? -31.211 -19.154 7.037 1.00 79.62 358 PRO A C 1
ATOM 2912 O O . PRO A 1 358 ? -31.291 -17.976 6.705 1.00 79.62 358 PRO A O 1
ATOM 2915 N N . HIS A 1 359 ? -31.794 -19.608 8.142 1.00 80.12 359 HIS A N 1
ATOM 2916 C CA . HIS A 1 359 ? -32.499 -18.700 9.040 1.00 80.12 359 HIS A CA 1
ATOM 2917 C C . HIS A 1 359 ? -31.482 -17.813 9.766 1.00 80.12 359 HIS A C 1
ATOM 2919 O O . HIS A 1 359 ? -30.664 -18.322 10.530 1.00 80.12 359 HIS A O 1
ATOM 2925 N N . ILE A 1 360 ? -31.509 -16.506 9.498 1.00 85.06 360 ILE A N 1
ATOM 2926 C CA . ILE A 1 360 ? -30.618 -15.525 10.127 1.00 85.06 360 ILE A CA 1
ATOM 2927 C C . ILE A 1 360 ? -31.488 -14.530 10.875 1.00 85.06 360 ILE A C 1
ATOM 2929 O O . ILE A 1 360 ? -32.381 -13.919 10.286 1.00 85.06 360 ILE A O 1
ATOM 2933 N N . VAL A 1 361 ? -31.195 -14.358 12.159 1.00 85.50 361 VAL A N 1
ATOM 2934 C CA . VAL A 1 361 ? -31.902 -13.439 13.047 1.00 85.50 361 VAL A CA 1
ATOM 2935 C C . VAL A 1 361 ? -30.935 -12.432 13.651 1.00 85.50 361 VAL A C 1
ATOM 2937 O O . VAL A 1 361 ? -29.783 -12.754 13.954 1.00 85.50 361 VAL A O 1
ATOM 2940 N N . ARG A 1 362 ? -31.410 -11.205 13.844 1.00 86.31 362 ARG A N 1
ATOM 2941 C CA . ARG A 1 362 ? -30.711 -10.143 14.561 1.00 86.31 362 ARG A CA 1
ATOM 2942 C C . ARG A 1 362 ? -31.396 -9.904 15.899 1.00 86.31 362 ARG A C 1
ATOM 2944 O O . ARG A 1 362 ? -32.591 -9.628 15.957 1.00 86.31 362 ARG A O 1
ATOM 2951 N N . PHE A 1 363 ? -30.614 -9.950 16.974 1.00 86.50 363 PHE A N 1
ATOM 2952 C CA . PHE A 1 363 ? -31.063 -9.533 18.299 1.00 86.50 363 PHE A CA 1
ATOM 2953 C C . PHE A 1 363 ? -30.708 -8.066 18.528 1.00 86.50 363 PHE A C 1
ATOM 2955 O O . PHE A 1 363 ? -29.533 -7.698 18.588 1.00 86.50 363 PHE A O 1
ATOM 2962 N N . LEU A 1 364 ? -31.726 -7.217 18.638 1.00 85.25 364 LEU A N 1
ATOM 2963 C CA . LEU A 1 364 ? -31.553 -5.783 18.844 1.00 85.25 364 LEU A CA 1
ATOM 2964 C C . LEU A 1 364 ? -31.285 -5.495 20.322 1.00 85.25 364 LEU A C 1
ATOM 2966 O O . LEU A 1 364 ? -31.950 -6.047 21.197 1.00 85.25 364 LEU A O 1
ATOM 2970 N N . GLU A 1 365 ? -30.334 -4.594 20.590 1.00 86.62 365 GLU A N 1
ATOM 2971 C CA . GLU A 1 365 ? -29.953 -4.179 21.954 1.00 86.62 365 GLU A CA 1
ATOM 2972 C C . GLU A 1 365 ? -29.539 -5.367 22.848 1.00 86.62 365 GLU A C 1
ATOM 2974 O O . GLU A 1 365 ? -29.779 -5.382 24.056 1.00 86.62 365 GLU A O 1
ATOM 2979 N N . ALA A 1 366 ? -28.910 -6.382 22.246 1.00 87.50 366 ALA A N 1
ATOM 2980 C CA . ALA A 1 366 ? -28.496 -7.591 22.950 1.00 87.50 366 ALA A CA 1
ATOM 2981 C C . ALA A 1 366 ? -27.397 -7.344 24.000 1.00 87.50 366 ALA A C 1
ATOM 2983 O O . ALA A 1 366 ? -27.261 -8.154 24.915 1.00 87.50 366 ALA A O 1
ATOM 2984 N N . LEU A 1 367 ? -26.633 -6.252 23.883 1.00 87.12 367 LEU A N 1
ATOM 2985 C CA . LEU A 1 367 ? -25.588 -5.802 24.811 1.00 87.12 367 LEU A CA 1
ATOM 2986 C C . LEU A 1 367 ? -25.829 -4.332 25.177 1.00 87.12 367 LEU A C 1
ATOM 2988 O O . LEU A 1 367 ? -26.220 -3.553 24.306 1.00 87.12 367 LEU A O 1
ATOM 2992 N N . SER A 1 368 ? -25.579 -3.949 26.432 1.00 86.75 368 SER A N 1
ATOM 2993 C CA . SER A 1 368 ? -25.595 -2.530 26.828 1.00 86.75 368 SER A CA 1
ATOM 2994 C C . SER A 1 368 ? -24.277 -1.829 26.487 1.00 86.75 368 SER A C 1
ATOM 2996 O O . SER A 1 368 ? -23.242 -2.482 26.340 1.00 86.75 368 SER A O 1
ATOM 2998 N N . ASP A 1 369 ? -24.288 -0.497 26.409 1.00 83.69 369 ASP A N 1
ATOM 2999 C CA . ASP A 1 369 ? -23.079 0.295 26.141 1.00 83.69 369 ASP A CA 1
ATOM 3000 C C . ASP A 1 369 ? -21.986 0.057 27.200 1.00 83.69 369 ASP A C 1
ATOM 3002 O O . ASP A 1 369 ? -20.802 -0.026 26.875 1.00 83.69 369 ASP A O 1
ATOM 3006 N N . GLU A 1 370 ? -22.368 -0.138 28.465 1.00 88.31 370 GLU A N 1
ATOM 3007 C CA . GLU A 1 370 ? -21.433 -0.445 29.552 1.00 88.31 370 GLU A CA 1
ATOM 3008 C C . GLU A 1 370 ? -20.800 -1.834 29.397 1.00 88.31 370 GLU A C 1
ATOM 3010 O O . GLU A 1 370 ? -19.598 -1.996 29.616 1.00 88.31 370 GLU A O 1
ATOM 3015 N N . GLU A 1 371 ? -21.589 -2.840 29.001 1.00 86.12 371 GLU A N 1
ATOM 3016 C CA . GLU A 1 371 ? -21.077 -4.187 28.716 1.00 86.12 371 GLU A CA 1
ATOM 3017 C C . GLU A 1 371 ? -20.110 -4.154 27.531 1.00 86.12 371 GLU A C 1
ATOM 3019 O O . GLU A 1 371 ? -19.039 -4.757 27.581 1.00 86.12 371 GLU A O 1
ATOM 3024 N N . ILE A 1 372 ? -20.457 -3.393 26.492 1.00 81.81 372 ILE A N 1
ATOM 3025 C CA . ILE A 1 372 ? -19.633 -3.189 25.303 1.00 81.81 372 ILE A CA 1
ATOM 3026 C C . ILE A 1 372 ? -18.276 -2.575 25.668 1.00 81.81 372 ILE A C 1
ATOM 3028 O O . ILE A 1 372 ? -17.238 -3.083 25.235 1.00 81.81 372 ILE A O 1
ATOM 3032 N N . GLU A 1 373 ? -18.253 -1.493 26.449 1.00 81.81 373 GLU A N 1
ATOM 3033 C CA . GLU A 1 373 ? -16.995 -0.851 26.844 1.00 81.81 373 GLU A CA 1
ATOM 3034 C C . GLU A 1 373 ? -16.153 -1.753 27.747 1.00 81.81 373 GLU A C 1
ATOM 3036 O O . GLU A 1 373 ? -14.932 -1.816 27.570 1.00 81.81 373 GLU A O 1
ATOM 3041 N N . LYS A 1 374 ? -16.785 -2.529 28.637 1.00 84.75 374 LYS A N 1
ATOM 3042 C CA . LYS A 1 374 ? -16.056 -3.484 29.474 1.00 84.75 374 LYS A CA 1
ATOM 3043 C C . LYS A 1 374 ? -15.421 -4.608 28.653 1.00 84.75 374 LYS A C 1
ATOM 3045 O O . LYS A 1 374 ? -14.247 -4.911 28.844 1.00 84.75 374 LYS A O 1
ATOM 3050 N N . ILE A 1 375 ? -16.145 -5.175 27.686 1.00 85.00 375 ILE A N 1
ATOM 3051 C CA . ILE A 1 375 ? -15.602 -6.192 26.767 1.00 85.00 375 ILE A CA 1
ATOM 3052 C C . ILE A 1 375 ? -14.411 -5.626 25.981 1.00 85.00 375 ILE A C 1
ATOM 3054 O O . ILE A 1 375 ? -13.387 -6.294 25.840 1.00 85.00 375 ILE A O 1
ATOM 3058 N N . LYS A 1 376 ? -14.501 -4.377 25.500 1.00 78.69 376 LYS A N 1
ATOM 3059 C CA . LYS A 1 376 ? -13.380 -3.712 24.815 1.00 78.69 376 LYS A CA 1
ATOM 3060 C C . LYS A 1 376 ? -12.171 -3.530 25.731 1.00 78.69 376 LYS A C 1
ATOM 3062 O O . LYS A 1 376 ? -11.046 -3.687 25.265 1.00 78.69 376 LYS A O 1
ATOM 3067 N N . GLU A 1 377 ? -12.379 -3.154 26.990 1.00 84.44 377 GLU A N 1
ATOM 3068 C CA . GLU A 1 377 ? -11.308 -3.006 27.984 1.00 84.44 377 GLU A CA 1
ATOM 3069 C C . GLU A 1 377 ? -10.557 -4.328 28.191 1.00 84.44 377 GLU A C 1
ATOM 3071 O O . GLU A 1 377 ? -9.333 -4.345 28.088 1.00 84.44 377 GLU A O 1
ATOM 3076 N N . LEU A 1 378 ? -11.294 -5.425 28.394 1.00 84.69 378 LEU A N 1
ATOM 3077 C CA . LEU A 1 378 ? -10.741 -6.765 28.621 1.00 84.69 378 LEU A CA 1
ATOM 3078 C C . LEU A 1 378 ? -10.027 -7.325 27.385 1.00 84.69 378 LEU A C 1
ATOM 3080 O O . LEU A 1 378 ? -8.982 -7.958 27.499 1.00 84.69 378 LEU A O 1
ATOM 3084 N N . ALA A 1 379 ? -10.564 -7.073 26.189 1.00 82.69 379 ALA A N 1
ATOM 3085 C CA . ALA A 1 379 ? -10.005 -7.606 24.951 1.00 82.69 379 ALA A CA 1
ATOM 3086 C C . ALA A 1 379 ? -8.717 -6.903 24.503 1.00 82.69 379 ALA A C 1
ATOM 3088 O O . ALA A 1 379 ? -7.830 -7.554 23.959 1.00 82.69 379 ALA A O 1
ATOM 3089 N N . LYS A 1 380 ? -8.600 -5.582 24.714 1.00 77.19 380 LYS A N 1
ATOM 3090 C CA . LYS A 1 380 ? -7.457 -4.762 24.260 1.00 77.19 380 LYS A CA 1
ATOM 3091 C C . LYS A 1 380 ? -6.071 -5.358 24.553 1.00 77.19 380 LYS A C 1
ATOM 3093 O O . LYS A 1 380 ? -5.287 -5.411 23.606 1.00 77.19 380 LYS A O 1
ATOM 3098 N N . PRO A 1 381 ? -5.739 -5.787 25.787 1.00 80.00 381 PRO A N 1
ATOM 3099 C CA . PRO A 1 381 ? -4.420 -6.354 26.080 1.00 80.00 381 PRO A CA 1
ATOM 3100 C C . PRO A 1 381 ? -4.168 -7.703 25.389 1.00 80.00 381 PRO A C 1
ATOM 3102 O O . PRO A 1 381 ? -3.016 -8.048 25.149 1.00 80.00 381 PRO A O 1
ATOM 3105 N N . ASN A 1 382 ? -5.227 -8.433 25.027 1.00 80.19 382 ASN A N 1
ATOM 3106 C CA . ASN A 1 382 ? -5.158 -9.792 24.484 1.00 80.19 382 ASN A CA 1
ATOM 3107 C C . ASN A 1 382 ? -5.323 -9.845 22.952 1.00 80.19 382 ASN A C 1
ATOM 3109 O O . ASN A 1 382 ? -5.412 -10.930 22.378 1.00 80.19 382 ASN A O 1
ATOM 3113 N N . LEU A 1 383 ? -5.396 -8.695 22.270 1.00 73.06 383 LEU A N 1
ATOM 3114 C CA . LEU A 1 383 ? -5.538 -8.634 20.814 1.00 73.06 383 LEU A CA 1
ATOM 3115 C C . LEU A 1 383 ? -4.254 -9.105 20.120 1.00 73.06 383 LEU A C 1
ATOM 3117 O O . LEU A 1 383 ? -3.282 -8.360 20.003 1.00 73.06 383 LEU A O 1
ATOM 3121 N N . ALA A 1 384 ? -4.296 -10.317 19.575 1.00 71.56 384 ALA A N 1
ATOM 3122 C CA . ALA A 1 384 ? -3.230 -10.897 18.767 1.00 71.56 384 ALA A CA 1
ATOM 3123 C C . ALA A 1 384 ? -3.681 -11.079 17.313 1.00 71.56 384 ALA A C 1
ATOM 3125 O O . ALA A 1 384 ? -4.872 -11.035 17.004 1.00 71.56 384 ALA A O 1
ATOM 3126 N N . ARG A 1 385 ? -2.736 -11.274 16.390 1.00 67.25 385 ARG A N 1
ATOM 3127 C CA . ARG A 1 385 ? -3.064 -11.529 14.982 1.00 67.25 385 ARG A CA 1
ATOM 3128 C C . ARG A 1 385 ? -3.937 -12.779 14.856 1.00 67.25 385 ARG A C 1
ATOM 3130 O O . ARG A 1 385 ? -3.628 -13.805 15.457 1.00 67.25 385 ARG A O 1
ATOM 3137 N N . ALA A 1 386 ? -5.013 -12.692 14.073 1.00 64.56 386 ALA A N 1
ATOM 3138 C CA . ALA A 1 386 ? -5.904 -13.826 13.871 1.00 64.56 386 ALA A CA 1
ATOM 3139 C C . ALA A 1 386 ? -5.166 -14.977 13.168 1.00 64.56 386 ALA A C 1
ATOM 3141 O O . ALA A 1 386 ? -4.673 -14.832 12.047 1.00 64.56 386 ALA A O 1
ATOM 3142 N N . THR A 1 387 ? -5.118 -16.132 13.825 1.00 63.78 387 THR A N 1
ATOM 3143 C CA . THR A 1 387 ? -4.594 -17.377 13.261 1.00 63.78 387 THR A CA 1
ATOM 3144 C C . THR A 1 387 ? -5.730 -18.236 12.717 1.00 63.78 387 THR A C 1
ATOM 3146 O O . THR A 1 387 ? -6.903 -18.066 13.064 1.00 63.78 387 THR A O 1
ATOM 3149 N N . VAL A 1 388 ? -5.389 -19.145 11.813 1.00 60.69 388 VAL A N 1
ATOM 3150 C CA . VAL A 1 388 ? -6.280 -20.186 11.307 1.00 60.69 388 VAL A CA 1
ATOM 3151 C C . VAL A 1 388 ? -5.631 -21.531 11.540 1.00 60.69 388 VAL A C 1
ATOM 3153 O O . VAL A 1 388 ? -4.408 -21.653 11.582 1.00 60.69 388 VAL A O 1
ATOM 3156 N N . ARG A 1 389 ? -6.453 -22.557 11.705 1.00 54.38 389 ARG A N 1
ATOM 3157 C CA . ARG A 1 389 ? -5.953 -23.919 11.782 1.00 54.38 389 ARG A CA 1
ATOM 3158 C C . ARG A 1 389 ? -5.729 -24.418 10.362 1.00 54.38 389 ARG A C 1
ATOM 3160 O O . ARG A 1 389 ? -6.681 -24.496 9.591 1.00 54.38 389 ARG A O 1
ATOM 3167 N N . ASP A 1 390 ? -4.483 -24.713 10.017 1.00 54.62 390 ASP A N 1
ATOM 3168 C CA . ASP A 1 390 ? -4.152 -25.299 8.720 1.00 54.62 390 ASP A CA 1
ATOM 3169 C C . ASP A 1 390 ? -4.870 -26.660 8.591 1.00 54.62 390 ASP A C 1
ATOM 3171 O O . ASP A 1 390 ? -4.708 -27.510 9.473 1.00 54.62 390 ASP A O 1
ATOM 3175 N N . PRO A 1 391 ? -5.681 -26.883 7.541 1.00 51.72 391 PRO A N 1
ATOM 3176 C CA . PRO A 1 391 ? -6.445 -28.119 7.383 1.00 51.72 391 PRO A CA 1
ATOM 3177 C C . PRO A 1 391 ? -5.560 -29.357 7.164 1.00 51.72 391 PRO A C 1
ATOM 3179 O O . PRO A 1 391 ? -5.978 -30.463 7.500 1.00 51.72 391 PRO A O 1
ATOM 3182 N N . ASN A 1 392 ? -4.340 -29.192 6.646 1.00 61.34 392 ASN A N 1
ATOM 3183 C CA . ASN A 1 392 ? -3.406 -30.286 6.378 1.00 61.34 392 ASN A CA 1
ATOM 3184 C C . ASN A 1 392 ? -2.542 -30.614 7.597 1.00 61.34 392 ASN A C 1
ATOM 3186 O O . ASN A 1 392 ? -2.331 -31.783 7.918 1.00 61.34 392 ASN A O 1
ATOM 3190 N N . THR A 1 393 ? -2.010 -29.588 8.266 1.00 67.44 393 THR A N 1
ATOM 3191 C CA . THR A 1 393 ? -1.057 -29.773 9.375 1.00 67.44 393 THR A CA 1
ATOM 3192 C C . THR A 1 393 ? -1.716 -29.715 10.752 1.00 67.44 393 THR A C 1
ATOM 3194 O O . THR A 1 393 ? -1.145 -30.184 11.734 1.00 67.44 393 THR A O 1
ATOM 3197 N N . GLY A 1 394 ? -2.922 -29.151 10.853 1.00 56.81 394 GLY A N 1
ATOM 3198 C CA . GLY A 1 394 ? -3.649 -28.957 12.108 1.00 56.81 394 GLY A CA 1
ATOM 3199 C C . GLY A 1 394 ? -3.049 -27.889 13.028 1.00 56.81 394 GLY A C 1
ATOM 3200 O O . GLY A 1 394 ? -3.597 -27.674 14.114 1.00 56.81 394 GLY A O 1
ATOM 3201 N N . VAL A 1 395 ? -1.957 -27.237 12.610 1.00 65.06 395 VAL A N 1
ATOM 3202 C CA . VAL A 1 395 ? -1.224 -26.205 13.354 1.00 65.06 395 VAL A CA 1
ATOM 3203 C C . VAL A 1 395 ? -1.892 -24.845 13.152 1.00 65.06 395 VAL A C 1
ATOM 3205 O O . VAL A 1 395 ? -2.391 -24.535 12.069 1.00 65.06 395 VAL A O 1
ATOM 3208 N N . LEU A 1 396 ? -1.902 -24.021 14.202 1.00 59.12 396 LEU A N 1
ATOM 3209 C CA . LEU A 1 396 ? -2.319 -22.625 14.098 1.00 59.12 396 LEU A CA 1
ATOM 3210 C C . LEU A 1 396 ? -1.274 -21.849 13.295 1.00 59.12 396 LEU A C 1
ATOM 3212 O O . LEU A 1 396 ? -0.149 -21.650 13.749 1.00 59.12 396 LEU A O 1
ATOM 3216 N N . THR A 1 397 ? -1.654 -21.414 12.103 1.00 51.88 397 THR A N 1
ATOM 3217 C CA . THR A 1 397 ? -0.828 -20.606 11.211 1.00 51.88 397 THR A CA 1
ATOM 3218 C C . THR A 1 397 ? -1.455 -19.234 11.036 1.00 51.88 397 THR A C 1
ATOM 3220 O O . THR A 1 397 ? -2.663 -19.036 11.182 1.00 51.88 397 THR A O 1
ATOM 3223 N N . VAL A 1 398 ? -0.624 -18.237 10.764 1.00 59.22 398 VAL A N 1
ATOM 3224 C CA . VAL A 1 398 ? -1.110 -16.900 10.446 1.00 59.22 398 VAL A CA 1
ATOM 3225 C C . VAL A 1 398 ? -1.703 -16.934 9.039 1.00 59.22 398 VAL A C 1
ATOM 3227 O O . VAL A 1 398 ? -0.989 -17.130 8.060 1.00 59.22 398 VAL A O 1
ATOM 3230 N N . ALA A 1 399 ? -3.017 -16.740 8.929 1.00 54.69 399 ALA A N 1
ATOM 3231 C CA . ALA A 1 399 ? -3.658 -16.595 7.630 1.00 54.69 399 ALA A CA 1
ATOM 3232 C C . ALA A 1 399 ? -3.318 -15.227 7.044 1.00 54.69 399 ALA A C 1
ATOM 3234 O O . ALA A 1 399 ? -3.825 -14.211 7.517 1.00 54.69 399 ALA A O 1
ATOM 3235 N N . HIS A 1 400 ? -2.563 -15.192 5.947 1.00 53.41 400 HIS A N 1
ATOM 3236 C CA . HIS A 1 400 ? -2.314 -13.945 5.215 1.00 53.41 400 HIS A CA 1
ATOM 3237 C C . HIS A 1 400 ? -3.611 -13.281 4.705 1.00 53.41 400 HIS A C 1
ATOM 3239 O O . HIS A 1 400 ? -3.652 -12.072 4.496 1.00 53.41 400 HIS A O 1
ATOM 3245 N N . TYR A 1 401 ? -4.708 -14.040 4.575 1.00 54.38 401 TYR A N 1
ATOM 3246 C CA . TYR A 1 401 ? -6.036 -13.512 4.252 1.00 54.38 401 TYR A CA 1
ATOM 3247 C C . TYR A 1 401 ? -6.823 -12.979 5.469 1.00 54.38 401 TYR A C 1
ATOM 3249 O O . TYR A 1 401 ? -7.932 -12.475 5.295 1.00 54.38 401 TYR A O 1
ATOM 3257 N N . ARG A 1 402 ? -6.330 -13.056 6.710 1.00 56.28 402 ARG A N 1
ATOM 3258 C CA . ARG A 1 402 ? -6.986 -12.441 7.880 1.00 56.28 402 ARG A CA 1
ATOM 3259 C C . ARG A 1 402 ? -6.121 -11.307 8.425 1.00 56.28 402 ARG A C 1
ATOM 3261 O O . ARG A 1 402 ? -5.136 -11.527 9.114 1.00 56.28 402 ARG A O 1
ATOM 3268 N N . VAL A 1 403 ? -6.536 -10.073 8.139 1.00 58.59 403 VAL A N 1
ATOM 3269 C CA . VAL A 1 403 ? -5.838 -8.839 8.558 1.00 58.59 403 VAL A CA 1
ATOM 3270 C C . VAL A 1 403 ? -6.357 -8.257 9.883 1.00 58.59 403 VAL A C 1
ATOM 3272 O O . VAL A 1 403 ? -6.016 -7.133 10.239 1.00 58.59 403 VAL A O 1
ATOM 3275 N N . SER A 1 404 ? -7.226 -8.978 10.597 1.00 65.75 404 SER A N 1
ATOM 3276 C CA . SER A 1 404 ? -7.797 -8.550 11.881 1.00 65.75 404 SER A CA 1
ATOM 3277 C C . SER A 1 404 ? -6.983 -9.061 13.068 1.00 65.75 404 SER A C 1
ATOM 3279 O O . SER A 1 404 ? -6.449 -10.174 13.025 1.00 65.75 404 SER A O 1
ATOM 3281 N N . LYS A 1 405 ? -6.990 -8.306 14.171 1.00 67.94 405 LYS A N 1
ATOM 3282 C CA . LYS A 1 405 ? -6.597 -8.833 15.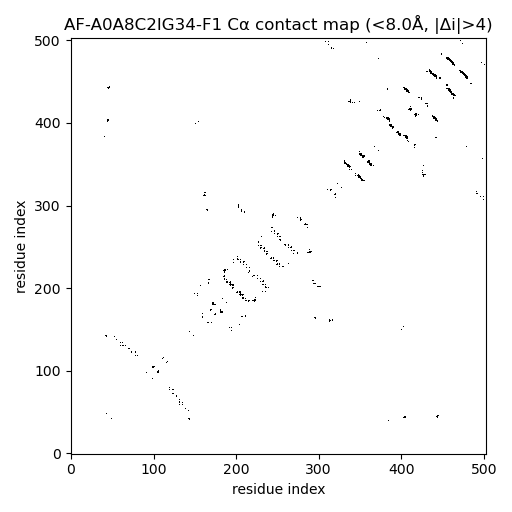486 1.00 67.94 405 LYS A CA 1
ATOM 3283 C C . LYS A 1 405 ? -7.806 -9.465 16.178 1.00 67.94 405 LYS A C 1
ATOM 3285 O O . LYS A 1 405 ? -8.925 -8.971 16.032 1.00 67.94 405 LYS A O 1
ATOM 3290 N N . SER A 1 406 ? -7.592 -10.540 16.925 1.00 73.75 406 SER A N 1
ATOM 3291 C CA . SER A 1 406 ? -8.605 -11.210 17.736 1.00 73.75 406 SER A CA 1
ATOM 3292 C C . SER A 1 406 ? -8.104 -11.444 19.156 1.00 73.75 406 SER A C 1
ATOM 3294 O O . SER A 1 406 ? -6.938 -11.782 19.349 1.00 73.75 406 SER A O 1
ATOM 3296 N N . ALA A 1 407 ? -8.999 -11.301 20.122 1.00 79.31 407 ALA A N 1
ATOM 3297 C CA . ALA A 1 407 ? -8.828 -11.718 21.504 1.00 79.31 407 ALA A CA 1
ATOM 3298 C C . ALA A 1 407 ? -9.903 -12.757 21.835 1.00 79.31 407 ALA A C 1
ATOM 3300 O O . ALA A 1 407 ? -10.978 -12.749 21.233 1.00 79.31 407 ALA A O 1
ATOM 3301 N N . TRP A 1 408 ? -9.616 -13.631 22.788 1.00 81.50 408 TRP A N 1
ATOM 3302 C CA . TRP A 1 408 ? -10.556 -14.629 23.288 1.00 81.50 408 TRP A CA 1
ATOM 3303 C C . TRP A 1 408 ? -10.797 -14.344 24.764 1.00 81.50 408 TRP A C 1
ATOM 3305 O O . TRP A 1 408 ? -9.833 -14.093 25.485 1.00 81.50 408 TRP A O 1
ATOM 3315 N N . LEU A 1 409 ? -12.064 -14.316 25.175 1.00 82.69 409 LEU A N 1
ATOM 3316 C CA . LEU A 1 409 ? -12.467 -14.046 26.552 1.00 82.69 409 LEU A CA 1
ATOM 3317 C C . LEU A 1 409 ? -13.272 -15.221 27.109 1.00 82.69 409 LEU A C 1
ATOM 3319 O O . LEU A 1 409 ? -14.138 -15.786 26.433 1.00 82.69 409 LEU A O 1
ATOM 3323 N N . GLU A 1 410 ? -13.007 -15.556 28.362 1.00 87.38 410 GLU A N 1
ATOM 3324 C CA . GLU A 1 410 ? -13.680 -16.608 29.109 1.00 87.38 410 GLU A CA 1
ATOM 3325 C C . GLU A 1 410 ? -14.692 -16.024 30.099 1.00 87.38 410 GLU A C 1
ATOM 3327 O O . GLU A 1 410 ? -14.604 -14.872 30.526 1.00 87.38 410 GLU A O 1
ATOM 3332 N N . GLY A 1 411 ? -15.675 -16.833 30.505 1.00 83.75 411 GLY A N 1
ATOM 3333 C CA . GLY A 1 411 ? -16.650 -16.413 31.519 1.00 83.75 411 GLY A CA 1
ATOM 3334 C C . GLY A 1 411 ? -16.011 -16.089 32.876 1.00 83.75 411 GLY A C 1
ATOM 3335 O O . GLY A 1 411 ? -16.573 -15.306 33.639 1.00 83.75 411 GLY A O 1
ATOM 3336 N N . GLU A 1 412 ? -14.845 -16.671 33.159 1.00 89.25 412 GLU A N 1
ATOM 3337 C CA . GLU A 1 412 ? -14.085 -16.455 34.393 1.00 89.25 412 GLU A CA 1
ATOM 3338 C C . GLU A 1 412 ? -13.315 -15.125 34.397 1.00 89.25 412 GLU A C 1
ATOM 3340 O O . GLU A 1 412 ? -12.999 -14.620 35.475 1.00 89.25 412 GLU A O 1
ATOM 3345 N N . ASP A 1 413 ? -13.074 -14.521 33.225 1.00 87.69 413 ASP A N 1
ATOM 3346 C CA . ASP A 1 413 ? -12.295 -13.282 33.104 1.00 87.69 413 ASP A CA 1
ATOM 3347 C C . ASP A 1 413 ? -12.998 -12.086 33.759 1.00 87.69 413 ASP A C 1
ATOM 3349 O O . ASP A 1 413 ? -12.353 -11.228 34.363 1.00 87.69 413 ASP A O 1
ATOM 3353 N N . ASP A 1 414 ? -14.327 -12.001 33.624 1.00 94.12 414 ASP A N 1
ATOM 3354 C CA . ASP A 1 414 ? -15.131 -10.934 34.221 1.00 94.12 414 ASP A CA 1
ATOM 3355 C C . ASP A 1 414 ? -16.618 -11.332 34.328 1.00 94.12 414 ASP A C 1
ATOM 3357 O O . ASP A 1 414 ? -17.177 -11.926 33.396 1.00 94.12 414 ASP A O 1
ATOM 3361 N N . PRO A 1 415 ? -17.328 -10.938 35.406 1.00 95.88 415 PRO A N 1
ATOM 3362 C CA . PRO A 1 415 ? -18.765 -11.173 35.544 1.00 95.88 415 PRO A CA 1
ATOM 3363 C C . PRO A 1 415 ? -19.624 -10.652 34.380 1.00 95.88 415 PRO A C 1
ATOM 3365 O O . PRO A 1 415 ? -20.731 -11.154 34.175 1.00 95.88 415 PRO A O 1
ATOM 3368 N N . VAL A 1 416 ? -19.178 -9.629 33.642 1.00 92.94 416 VAL A N 1
ATOM 3369 C CA . VAL A 1 416 ? -19.825 -9.165 32.404 1.00 92.94 416 VAL A CA 1
ATOM 3370 C C . VAL A 1 416 ? -19.827 -10.273 31.354 1.00 92.94 416 VAL A C 1
ATOM 3372 O O . VAL A 1 416 ? -20.882 -10.539 30.783 1.00 92.94 416 VAL A O 1
ATOM 3375 N N . ILE A 1 417 ? -18.700 -10.959 31.141 1.00 89.75 417 ILE A N 1
ATOM 3376 C CA . ILE A 1 417 ? -18.596 -12.028 30.138 1.00 89.75 417 ILE A CA 1
ATOM 3377 C C . ILE A 1 417 ? -19.507 -13.194 30.517 1.00 89.75 417 ILE A C 1
ATOM 3379 O O . ILE A 1 417 ? -20.297 -13.651 29.693 1.00 89.75 417 ILE A O 1
ATOM 3383 N N . ALA A 1 418 ? -19.501 -13.597 31.791 1.00 91.31 418 ALA A N 1
ATOM 3384 C CA . ALA A 1 418 ? -20.412 -14.624 32.295 1.00 91.31 418 ALA A CA 1
ATOM 3385 C C . ALA A 1 418 ? -21.893 -14.268 32.061 1.00 91.31 418 ALA A C 1
ATOM 3387 O O . ALA A 1 418 ? -22.676 -15.116 31.628 1.00 91.31 418 ALA A O 1
ATOM 3388 N N . ARG A 1 419 ? -22.296 -13.009 32.296 1.00 92.69 419 ARG A N 1
ATOM 3389 C CA . ARG A 1 419 ? -23.676 -12.554 32.035 1.00 92.69 419 ARG A CA 1
ATOM 3390 C C . ARG A 1 419 ? -24.032 -12.572 30.550 1.00 92.69 419 ARG A C 1
ATOM 3392 O O . ARG A 1 419 ? -25.167 -12.912 30.218 1.00 92.69 419 ARG A O 1
ATOM 3399 N N . VAL A 1 420 ? -23.096 -12.214 29.674 1.00 90.06 420 VAL A N 1
ATOM 3400 C CA . VAL A 1 420 ? -23.296 -12.257 28.218 1.00 90.06 420 VAL A CA 1
ATOM 3401 C C . VAL A 1 420 ? -23.441 -13.699 27.735 1.00 90.06 420 VAL A C 1
ATOM 3403 O O . VAL A 1 420 ? -24.417 -14.005 27.053 1.00 90.06 420 VAL A O 1
ATOM 3406 N N . ASN A 1 421 ? -22.555 -14.602 28.164 1.00 87.31 421 ASN A N 1
ATOM 3407 C CA . ASN A 1 421 ? -22.643 -16.033 27.857 1.00 87.31 421 ASN A CA 1
ATOM 3408 C C . ASN A 1 421 ? -23.979 -16.618 28.323 1.00 87.31 421 ASN A C 1
ATOM 3410 O O . ASN A 1 421 ? -24.649 -17.335 27.585 1.00 87.31 421 ASN A O 1
ATOM 3414 N N . GLN A 1 422 ? -24.424 -16.239 29.520 1.00 90.69 422 GLN A N 1
ATOM 3415 C CA . GLN A 1 422 ? -25.701 -16.697 30.041 1.00 90.69 422 GLN A CA 1
ATOM 3416 C C . GLN A 1 422 ? -26.899 -16.201 29.219 1.00 90.69 422 GLN A C 1
ATOM 3418 O O . GLN A 1 422 ? -27.838 -16.961 28.991 1.00 90.69 422 GLN A O 1
ATOM 3423 N N . ARG A 1 423 ? -26.866 -14.944 28.766 1.00 89.69 423 ARG A N 1
ATOM 3424 C CA . ARG A 1 423 ? -27.897 -14.363 27.896 1.00 89.69 423 ARG A CA 1
ATOM 3425 C C . ARG A 1 423 ? -27.951 -15.067 26.541 1.00 89.69 423 ARG A C 1
ATOM 3427 O O . ARG A 1 423 ? -29.030 -15.236 25.986 1.00 89.69 423 ARG A O 1
ATOM 3434 N N . ILE A 1 424 ? -26.803 -15.494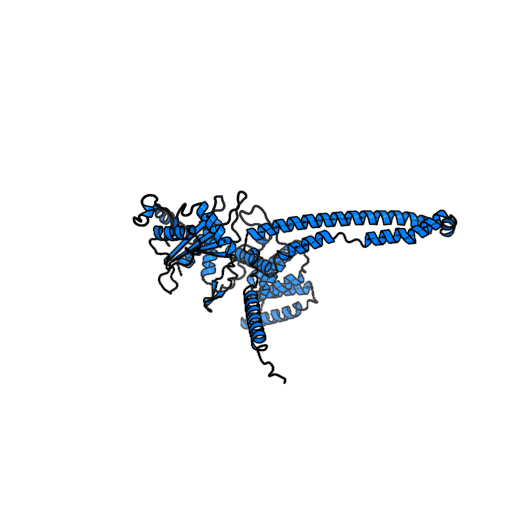 26.026 1.00 86.88 424 ILE A N 1
ATOM 3435 C CA . ILE A 1 424 ? -26.716 -16.295 24.803 1.00 86.88 424 ILE A CA 1
ATOM 3436 C C . ILE A 1 424 ? -27.393 -17.650 24.995 1.00 86.88 424 ILE A C 1
ATOM 3438 O O . ILE A 1 424 ? -28.201 -18.038 24.148 1.00 86.88 424 ILE A O 1
ATOM 3442 N N . GLU A 1 425 ? -27.139 -18.334 26.115 1.00 87.06 425 GLU A N 1
ATOM 3443 C CA . GLU A 1 425 ? -27.865 -19.568 26.439 1.00 87.06 425 GLU A CA 1
ATOM 3444 C C . GLU A 1 425 ? -29.373 -19.320 26.532 1.00 87.06 425 GLU A C 1
ATOM 3446 O O . GLU A 1 425 ? -30.166 -20.103 26.015 1.00 87.06 425 GLU A O 1
ATOM 3451 N N . ASP A 1 426 ? -29.782 -18.204 27.145 1.00 89.44 426 ASP A N 1
ATOM 3452 C CA . ASP A 1 426 ? -31.197 -17.884 27.328 1.00 89.44 426 ASP A CA 1
ATOM 3453 C C . ASP A 1 426 ? -31.945 -17.685 26.011 1.00 89.44 426 ASP A C 1
ATOM 3455 O O . ASP A 1 426 ? -33.101 -18.091 25.888 1.00 89.44 426 ASP A O 1
ATOM 3459 N N . VAL A 1 427 ? -31.291 -17.038 25.047 1.00 88.50 427 VAL A N 1
ATOM 3460 C CA . VAL A 1 427 ? -31.882 -16.685 23.755 1.00 88.50 427 VAL A CA 1
ATOM 3461 C C . VAL A 1 427 ? -31.837 -17.859 22.775 1.00 88.50 427 VAL A C 1
ATOM 3463 O O . VAL A 1 427 ? -32.795 -18.065 22.032 1.00 88.50 427 VAL A O 1
ATOM 3466 N N . THR A 1 428 ? -30.757 -18.645 22.778 1.00 83.56 428 THR A N 1
ATOM 3467 C CA . THR A 1 428 ? -30.601 -19.793 21.866 1.00 83.56 428 THR A CA 1
ATOM 3468 C C . THR A 1 428 ? -31.222 -21.084 22.384 1.00 83.56 428 THR A C 1
ATOM 3470 O O . THR A 1 428 ? -31.511 -21.981 21.595 1.00 83.56 428 THR A O 1
ATOM 3473 N N . GLY A 1 429 ? -31.392 -21.214 23.703 1.00 84.88 429 GLY A N 1
ATOM 3474 C CA . GLY A 1 429 ? -31.743 -22.478 24.350 1.00 84.88 429 GLY A CA 1
ATOM 3475 C C . GLY A 1 429 ? -30.620 -23.525 24.321 1.00 84.88 429 GLY A C 1
ATOM 3476 O O . GLY A 1 429 ? -30.869 -24.685 24.648 1.00 84.88 429 GLY A O 1
ATOM 3477 N N . LEU A 1 430 ? -29.401 -23.145 23.923 1.00 83.00 430 LEU A N 1
ATOM 3478 C CA . LEU A 1 430 ? -28.230 -24.019 23.832 1.00 83.00 430 LEU A CA 1
ATOM 3479 C C . LEU A 1 430 ? -27.221 -23.666 24.924 1.00 83.00 430 LEU A C 1
ATOM 3481 O O . LEU A 1 430 ? -27.062 -22.499 25.261 1.00 83.00 430 LEU A O 1
ATOM 3485 N N . SER A 1 431 ? -26.515 -24.661 25.466 1.00 81.19 431 SER A N 1
ATOM 3486 C CA . SER A 1 431 ? -25.501 -24.398 26.493 1.00 81.19 431 SER A CA 1
ATOM 3487 C C . SER A 1 431 ? -24.166 -23.957 25.894 1.00 81.19 431 SER A C 1
ATOM 3489 O O . SER A 1 431 ? -23.669 -24.577 24.954 1.00 81.19 431 SER A O 1
ATOM 3491 N N . VAL A 1 432 ? -23.539 -22.955 26.509 1.00 78.94 432 VAL A N 1
ATOM 3492 C CA . VAL A 1 432 ? -22.211 -22.441 26.142 1.00 78.94 432 VAL A CA 1
ATOM 3493 C C . VAL A 1 432 ? -21.053 -23.264 26.712 1.00 78.94 432 VAL A C 1
ATOM 3495 O O . VAL A 1 432 ? -19.908 -23.013 26.361 1.00 78.94 432 VAL A O 1
ATOM 3498 N N . ASN A 1 433 ? -21.315 -24.299 27.518 1.00 76.62 433 ASN A N 1
ATOM 3499 C CA . ASN A 1 433 ? -20.267 -25.168 28.085 1.00 76.62 433 ASN A CA 1
ATOM 3500 C C . ASN A 1 433 ? -19.414 -25.888 27.026 1.00 76.62 433 ASN A C 1
ATOM 3502 O O . ASN A 1 433 ? -18.309 -26.338 27.308 1.00 76.62 433 ASN A O 1
ATOM 3506 N N . THR A 1 434 ? -19.963 -26.047 25.823 1.00 70.25 434 THR A N 1
ATOM 3507 C CA . THR A 1 434 ? -19.296 -26.671 24.668 1.00 70.25 434 THR A CA 1
ATOM 3508 C C . THR A 1 434 ? -19.062 -25.672 23.532 1.00 70.25 434 THR A C 1
ATOM 3510 O O . THR A 1 434 ? -18.695 -26.057 22.420 1.00 70.25 434 THR A O 1
ATOM 3513 N N . ALA A 1 435 ? -19.309 -24.387 23.802 1.00 68.19 435 ALA A N 1
ATOM 3514 C CA . ALA A 1 435 ? -19.044 -23.319 22.860 1.00 68.19 435 ALA A CA 1
ATOM 3515 C C . ALA A 1 435 ? -17.556 -22.971 22.835 1.00 68.19 435 ALA A C 1
ATOM 3517 O O . ALA A 1 435 ? -16.838 -23.133 23.823 1.00 68.19 435 ALA A O 1
ATOM 3518 N N . GLU A 1 436 ? -17.120 -22.424 21.708 1.00 66.75 436 GLU A N 1
ATOM 3519 C CA . GLU A 1 436 ? -15.878 -21.662 21.658 1.00 66.75 436 GLU A CA 1
ATOM 3520 C C . GLU A 1 436 ? -15.952 -20.437 22.581 1.00 66.75 436 GLU A C 1
ATOM 3522 O O . GLU A 1 436 ? -17.030 -19.900 22.860 1.00 66.75 436 GLU A O 1
ATOM 3527 N N . LEU A 1 437 ? -14.781 -19.994 23.044 1.00 75.25 437 LEU A N 1
ATOM 3528 C CA . LEU A 1 437 ? -14.642 -18.789 23.856 1.00 75.25 437 LEU A CA 1
ATOM 3529 C C . LEU A 1 437 ? -15.170 -17.560 23.110 1.00 75.25 437 LEU A C 1
ATOM 3531 O O . LEU A 1 437 ? -15.200 -17.530 21.878 1.00 75.25 437 LEU A O 1
ATOM 3535 N N . LEU A 1 438 ? -15.529 -16.515 23.860 1.00 77.25 438 LEU A N 1
ATOM 3536 C CA . LEU A 1 438 ? -15.997 -15.264 23.278 1.00 77.25 438 LEU A CA 1
ATOM 3537 C C . LEU A 1 438 ? -14.882 -14.657 22.417 1.00 77.25 438 LEU A C 1
ATOM 3539 O O . LEU A 1 438 ? -13.904 -14.121 22.943 1.00 77.25 438 LEU A O 1
ATOM 3543 N N . GLN A 1 439 ? -15.040 -14.715 21.093 1.00 76.50 439 GLN A N 1
ATOM 3544 C CA . GLN A 1 439 ? -14.059 -14.152 20.178 1.00 76.50 439 GLN A CA 1
ATOM 3545 C C . GLN A 1 439 ? -14.358 -12.678 19.931 1.00 76.50 439 GLN A C 1
ATOM 3547 O O . GLN A 1 439 ? -15.381 -12.319 19.350 1.00 76.50 439 GLN A O 1
ATOM 3552 N N . VAL A 1 440 ? -13.427 -11.819 20.322 1.00 73.75 440 VAL A N 1
ATOM 3553 C CA . VAL A 1 440 ? -13.480 -10.378 20.117 1.00 73.75 440 VAL A CA 1
ATOM 3554 C C . VAL A 1 440 ? -12.551 -9.998 18.973 1.00 73.75 440 VAL A C 1
ATOM 3556 O O . VAL A 1 440 ? -11.337 -10.128 19.092 1.00 73.75 440 VAL A O 1
ATOM 3559 N N . THR A 1 441 ? -13.095 -9.499 17.866 1.00 67.94 441 THR A N 1
ATOM 3560 C CA . THR A 1 441 ? -12.296 -9.136 16.681 1.00 67.94 441 THR A CA 1
ATOM 3561 C C . THR A 1 441 ? -12.240 -7.629 16.447 1.00 67.94 441 THR A C 1
ATOM 3563 O O . THR A 1 441 ? -13.235 -6.924 16.606 1.00 67.94 441 THR A O 1
ATOM 3566 N N . HIS A 1 442 ? -11.068 -7.137 16.038 1.00 67.00 442 HIS A N 1
ATOM 3567 C CA . HIS A 1 442 ? -10.828 -5.753 15.636 1.00 67.00 442 HIS A CA 1
ATOM 3568 C C . HIS A 1 442 ? -10.449 -5.703 14.140 1.00 67.00 442 HIS A C 1
ATOM 3570 O O . HIS A 1 442 ? -9.334 -6.098 13.779 1.00 67.00 442 HIS A O 1
ATOM 3576 N N . PRO A 1 443 ? -11.365 -5.280 13.247 1.00 56.38 443 PRO A N 1
ATOM 3577 C CA . PRO A 1 443 ? -11.125 -5.189 11.814 1.00 56.38 443 PRO A CA 1
ATOM 3578 C C . PRO A 1 443 ? -10.376 -3.901 11.429 1.00 56.38 443 PRO A C 1
ATOM 3580 O O . PRO A 1 443 ? -10.605 -2.828 11.985 1.00 56.38 443 PRO A O 1
ATOM 3583 N N . LYS A 1 444 ? -9.516 -4.011 10.408 1.00 50.97 444 LYS A N 1
ATOM 3584 C CA . LYS A 1 444 ? -8.690 -2.925 9.845 1.00 50.97 444 LYS A CA 1
ATOM 3585 C C . LYS A 1 444 ? -9.496 -1.818 9.143 1.00 50.97 444 LYS A C 1
ATOM 3587 O O . LYS A 1 444 ? -9.156 -0.648 9.269 1.00 50.97 444 LYS A O 1
ATOM 3592 N N . TYR A 1 445 ? -10.556 -2.165 8.405 1.00 44.88 445 TYR A N 1
ATOM 3593 C CA . TYR A 1 445 ? -11.248 -1.250 7.474 1.00 44.88 445 TYR A CA 1
ATOM 3594 C C . TYR A 1 445 ? -12.689 -0.919 7.877 1.00 44.88 445 TYR A C 1
ATOM 3596 O O . TYR A 1 445 ? -13.594 -0.909 7.047 1.00 44.88 445 TYR A O 1
ATOM 3604 N N . SER A 1 446 ? -12.934 -0.636 9.154 1.00 33.19 446 SER A N 1
ATOM 3605 C CA . SER A 1 446 ? -14.239 -0.139 9.588 1.00 33.19 446 SER A CA 1
ATOM 3606 C C . SER A 1 446 ? -14.118 1.259 10.184 1.00 33.19 446 SER A C 1
ATOM 3608 O O . SER A 1 446 ? -13.959 1.419 11.396 1.00 33.19 446 SER A O 1
ATOM 3610 N N . ARG A 1 447 ? -14.209 2.301 9.359 1.00 32.12 447 ARG A N 1
ATOM 3611 C CA . ARG A 1 447 ? -14.629 3.601 9.885 1.00 32.12 447 ARG A CA 1
ATOM 3612 C C . ARG A 1 447 ? -15.314 4.450 8.846 1.00 32.12 447 ARG A C 1
ATOM 3614 O O . ARG A 1 447 ? -14.800 4.638 7.750 1.00 32.12 447 ARG A O 1
ATOM 3621 N N . THR A 1 448 ? -16.435 5.029 9.255 1.00 25.09 448 THR A N 1
ATOM 3622 C CA . THR A 1 448 ? -17.173 6.002 8.464 1.00 25.09 448 THR A CA 1
ATOM 3623 C C . THR A 1 448 ? -17.512 7.216 9.313 1.00 25.09 448 THR A C 1
ATOM 3625 O O . THR A 1 448 ? -18.215 7.113 10.308 1.00 25.09 448 THR A O 1
ATOM 3628 N N . SER A 1 449 ? -16.967 8.352 8.863 1.00 23.31 449 SER A N 1
ATOM 3629 C CA . SER A 1 449 ? -17.252 9.759 9.189 1.00 23.31 449 SER A CA 1
ATOM 3630 C C . SER A 1 449 ? -17.171 10.242 10.646 1.00 23.31 449 SER A C 1
ATOM 3632 O O . SER A 1 449 ? -17.681 9.645 11.583 1.00 23.31 449 SER A O 1
ATOM 3634 N N . HIS A 1 450 ? -16.534 11.404 10.802 1.00 26.17 450 HIS A N 1
ATOM 3635 C CA . HIS A 1 450 ? -16.366 12.159 12.039 1.00 26.17 450 HIS A CA 1
ATOM 3636 C C . HIS A 1 450 ? -17.665 12.358 12.833 1.00 26.17 450 HIS A C 1
ATOM 3638 O O . HIS A 1 450 ? -18.461 13.220 12.482 1.00 26.17 450 HIS A O 1
ATOM 3644 N N . THR A 1 451 ? -17.806 11.616 13.930 1.00 22.88 451 THR A N 1
ATOM 3645 C CA . THR A 1 451 ? -17.966 12.094 15.317 1.00 22.88 451 THR A CA 1
ATOM 3646 C C . THR A 1 451 ? -17.968 10.863 16.232 1.00 22.88 451 THR A C 1
ATOM 3648 O O . THR A 1 451 ? -18.740 9.932 16.052 1.00 22.88 451 THR A O 1
ATOM 3651 N N . HIS A 1 452 ? -17.057 10.849 17.205 1.00 23.27 452 HIS A N 1
ATOM 3652 C CA . HIS A 1 452 ? -16.751 9.740 18.120 1.00 23.27 452 HIS A CA 1
ATOM 3653 C C . HIS A 1 452 ? -16.108 8.472 17.535 1.00 23.27 452 HIS A C 1
ATOM 3655 O O . HIS A 1 452 ? -16.363 8.012 16.427 1.00 23.27 452 HIS A O 1
ATOM 3661 N N . ARG A 1 453 ? -15.174 7.931 18.327 1.00 25.97 453 ARG A N 1
ATOM 3662 C CA . ARG A 1 453 ? -14.345 6.769 18.017 1.00 25.97 453 ARG A CA 1
ATOM 3663 C C . ARG A 1 453 ? -15.224 5.534 17.804 1.00 25.97 453 ARG A C 1
ATOM 3665 O O . ARG A 1 453 ? -15.594 4.880 18.768 1.00 25.97 453 ARG A O 1
ATOM 3672 N N . GLN A 1 454 ? -15.509 5.180 16.557 1.00 26.83 454 GLN A N 1
ATOM 3673 C CA . GLN A 1 454 ? -16.154 3.903 16.247 1.00 26.83 454 GLN A CA 1
ATOM 3674 C C . GLN A 1 454 ? -15.080 2.845 15.986 1.00 26.83 454 GLN A C 1
ATOM 3676 O O . GLN A 1 454 ? -14.172 3.071 15.182 1.00 26.83 454 GLN A O 1
ATOM 3681 N N . SER A 1 455 ? -15.165 1.743 16.726 1.00 27.88 455 SER A N 1
ATOM 3682 C CA . SER A 1 455 ? -14.418 0.501 16.539 1.00 27.88 455 SER A CA 1
ATOM 3683 C C . SER A 1 455 ? -15.483 -0.550 16.265 1.00 27.88 455 SER A C 1
ATOM 3685 O O . SER A 1 455 ? -16.306 -0.779 17.151 1.00 27.88 455 SER A O 1
ATOM 3687 N N . VAL A 1 456 ? -15.517 -1.156 15.077 1.00 31.86 456 VAL A N 1
ATOM 3688 C CA . VAL A 1 456 ? -16.387 -2.320 14.883 1.00 31.86 456 VAL A CA 1
ATOM 3689 C C . VAL A 1 456 ? -15.750 -3.456 15.661 1.00 31.86 456 VAL A C 1
ATOM 3691 O O . VAL A 1 456 ? -14.585 -3.777 15.463 1.00 31.86 456 VAL A O 1
ATOM 3694 N N . LEU A 1 457 ? -16.488 -4.000 16.613 1.00 31.47 457 LEU A N 1
ATOM 3695 C CA . LEU A 1 457 ? -16.121 -5.223 17.302 1.00 31.47 457 LEU A CA 1
ATOM 3696 C C . LEU A 1 457 ? -17.118 -6.271 16.821 1.00 31.47 457 LEU A C 1
ATOM 3698 O O . LEU A 1 457 ? -18.325 -6.042 16.937 1.00 31.47 457 LEU A O 1
ATOM 3702 N N . SER A 1 458 ? -16.635 -7.364 16.237 1.00 31.44 458 SER A N 1
ATOM 3703 C CA . SER A 1 458 ? -17.477 -8.529 15.968 1.00 31.44 458 SER A CA 1
ATOM 3704 C C . SER A 1 458 ? -17.211 -9.549 17.066 1.00 31.44 458 SER A C 1
ATOM 3706 O O . SER A 1 458 ? -16.069 -9.978 17.253 1.00 31.44 458 SER A O 1
ATOM 3708 N N . ILE A 1 459 ? -18.264 -9.847 17.822 1.00 32.66 459 ILE A N 1
ATOM 3709 C CA . ILE A 1 459 ? -18.311 -10.840 18.893 1.00 32.66 459 ILE A CA 1
ATOM 3710 C C . ILE A 1 459 ? -18.879 -12.119 18.287 1.00 32.66 459 ILE A C 1
ATOM 3712 O O . ILE A 1 459 ? -20.050 -12.118 17.921 1.00 32.66 459 ILE A O 1
ATOM 3716 N N . GLY A 1 460 ? -18.058 -13.157 18.141 1.00 32.12 460 GLY A N 1
ATOM 3717 C CA . GLY A 1 460 ? -18.451 -14.448 17.571 1.00 32.12 460 GLY A CA 1
ATOM 3718 C C . GLY A 1 460 ? -18.540 -15.548 18.629 1.00 32.12 460 GLY A C 1
ATOM 3719 O O . GLY A 1 460 ? -17.646 -15.644 19.467 1.00 32.12 460 GLY A O 1
ATOM 3720 N N . PHE A 1 461 ? -19.576 -16.388 18.562 1.00 34.94 461 PHE A N 1
ATOM 3721 C CA . PHE A 1 461 ? -19.640 -17.682 19.255 1.00 34.94 461 PHE A CA 1
ATOM 3722 C C . PHE A 1 461 ? -19.960 -18.796 18.266 1.00 34.94 461 PHE A C 1
ATOM 3724 O O . PHE A 1 461 ? -20.715 -18.590 17.315 1.00 34.94 461 PHE A O 1
ATOM 3731 N N . SER A 1 462 ? -19.427 -19.981 18.541 1.00 26.44 462 SER A N 1
ATOM 3732 C CA . SER A 1 462 ? -19.673 -21.220 17.809 1.00 26.44 462 SER A CA 1
ATOM 3733 C C . SER A 1 462 ? -20.063 -22.294 18.828 1.00 26.44 462 SER A C 1
ATOM 3735 O O . SER A 1 462 ? -19.334 -22.524 19.791 1.00 26.44 462 SER A O 1
ATOM 3737 N N . LEU A 1 463 ? -21.243 -22.901 18.663 1.00 28.05 463 LEU A N 1
ATOM 3738 C CA . LEU A 1 463 ? -21.768 -23.958 19.538 1.00 28.05 463 LEU A CA 1
ATOM 3739 C C . LEU A 1 463 ? -21.568 -25.329 18.869 1.00 28.05 463 LEU A C 1
ATOM 3741 O O . LEU A 1 463 ? -22.076 -25.544 17.764 1.00 28.05 463 LEU A O 1
ATOM 3745 N N . THR A 1 464 ? -20.860 -26.258 19.530 1.00 27.14 464 THR A N 1
ATOM 3746 C CA . THR A 1 464 ? -20.585 -27.614 19.006 1.00 27.14 464 THR A CA 1
ATOM 3747 C C . THR A 1 464 ? -20.949 -28.707 20.015 1.00 27.14 464 THR A C 1
ATOM 3749 O O . THR A 1 464 ? -20.587 -28.592 21.180 1.00 27.14 464 THR A O 1
ATOM 3752 N N . PRO A 1 465 ? -21.594 -29.817 19.618 1.00 23.48 465 PRO A N 1
ATOM 3753 C CA . PRO A 1 465 ? -21.619 -31.031 20.417 1.00 23.48 465 PRO A CA 1
ATOM 3754 C C . PRO A 1 465 ? -20.621 -32.044 19.842 1.00 23.48 465 PRO A C 1
ATOM 3756 O O . PRO A 1 465 ? -20.892 -32.673 18.826 1.00 23.48 465 PRO A O 1
ATOM 3759 N N . TYR A 1 466 ? -19.507 -32.247 20.551 1.00 25.33 466 TYR A N 1
ATOM 3760 C CA . TYR A 1 466 ? -18.468 -33.257 20.294 1.00 25.33 466 TYR A CA 1
ATOM 3761 C C . TYR A 1 466 ? -17.681 -33.123 18.977 1.00 25.33 466 TYR A C 1
ATOM 3763 O O . TYR A 1 466 ? -18.196 -32.733 17.941 1.00 25.33 466 TYR A O 1
ATOM 3771 N N . HIS A 1 467 ? -16.391 -33.474 19.048 1.00 29.09 467 HIS A N 1
ATOM 3772 C CA . HIS A 1 467 ? -15.402 -33.452 17.965 1.00 29.09 467 HIS A CA 1
ATOM 3773 C C . HIS A 1 467 ? -15.921 -34.000 16.620 1.00 29.09 467 HIS A C 1
ATOM 3775 O O . HIS A 1 467 ? -15.735 -35.179 16.344 1.00 29.09 467 HIS A O 1
ATOM 3781 N N . ILE A 1 468 ? -16.520 -33.138 15.796 1.00 23.09 468 ILE A N 1
ATOM 3782 C CA . ILE A 1 468 ? -16.655 -33.164 14.331 1.00 23.09 468 ILE A CA 1
ATOM 3783 C C . ILE A 1 468 ? -17.119 -31.749 13.928 1.00 23.09 468 ILE A C 1
ATOM 3785 O O . ILE A 1 468 ? -17.941 -31.136 14.602 1.00 23.09 468 ILE A O 1
ATOM 3789 N N . ILE A 1 469 ? -16.531 -31.224 12.855 1.00 29.25 469 ILE A N 1
ATOM 3790 C CA . ILE A 1 469 ? -16.713 -29.876 12.296 1.00 29.25 469 ILE A CA 1
ATOM 3791 C C . ILE A 1 469 ? -18.142 -29.745 11.747 1.00 29.25 469 ILE A C 1
ATOM 3793 O O . ILE A 1 469 ? -18.369 -30.063 10.592 1.00 29.25 469 ILE A O 1
ATOM 3797 N N . ASN A 1 470 ? -19.111 -29.382 12.586 1.00 28.84 470 ASN A N 1
ATOM 3798 C CA . ASN A 1 470 ? -20.452 -28.958 12.174 1.00 28.84 470 ASN A CA 1
ATOM 3799 C C . ASN A 1 470 ? -20.968 -27.963 13.221 1.00 28.84 470 ASN A C 1
ATOM 3801 O O . ASN A 1 470 ? -21.341 -28.350 14.333 1.00 28.84 470 ASN A O 1
ATOM 3805 N N . HIS A 1 471 ? -20.950 -26.674 12.888 1.00 42.16 471 HIS A N 1
ATOM 3806 C CA . HIS A 1 471 ? -21.435 -25.613 13.769 1.00 42.16 471 HIS A CA 1
ATOM 3807 C C . HIS A 1 471 ? -22.969 -25.548 13.715 1.00 42.16 471 HIS A C 1
ATOM 3809 O O . HIS A 1 471 ? -23.546 -25.442 12.638 1.00 42.16 471 HIS A O 1
ATOM 3815 N N . ILE A 1 472 ? -23.653 -25.609 14.868 1.00 41.94 472 ILE A N 1
ATOM 3816 C CA . ILE A 1 472 ? -25.133 -25.611 14.903 1.00 41.94 472 ILE A CA 1
ATOM 3817 C C . ILE A 1 472 ? -25.697 -24.184 14.839 1.00 41.94 472 ILE A C 1
ATOM 3819 O O . ILE A 1 472 ? -26.693 -23.944 14.161 1.00 41.94 472 ILE A O 1
ATOM 3823 N N . ILE A 1 473 ? -25.068 -23.233 15.540 1.00 50.06 473 ILE A N 1
ATOM 3824 C CA . ILE A 1 473 ? -25.421 -21.805 15.536 1.00 50.06 473 ILE A CA 1
ATOM 3825 C C . ILE A 1 473 ? -24.132 -20.986 15.647 1.00 50.06 473 ILE A C 1
ATOM 3827 O O . ILE A 1 473 ? -23.288 -21.272 16.500 1.00 50.06 473 ILE A O 1
ATOM 3831 N N . CYS A 1 474 ? -24.014 -19.945 14.816 1.00 49.31 474 CYS A N 1
ATOM 3832 C CA . CYS A 1 474 ? -23.023 -18.886 14.974 1.00 49.31 474 CYS A CA 1
ATOM 3833 C C . CYS A 1 474 ? -23.728 -17.584 15.366 1.00 49.31 474 CYS A C 1
ATOM 3835 O O . CYS A 1 474 ? -24.637 -17.135 14.667 1.00 49.31 474 CYS A O 1
ATOM 3837 N N . ILE A 1 475 ? -23.323 -16.981 16.485 1.00 55.34 475 ILE A N 1
ATOM 3838 C CA . ILE A 1 475 ? -23.844 -15.678 16.915 1.00 55.34 475 ILE A CA 1
ATOM 3839 C C . ILE A 1 475 ? -22.782 -14.638 16.644 1.00 55.34 475 ILE A C 1
ATOM 3841 O O . ILE A 1 475 ? -21.691 -14.730 17.200 1.00 55.34 475 ILE A O 1
ATOM 3845 N N . ILE A 1 476 ? -23.134 -13.638 15.837 1.00 56.00 476 ILE A N 1
ATOM 3846 C CA . ILE A 1 476 ? -22.305 -12.459 15.623 1.00 56.00 476 ILE A CA 1
ATOM 3847 C C . ILE A 1 476 ? -22.997 -11.231 16.202 1.00 56.00 476 ILE A C 1
ATOM 3849 O O . ILE A 1 476 ? -24.038 -10.802 15.710 1.00 56.00 476 ILE A O 1
ATOM 3853 N N . SER A 1 477 ? -22.399 -10.642 17.236 1.00 48.75 477 SER A N 1
ATOM 3854 C CA . SER A 1 477 ? -22.813 -9.338 17.748 1.00 48.75 477 SER A CA 1
ATOM 3855 C C . SER A 1 477 ? -21.913 -8.252 17.172 1.00 48.75 477 SER A C 1
ATOM 3857 O O . SER A 1 477 ? -20.704 -8.222 17.416 1.00 48.75 477 SER A O 1
ATOM 3859 N N . HIS A 1 478 ? -22.521 -7.348 16.406 1.00 50.00 478 HIS A N 1
ATOM 3860 C CA . HIS A 1 478 ? -21.868 -6.162 15.875 1.00 50.00 478 HIS A CA 1
ATOM 3861 C C . HIS A 1 478 ? -21.990 -5.005 16.867 1.00 50.00 478 HIS A C 1
ATOM 3863 O O . HIS A 1 478 ? -23.082 -4.503 17.124 1.00 50.00 478 HIS A O 1
ATOM 3869 N N . ILE A 1 479 ? -20.860 -4.524 17.376 1.00 47.47 479 ILE A N 1
ATOM 3870 C CA . ILE A 1 479 ? -20.809 -3.270 18.131 1.00 47.47 479 ILE A CA 1
ATOM 3871 C C . ILE A 1 479 ? -20.717 -2.126 17.115 1.00 47.47 479 ILE A C 1
ATOM 3873 O O . ILE A 1 479 ? -19.627 -1.756 16.677 1.00 47.47 479 ILE A O 1
ATOM 3877 N N . ILE A 1 480 ? -21.871 -1.612 16.679 1.00 31.44 480 ILE A N 1
ATOM 3878 C CA . ILE A 1 480 ? -21.974 -0.482 15.745 1.00 31.44 480 ILE A CA 1
ATOM 3879 C C . ILE A 1 480 ? -22.699 0.668 16.447 1.00 31.44 480 ILE A C 1
ATOM 3881 O O . ILE A 1 480 ? -23.868 0.549 16.800 1.00 31.44 480 ILE A O 1
ATOM 3885 N N . ILE A 1 481 ? -22.013 1.802 16.603 1.00 25.88 481 ILE A N 1
ATOM 3886 C CA . ILE A 1 481 ? -22.648 3.077 16.954 1.00 25.88 481 ILE A CA 1
ATOM 3887 C C . ILE A 1 481 ? -23.063 3.734 15.625 1.00 25.88 481 ILE A C 1
ATOM 3889 O O . ILE A 1 481 ? -22.271 3.802 14.692 1.00 25.88 481 ILE A O 1
ATOM 3893 N N . TYR A 1 482 ? -24.326 4.139 15.503 1.00 22.78 482 TYR A N 1
ATOM 3894 C CA . TYR A 1 482 ? -24.973 4.673 14.292 1.00 22.78 482 TYR A CA 1
ATOM 3895 C C . TYR A 1 482 ? -24.130 5.694 13.484 1.00 22.78 482 TYR A C 1
ATOM 3897 O O . TYR A 1 482 ? -23.740 6.709 14.052 1.00 22.78 482 TYR A O 1
ATOM 3905 N N . HIS A 1 483 ? -23.919 5.476 12.166 1.00 21.05 483 HIS A N 1
ATOM 3906 C CA . HIS A 1 483 ? -24.344 6.362 11.045 1.00 21.05 483 HIS A CA 1
ATOM 3907 C C . HIS A 1 483 ? -23.896 5.870 9.632 1.00 21.05 483 HIS A C 1
ATOM 3909 O O . HIS A 1 483 ? -22.727 5.587 9.392 1.00 21.05 483 HIS A O 1
ATOM 3915 N N . MET A 1 484 ? -24.845 5.843 8.681 1.00 22.22 484 MET A N 1
ATOM 3916 C CA . MET A 1 484 ? -24.757 6.063 7.211 1.00 22.22 484 MET A CA 1
ATOM 3917 C C . MET A 1 484 ? -23.644 5.457 6.315 1.00 22.22 484 MET A C 1
ATOM 3919 O O . MET A 1 484 ? -23.331 6.031 5.277 1.00 22.22 484 MET A O 1
ATOM 3923 N N . LEU A 1 485 ? -23.124 4.260 6.586 1.00 22.09 485 LEU A N 1
ATOM 3924 C CA . LEU A 1 485 ? -22.467 3.437 5.538 1.00 22.09 485 LEU A CA 1
ATOM 3925 C C . LEU A 1 485 ? -22.800 1.941 5.664 1.00 22.09 485 LEU A C 1
ATOM 3927 O O . LEU A 1 485 ? -22.071 1.058 5.220 1.00 22.09 485 LEU A O 1
ATOM 3931 N N . TYR A 1 486 ? -23.974 1.694 6.243 1.00 27.30 486 TYR A N 1
ATOM 3932 C CA . TYR A 1 486 ? -24.512 0.411 6.695 1.00 27.30 486 TYR A CA 1
ATOM 3933 C C . TYR A 1 486 ? -24.703 -0.656 5.602 1.00 27.30 486 TYR A C 1
ATOM 3935 O O . TYR A 1 486 ? -25.015 -1.789 5.937 1.00 27.30 486 TYR A O 1
ATOM 3943 N N . HIS A 1 487 ? -24.536 -0.332 4.316 1.00 25.00 487 HIS A N 1
ATOM 3944 C CA . HIS A 1 487 ? -24.908 -1.249 3.235 1.00 25.00 487 HIS A CA 1
ATOM 3945 C C . HIS A 1 487 ? -23.768 -2.130 2.704 1.00 25.00 487 HIS A C 1
ATOM 3947 O O . HIS A 1 487 ? -24.023 -3.282 2.394 1.00 25.00 487 HIS A O 1
ATOM 3953 N N . ILE A 1 488 ? -22.517 -1.660 2.641 1.00 24.56 488 ILE A N 1
ATOM 3954 C CA . ILE A 1 488 ? -21.465 -2.386 1.890 1.00 24.56 488 ILE A CA 1
ATOM 3955 C C . ILE A 1 488 ? -20.670 -3.352 2.787 1.00 24.56 488 ILE A C 1
ATOM 3957 O O . ILE A 1 488 ? -20.409 -4.494 2.422 1.00 24.56 488 ILE A O 1
ATOM 3961 N N . THR A 1 489 ? -20.306 -2.933 3.999 1.00 26.97 489 THR A N 1
ATOM 3962 C CA . THR A 1 489 ? -19.513 -3.754 4.937 1.00 26.97 489 THR A CA 1
ATOM 3963 C C . THR A 1 489 ? -20.351 -4.783 5.694 1.00 26.97 489 THR A C 1
ATOM 3965 O O . THR A 1 489 ? -19.850 -5.856 6.042 1.00 26.97 489 THR A O 1
ATOM 3968 N N . VAL A 1 490 ? -21.630 -4.489 5.930 1.00 30.02 490 VAL A N 1
ATOM 3969 C CA . VAL A 1 490 ? -22.565 -5.413 6.581 1.00 30.02 490 VAL A CA 1
ATOM 3970 C C . VAL A 1 490 ? -22.900 -6.572 5.640 1.00 30.02 490 VAL A C 1
ATOM 3972 O O . VAL A 1 490 ? -22.826 -7.714 6.077 1.00 30.02 490 VAL A O 1
ATOM 3975 N N . GLU A 1 491 ? -23.138 -6.325 4.347 1.00 27.05 491 GLU A N 1
ATOM 3976 C CA . GLU A 1 491 ? -23.425 -7.395 3.375 1.00 27.05 491 GLU A CA 1
ATOM 3977 C C . GLU A 1 491 ? -22.282 -8.420 3.275 1.00 27.05 491 GLU A C 1
ATOM 3979 O O . GLU A 1 491 ? -22.542 -9.615 3.424 1.00 27.05 491 GLU A O 1
ATOM 3984 N N . CYS A 1 492 ? -21.019 -7.981 3.179 1.00 26.81 492 CYS A N 1
ATOM 3985 C CA . CYS A 1 492 ? -19.871 -8.897 3.200 1.00 26.81 492 CYS A CA 1
ATOM 3986 C C . CYS A 1 492 ? -19.776 -9.697 4.509 1.00 26.81 492 CYS A C 1
ATOM 3988 O O . CYS A 1 492 ? -19.588 -10.908 4.473 1.00 26.81 492 CYS A O 1
ATOM 3990 N N . THR A 1 493 ? -19.907 -9.056 5.679 1.00 33.09 493 THR A N 1
ATOM 3991 C CA . THR A 1 493 ? -19.727 -9.752 6.971 1.00 33.09 493 THR A CA 1
ATOM 3992 C C . THR A 1 493 ? -20.873 -10.722 7.272 1.00 33.09 493 THR A C 1
ATOM 3994 O O . THR A 1 493 ? -20.640 -11.806 7.803 1.00 33.09 493 THR A O 1
ATOM 3997 N N . TYR A 1 494 ? -22.100 -10.392 6.862 1.00 35.12 494 TYR A N 1
ATOM 3998 C CA . TYR A 1 494 ? -23.247 -11.299 6.952 1.00 35.12 494 TYR A CA 1
ATOM 3999 C C . TYR A 1 494 ? -23.108 -12.502 6.013 1.00 35.12 494 TYR A C 1
ATOM 4001 O O . TYR A 1 494 ? -23.498 -13.613 6.364 1.00 35.12 494 TYR A O 1
ATOM 4009 N N . GLN A 1 495 ? -22.504 -12.317 4.841 1.00 28.91 495 GLN A N 1
ATOM 4010 C CA . GLN A 1 495 ? -22.260 -13.408 3.900 1.00 28.91 495 GLN A CA 1
ATOM 4011 C C . GLN A 1 495 ? -21.059 -14.290 4.278 1.00 28.91 495 GLN A C 1
ATOM 4013 O O . GLN A 1 495 ? -21.048 -15.462 3.910 1.00 28.91 495 GLN A O 1
ATOM 4018 N N . ILE A 1 496 ? -20.102 -13.790 5.074 1.00 33.69 496 ILE A N 1
ATOM 4019 C CA . ILE A 1 496 ? -19.023 -14.602 5.681 1.00 33.69 496 ILE A CA 1
ATOM 4020 C C . ILE A 1 496 ? -19.607 -15.704 6.575 1.00 33.69 496 ILE A C 1
ATOM 4022 O O . ILE A 1 496 ? -19.162 -16.850 6.518 1.00 33.69 496 ILE A O 1
ATOM 4026 N N . ASN A 1 497 ? -20.643 -15.388 7.355 1.00 32.59 497 ASN A N 1
ATOM 4027 C CA . ASN A 1 497 ? -21.295 -16.366 8.230 1.00 32.59 497 ASN A CA 1
ATOM 4028 C C . ASN A 1 497 ? -22.112 -17.411 7.466 1.00 32.59 497 ASN A C 1
ATOM 4030 O O . ASN A 1 497 ? -22.298 -18.513 7.972 1.00 32.59 497 ASN A O 1
ATOM 4034 N N . ASN A 1 498 ? -22.559 -17.101 6.243 1.00 32.06 498 ASN A N 1
ATOM 4035 C CA . ASN A 1 498 ? -23.233 -18.079 5.388 1.00 32.06 498 ASN A CA 1
ATOM 4036 C C . ASN A 1 498 ? -22.302 -19.220 4.963 1.00 32.06 498 ASN A C 1
ATOM 4038 O O . ASN A 1 498 ? -22.784 -20.326 4.766 1.00 32.06 498 ASN A O 1
ATOM 4042 N N . ILE A 1 499 ? -20.992 -18.992 4.832 1.00 29.31 499 ILE A N 1
ATOM 4043 C CA . ILE A 1 499 ? -20.055 -20.053 4.429 1.00 29.31 499 ILE A CA 1
ATOM 4044 C C . ILE A 1 499 ? -19.739 -20.972 5.615 1.00 29.31 499 ILE A C 1
ATOM 4046 O O . ILE A 1 499 ? -19.803 -22.187 5.469 1.00 29.31 499 ILE A O 1
ATOM 4050 N N . ASN A 1 500 ? -19.510 -20.416 6.809 1.00 28.41 500 ASN A N 1
ATOM 4051 C CA . ASN A 1 500 ? -19.243 -21.215 8.016 1.00 28.41 500 ASN A CA 1
ATOM 4052 C C . ASN A 1 500 ? -20.477 -21.953 8.573 1.00 28.41 500 ASN A C 1
ATOM 4054 O O . ASN A 1 500 ? -20.326 -22.766 9.476 1.00 28.41 500 ASN A O 1
ATOM 4058 N N . ALA A 1 501 ? -21.684 -21.639 8.091 1.00 29.08 501 ALA A N 1
ATOM 4059 C CA . ALA A 1 501 ? -22.918 -22.350 8.438 1.00 29.08 501 ALA A CA 1
ATOM 4060 C C . ALA A 1 501 ? -23.346 -23.382 7.373 1.00 29.08 501 ALA A C 1
ATOM 4062 O O . ALA A 1 501 ? -24.311 -24.114 7.590 1.00 29.08 501 ALA A O 1
ATOM 4063 N N . ILE A 1 502 ? -22.683 -23.405 6.208 1.00 26.16 502 ILE A N 1
ATOM 4064 C CA . ILE A 1 502 ? -22.951 -24.344 5.102 1.00 26.16 502 ILE A CA 1
ATOM 4065 C C . ILE A 1 502 ? -21.865 -25.438 5.006 1.00 26.16 502 ILE A C 1
ATOM 4067 O O . ILE A 1 502 ? -22.118 -26.480 4.399 1.00 26.16 502 ILE A O 1
ATOM 4071 N N . ILE A 1 503 ? -20.700 -25.230 5.630 1.00 24.42 503 ILE A N 1
ATOM 4072 C CA . ILE A 1 503 ? -19.691 -26.264 5.925 1.00 24.42 503 ILE A CA 1
ATOM 4073 C C . ILE A 1 503 ? -19.936 -26.776 7.339 1.00 24.42 503 ILE A C 1
ATOM 4075 O O . ILE A 1 503 ? -19.876 -28.011 7.507 1.00 24.42 503 ILE A O 1
#

Mean predicted aligned error: 14.39 Å

Secondary structure (DSSP, 8-state):
----------SHHHHHHHHHHHHHHHHHHHHHHHH-------GGG-HHHHHHHHHHHHHHHHHHHHHHHHHHHHHHHHHHHHHHHHHHHHHHHHSHHHHHTSHHHHHHHHHIIIIIHHHHHHHHH--TTHHHHHHHHHHHTTS--HHHHHHHHHHHHHHHHHHT--HHHHHTT--TT-SS-----HHHHHHHHHHHHHTT-HHHHHHHHHHHHHHHHTT---SS-HHHHHHHHHHHHHHTT-HHHHHHHHHHHHHH-TT-TTHHHHHHHHHHHHHHHHHHTT-SSPPPP--SPP-TTSSPPPPPS-THHHHHHHHHTT-SPPPPHHHHTT--EEEE-TTT-TTTSSS-EEEEEEEETTEEEEEET-S-HHHHHHHHHHHGGG-EEPEEE-TTT--EEE-TT---EEEEE-TTT-HHHHHHHHHHHHHHS--GGGBPPEEEEE-TT---SSSS----EEEEEEE-SSSSS--SEEEEEEE----S-TTHHHHHHHHHHHHHTT-

Organism: Cyprinus carpio (NCBI:txid7962)

Solvent-accessible surface area (backbone atoms only — not comparable to full-atom values): 28949 Å² total; per-residue (Å²): 138,86,88,86,88,81,86,90,83,80,72,65,63,60,55,54,52,52,52,52,52,51,51,51,52,50,52,52,50,52,50,53,55,68,71,57,63,81,77,79,70,65,50,74,30,34,57,67,55,50,52,52,49,56,54,51,51,52,53,49,54,51,37,49,50,54,34,50,52,47,48,51,54,52,50,50,53,52,50,54,51,49,54,58,48,52,59,53,48,57,62,41,70,76,41,51,68,71,46,47,70,39,68,67,49,42,50,53,50,53,47,37,70,73,43,54,50,56,54,51,50,54,57,69,69,57,75,63,50,62,65,35,55,52,50,51,58,67,51,54,82,73,54,77,52,72,66,37,52,53,52,50,53,54,51,50,53,50,49,29,63,40,65,68,52,51,59,64,44,55,32,63,30,64,57,89,93,63,93,74,70,61,68,55,50,40,52,53,26,38,50,54,11,49,54,27,42,78,72,69,36,32,66,56,11,31,47,24,21,50,44,19,51,52,43,41,74,72,69,53,86,59,90,66,55,71,56,59,44,32,52,57,29,20,52,23,34,39,74,74,65,42,52,51,44,16,44,52,38,29,50,54,30,35,72,76,40,76,79,44,90,54,40,68,60,50,40,56,50,50,55,51,51,51,57,47,53,30,59,77,70,74,45,96,70,82,72,76,50,75,83,67,82,83,51,88,80,72,54,85,71,79,82,63,96,53,79,62,50,61,58,52,26,35,38,50,65,67,71,51,92,73,90,43,75,76,55,54,74,72,49,55,74,47,74,45,28,37,89,73,28,82,83,19,65,90,57,44,44,44,36,34,47,77,38,84,81,73,77,38,73,45,66,57,81,78,66,53,74,67,54,53,52,50,53,50,62,67,34,61,89,52,54,37,76,36,62,38,66,38,89,87,78,66,46,79,38,77,37,88,89,44,60,30,23,33,15,76,46,49,52,86,78,37,74,64,45,37,52,51,51,50,51,48,25,44,62,70,72,47,73,61,91,52,30,55,58,46,30,42,32,38,58,48,86,54,82,73,75,98,72,79,93,68,64,51,34,45,37,40,38,41,34,43,85,67,102,63,89,53,56,79,51,74,48,74,46,73,48,73,80,92,69,97,62,75,66,62,64,48,48,34,58,58,51,54,54,53,53,62,66,72,85

Foldseek 3Di:
DDDDDDDDDDPPVVVVVVVVVVVVVVVVVVVVVVVPPPPPFQQLQFPVSVVVVVVLVVVLVVLVVVQVVVVVVLVVVLVVVVVVVVVLVVVCVVDVVVQVVDVVSVVVVVCCVPPVVVVSVVSVPDRSCPSSVVSCVVCVVSDGDPVSVLLVLVVLVVVCVLQVDQPQCVQQQVDPPDPDRDHHALVNLQVSLVSCVVVVVLLSNLRSLLNSLVRVVVPGDDPDDNLSSLVSNLVSCVVLVQLQVSLVSLVVSCVVPVPPPCSVVVNVVSVVVVVVVCVVVVHPDDDHRDPDRDTSPNGDRPDDPDNCVVVLSCLLNVNDDDDDPVFVVVKDWDFAQLVVQVVCPVPGWTWTFPGDVVTDIDTPPLDDPVLVVVVVVLFVVQFHQDWDQDPVPRDTHRDSVGSKTKGFDDCVSDVSLVVSQVSVCSNVVAHCPQKGTFIWIFGSPDDDDDDDDDTWIWTWMFHDDDPDQATPDIDTDTPDDDDDPCPNVVSSVVVVVVVSNVD

pLDDT: mean 77.2, std 21.95, range [21.05, 98.25]

Radius of gyration: 35.4 Å; Cα contacts (8 Å, |Δi|>4): 529; chains: 1; bounding box: 94×85×120 Å

Sequence (503 aa):
MQQPVSDFLNTRGSKQFCLTMATFLVLTLLTLWSFSSPVQAEIFTSIGQMTDLIFAERELVQSLKEYIEAEELKLEAVKSWADKLDLLTRASTSDPEGFLAHPVNAYKLMKRLNTEWSELESLVLQDPSDGFISNMSVHRQYFPDEEDEKGAAKALLRLQDTYKLDSESFSKGKLPGVRYNAELTVDDCFDMGKLAYNENDYYHSVLWMQQALRQMDSGEDAKTLKADILDYLSYSVYQMGDLPRAIELTRRLVAIDPSHQRAGTNLRYFERLLSKELRDLGRSQQEPADERPIQLDTYERPKDYLPEREVYEALCRGEGVKMTPKRLSRLFCRYQDGNRNPRLLLKPMKEEDEWDSPHIVRFLEALSDEEIEKIKELAKPNLARATVRDPNTGVLTVAHYRVSKSAWLEGEDDPVIARVNQRIEDVTGLSVNTAELLQVTHPKYSRTSHTHRQSVLSIGFSLTPYHIINHIICIISHIIIYHMLYHITVECTYQINNINAII

Nearest PDB structures (foldseek):
  4bt8-assembly1_B  TM=9.783E-01  e=3.408E-23  Homo sapiens
  2yq8-assembly1_A  TM=9.678E-01  e=3.105E-22  Homo sapiens
  2yq8-assembly1_B  TM=9.690E-01  e=7.437E-22  Homo sapiens
  4btb-assembly1_A  TM=9.457E-01  e=1.012E-21  Homo sapiens
  4bt8-assembly1_A  TM=9.341E-01  e=3.850E-21  Homo sapiens